Protein AF-A0A091KS12-F1 (afdb_monomer)

Mean predicted aligned error: 21.68 Å

Foldseek 3Di:
DVVVLVVVVVVLVVVLVVLVVVLVVVVVVLVVDPDVVVNVVSVVVSVVSVVVSVVSVVVNVVVVVVVVVVVVVVVVVVVVVVVVVVVVVVVVVVVVVVVVVVVVVVVVVVVVVVVVVVVVVVVVVVVVVVVVVVVVVVVVVVVVVVVVVVVVVVVVVVVVVVVVVVVVVVVVVVVVVVVVVVVVVVVVVVVVVVVVVVVVVVVVVVVVVVVVVVVVVVVVVVVVVVVVVVVVVVVVVVVVVVVVVVVVVVVVVVVVVVVVVVVVVVVVVVVVVVVVVVVVVVVVLVVLQVVLVVVLVVVVVVQVVVCCCQVPPVVHDDDDDDDPSSPDDDDDDDDDDADWDLVVLLVLLPPPDDDDDDDDDPPPPPPPLQPPDDSVLLNVLLLCCLVVVCVLDDPVVVVVLVVDDPSVSSSVSVVSVCVSVVRIHSVSSNVSSVVVVVVVVVVVVVPD

Solvent-accessible surface area (backbone atoms only — not comparable to full-atom values): 25138 Å² total; per-residue (Å²): 115,69,68,66,52,51,56,52,53,52,52,50,50,55,53,48,51,53,52,49,49,57,54,55,59,51,54,61,60,53,73,73,54,87,50,68,69,62,40,52,51,51,51,52,52,49,52,51,53,53,48,54,52,49,51,53,53,51,50,52,51,51,53,53,51,49,53,48,49,58,45,52,52,51,50,52,53,50,52,50,52,52,50,53,53,50,50,53,51,49,52,53,51,50,51,51,51,52,50,50,53,52,51,51,54,52,50,50,55,50,52,52,52,48,53,54,48,55,50,48,54,51,51,54,49,55,48,48,56,50,53,50,51,50,51,54,49,52,50,51,52,51,49,53,49,52,54,50,52,51,52,51,55,50,49,53,50,50,52,51,52,49,52,51,49,53,50,50,52,49,50,51,51,50,52,51,53,53,51,50,50,54,50,50,52,51,50,52,51,52,53,51,52,53,50,51,54,51,50,52,52,50,52,50,52,48,52,53,49,51,52,50,48,53,52,49,51,53,48,50,53,51,50,52,52,51,50,52,52,51,51,51,50,50,52,51,50,51,50,51,50,53,50,48,54,48,49,52,51,52,50,52,52,50,52,50,53,50,51,52,51,51,52,52,54,49,52,52,50,53,54,50,51,54,51,49,55,54,51,50,58,47,52,52,52,52,53,51,52,52,53,52,51,50,54,51,53,50,52,52,52,52,52,52,51,52,45,49,47,31,49,74,75,65,75,40,91,70,81,86,81,90,65,79,73,82,81,64,90,77,87,83,84,81,85,80,93,84,72,52,26,68,64,55,56,54,56,65,71,58,82,82,80,71,94,72,95,77,77,98,74,92,77,82,89,83,65,81,91,48,84,93,58,59,69,69,57,55,43,51,50,56,51,48,50,41,65,73,51,50,86,63,46,60,76,80,56,56,68,66,46,68,79,46,58,73,70,62,34,42,52,56,44,41,50,43,41,26,62,73,70,68,44,54,36,56,66,49,52,46,52,55,57,51,50,57,52,52,52,55,57,50,57,64,68,72,70,118

Secondary structure (DSSP, 8-state):
-HHHHHHHHHHHHHHHHHHHHHHHHHHHHHTT---HHHHHHHHHHHHHHHHHHHHHHHHHHHHHHHHHHHHHHHHHHHHHHHHHHHHHHHHHHHHHHHHHHHHHHHHHHHHHHHHHHHHHHHHHHHHHHHHHHHHHHHHHHHHHHHHHHHHHHHHHHHHHHHHHHHHHHHHHHHHHHHHHHHHHHHHHHHHHHHHHHHHHHHHHHHHHHHHHHHHHHHHHHHHHHHHHHHHHHHHHHHHHHHHHHHHHHHHHHHHHHHHHHHHHHHHHHHHHHHHHHHHHHHHHHHHHHHHHHHHHHHHHHHHHHHHHIIIIIS-PPP-PPP-GGGS---PPP---PPPBHHHHHHHHTTSSS------SSSSSSS--SSTT--HHHHHHHHHHHHHHTGGGS-HHHHHHHTTS-HHHHHHHHHHHHHHHTT--BHHHHHHHHHHHHHHHHHHHHS--

InterPro domains:
  IPR039505 Dynein regulatory complex protein 1/2, N-terminal [PF14772] (4-86)
  IPR039750 Dynein regulatory complex protein [PTHR21625] (4-440)

Radius of gyration: 129.31 Å; Cα contacts (8 Å, |Δi|>4): 82; chains: 1; bounding box: 233×81×340 Å

Structure (mmCIF, N/CA/C/O backbone):
data_AF-A0A091KS12-F1
#
_entry.id   AF-A0A091KS12-F1
#
loop_
_atom_site.group_PDB
_atom_site.id
_atom_site.type_symbol
_atom_site.label_atom_id
_atom_site.label_alt_id
_atom_site.label_comp_id
_atom_site.label_asym_id
_atom_site.label_entity_id
_atom_site.label_seq_id
_atom_site.pdbx_PDB_ins_code
_atom_site.Cartn_x
_atom_site.Cartn_y
_atom_site.Cartn_z
_atom_site.occupancy
_atom_site.B_iso_or_equiv
_atom_site.auth_seq_id
_atom_site.auth_comp_id
_atom_site.auth_asym_id
_atom_site.auth_atom_id
_atom_site.pdbx_PDB_model_num
ATOM 1 N N . LEU A 1 1 ? -65.016 -6.971 131.989 1.00 56.69 1 LEU A N 1
ATOM 2 C CA . LEU A 1 1 ? -66.298 -7.626 131.621 1.00 56.69 1 LEU A CA 1
ATOM 3 C C . LEU A 1 1 ? -66.476 -9.013 132.259 1.00 56.69 1 LEU A C 1
ATOM 5 O O . LEU A 1 1 ? -67.501 -9.169 132.908 1.00 56.69 1 LEU A O 1
ATOM 9 N N . PRO A 1 2 ? -65.529 -9.974 132.190 1.00 64.19 2 PRO A N 1
ATOM 10 C CA . PRO A 1 2 ? -65.738 -11.304 132.788 1.00 64.19 2 PRO A CA 1
ATOM 11 C C . PRO A 1 2 ? -65.820 -11.290 134.327 1.00 64.19 2 PRO A C 1
ATOM 13 O O . PRO A 1 2 ? -66.688 -11.946 134.889 1.00 64.19 2 PRO A O 1
ATOM 16 N N . ALA A 1 3 ? -65.018 -10.462 135.009 1.00 68.44 3 ALA A N 1
ATOM 17 C CA . ALA A 1 3 ? -65.008 -10.382 136.477 1.00 68.44 3 ALA A CA 1
ATOM 18 C C . ALA A 1 3 ? -66.359 -9.955 137.095 1.00 68.44 3 ALA A C 1
ATOM 20 O O . ALA A 1 3 ? -66.817 -10.560 138.055 1.00 68.44 3 ALA A O 1
ATOM 21 N N . ARG A 1 4 ? -67.050 -8.967 136.501 1.00 71.88 4 ARG A N 1
ATOM 22 C CA . ARG A 1 4 ? -68.379 -8.519 136.971 1.00 71.88 4 ARG A CA 1
ATOM 23 C C . ARG A 1 4 ? -69.484 -9.552 136.714 1.00 71.88 4 ARG A C 1
ATOM 25 O O . ARG A 1 4 ? -70.455 -9.590 137.460 1.00 71.88 4 ARG A O 1
ATOM 32 N N . ARG A 1 5 ? -69.355 -10.366 135.659 1.00 75.06 5 ARG A N 1
ATOM 33 C CA . ARG A 1 5 ? -70.285 -11.468 135.358 1.00 75.06 5 ARG A CA 1
ATOM 34 C C . ARG A 1 5 ? -70.119 -12.600 136.368 1.00 75.06 5 ARG A C 1
ATOM 36 O O . ARG A 1 5 ? -71.114 -13.067 136.906 1.00 75.06 5 ARG A O 1
ATOM 43 N N . LEU A 1 6 ? -68.877 -12.977 136.669 1.00 80.75 6 LEU A N 1
ATOM 44 C CA . LEU A 1 6 ? -68.556 -13.982 137.687 1.00 80.75 6 LEU A CA 1
ATOM 45 C C . LEU A 1 6 ? -69.078 -13.571 139.070 1.00 80.75 6 LEU A C 1
ATOM 47 O O . LEU A 1 6 ? -69.767 -14.350 139.714 1.00 80.75 6 LEU A O 1
ATOM 51 N N . GLU A 1 7 ? -68.871 -12.317 139.472 1.00 81.81 7 GLU A N 1
ATOM 52 C CA . GLU A 1 7 ? -69.344 -11.813 140.767 1.00 81.81 7 GLU A CA 1
ATOM 53 C C . GLU A 1 7 ? -70.884 -11.825 140.895 1.00 81.81 7 GLU A C 1
ATOM 55 O O . GLU A 1 7 ? -71.423 -12.136 141.958 1.00 81.81 7 GLU A O 1
ATOM 60 N N . LYS A 1 8 ? -71.616 -11.518 139.812 1.00 80.56 8 LYS A N 1
ATOM 61 C CA . LYS A 1 8 ? -73.087 -11.622 139.775 1.00 80.56 8 LYS A CA 1
ATOM 62 C C . LYS A 1 8 ? -73.562 -13.074 139.876 1.00 80.56 8 LYS A C 1
ATOM 64 O O . LYS A 1 8 ? -74.497 -13.340 140.626 1.00 80.56 8 LYS A O 1
ATOM 69 N N . LEU A 1 9 ? -72.906 -13.992 139.162 1.00 82.88 9 LEU A N 1
ATOM 70 C CA . LEU A 1 9 ? -73.209 -15.426 139.204 1.00 82.88 9 LEU A CA 1
ATOM 71 C C . LEU A 1 9 ? -72.931 -16.027 140.586 1.00 82.88 9 LEU A C 1
ATOM 73 O O . LEU A 1 9 ? -73.732 -16.806 141.083 1.00 82.88 9 LEU A O 1
ATOM 77 N N . GLU A 1 10 ? -71.845 -15.627 141.246 1.00 84.62 10 GLU A N 1
ATOM 78 C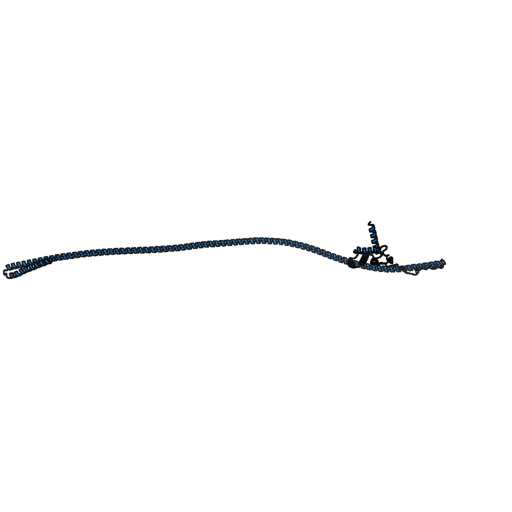 CA . GLU A 1 10 ? -71.520 -16.089 142.600 1.00 84.62 10 GLU A CA 1
ATOM 79 C C . GLU A 1 10 ? -72.507 -15.577 143.656 1.00 84.62 10 GLU A C 1
ATOM 81 O O . GLU A 1 10 ? -72.886 -16.325 144.558 1.00 84.62 10 GLU A O 1
ATOM 86 N N . LYS A 1 11 ? -72.932 -14.310 143.563 1.00 83.19 11 LYS A N 1
ATOM 87 C CA . LYS A 1 11 ? -73.935 -13.731 144.475 1.00 83.19 11 LYS A CA 1
ATOM 88 C C . LYS A 1 11 ? -75.300 -14.395 144.302 1.00 83.19 11 LYS A C 1
ATOM 90 O O . LYS A 1 11 ? -75.952 -14.709 145.296 1.00 83.19 11 LYS A O 1
ATOM 95 N N . GLU A 1 12 ? -75.707 -14.643 143.062 1.00 82.94 12 GLU A N 1
ATOM 96 C CA . GLU A 1 12 ? -76.948 -15.347 142.737 1.00 82.94 12 GLU A CA 1
ATOM 97 C C . GLU A 1 12 ? -76.890 -16.821 143.164 1.00 82.94 12 GLU A C 1
ATOM 99 O O . GLU A 1 12 ? -77.827 -17.302 143.797 1.00 82.94 12 GLU A O 1
ATOM 104 N N . ALA A 1 13 ? -75.761 -17.509 142.961 1.00 84.75 13 ALA A N 1
ATOM 105 C CA . ALA A 1 13 ? -75.553 -18.873 143.438 1.00 84.75 13 ALA A CA 1
ATOM 106 C C . ALA A 1 13 ? -75.673 -18.956 144.968 1.00 84.75 13 ALA A C 1
ATOM 108 O O . ALA A 1 13 ? -76.483 -19.739 145.465 1.00 84.75 13 ALA A O 1
ATOM 109 N N . LYS A 1 14 ? -74.955 -18.097 145.708 1.00 85.81 14 LYS A N 1
ATOM 110 C CA . LYS A 1 14 ? -75.014 -18.020 147.180 1.00 85.81 14 LYS A CA 1
ATOM 111 C C . LYS A 1 14 ? -76.423 -17.703 147.687 1.00 85.81 14 LYS A C 1
ATOM 113 O O . LYS A 1 14 ? -76.904 -18.368 148.600 1.00 85.81 14 LYS A O 1
ATOM 118 N N . SER A 1 15 ? -77.106 -16.731 147.075 1.00 83.19 15 SER A N 1
ATOM 119 C CA . SER A 1 15 ? -78.487 -16.399 147.440 1.00 83.19 15 SER A CA 1
ATOM 120 C C . SER A 1 15 ? -79.462 -17.531 147.108 1.00 83.19 15 SER A C 1
ATOM 122 O O . SER A 1 15 ? -80.382 -17.767 147.886 1.00 83.19 15 SER A O 1
ATOM 124 N N . SER A 1 16 ? -79.264 -18.240 145.992 1.00 83.00 16 SER A N 1
ATOM 125 C CA . SER A 1 16 ? -80.118 -19.362 145.598 1.00 83.00 16 SER A CA 1
ATOM 126 C C . SER A 1 16 ? -79.972 -20.546 146.550 1.00 83.00 16 SER A C 1
ATOM 128 O O . SER A 1 16 ? -80.984 -21.110 146.949 1.00 83.00 16 SER A O 1
ATOM 130 N N . VAL A 1 17 ? -78.743 -20.865 146.978 1.00 85.38 17 VAL A N 1
ATOM 131 C CA . VAL A 1 17 ? -78.457 -21.932 147.950 1.00 85.38 17 VAL A CA 1
ATOM 132 C C . VAL A 1 17 ? -79.120 -21.624 149.289 1.00 85.38 17 VAL A C 1
ATOM 134 O O . VAL A 1 17 ? -79.874 -22.454 149.785 1.00 85.38 17 VAL A O 1
ATOM 137 N N . ALA A 1 18 ? -78.955 -20.404 149.811 1.00 83.50 18 ALA A N 1
ATOM 138 C CA . ALA A 1 18 ? -79.593 -19.996 151.064 1.00 83.50 18 ALA A CA 1
ATOM 139 C C . ALA A 1 18 ? -81.132 -20.101 151.002 1.00 83.50 18 ALA A C 1
ATOM 141 O O . ALA A 1 18 ? -81.765 -20.648 151.904 1.00 83.50 18 ALA A O 1
ATOM 142 N N . ARG A 1 19 ? -81.755 -19.648 149.903 1.00 82.00 19 ARG A N 1
ATOM 143 C CA . ARG A 1 19 ? -83.212 -19.765 149.705 1.00 82.00 19 ARG A CA 1
ATOM 144 C C . ARG A 1 19 ? -83.669 -21.217 149.531 1.00 82.00 19 ARG A C 1
ATOM 146 O O . ARG A 1 19 ? -84.738 -21.572 150.023 1.00 82.00 19 ARG A O 1
ATOM 153 N N . PHE A 1 20 ? -82.877 -22.061 148.865 1.00 83.06 20 PHE A N 1
ATOM 154 C CA . PHE A 1 20 ? -83.133 -23.502 148.757 1.00 83.06 20 PHE A CA 1
ATOM 155 C C . PHE A 1 20 ? -83.074 -24.191 150.125 1.00 83.06 20 PHE A C 1
ATOM 157 O O . PHE A 1 20 ? -83.952 -24.995 150.435 1.00 83.06 20 PHE A O 1
ATOM 164 N N . GLU A 1 21 ? -82.090 -23.872 150.963 1.00 84.62 21 GLU A N 1
ATOM 165 C CA . GLU A 1 21 ? -81.959 -24.410 152.324 1.00 84.62 21 GLU A CA 1
ATOM 166 C C . GLU A 1 21 ? -83.131 -23.974 153.223 1.00 84.62 21 GLU A C 1
ATOM 168 O O . GLU A 1 21 ? -83.712 -24.792 153.943 1.00 84.62 21 GLU A O 1
ATOM 173 N N . GLU A 1 22 ? -83.565 -22.714 153.122 1.00 80.81 22 GLU A N 1
ATOM 174 C CA . GLU A 1 22 ? -84.767 -22.212 153.805 1.00 80.81 22 GLU A CA 1
ATOM 175 C C . GLU A 1 22 ? -86.059 -22.917 153.361 1.00 80.81 22 GLU A C 1
ATOM 177 O O . GLU A 1 22 ? -86.935 -23.192 154.183 1.00 80.81 22 GLU A O 1
ATOM 182 N N . ILE A 1 23 ? -86.208 -23.206 152.067 1.00 80.44 23 ILE A N 1
ATOM 183 C CA . ILE A 1 23 ? -87.320 -24.017 151.548 1.00 80.44 23 ILE A CA 1
ATOM 184 C C . ILE A 1 23 ? -87.230 -25.433 152.132 1.00 80.44 23 ILE A C 1
ATOM 186 O O . ILE A 1 23 ? -88.209 -25.939 152.677 1.00 80.44 23 ILE A O 1
ATOM 190 N N . THR A 1 24 ? -86.039 -26.039 152.089 1.00 80.19 24 THR A N 1
ATOM 191 C CA . THR A 1 24 ? -85.759 -27.417 152.530 1.00 80.19 24 THR A CA 1
ATOM 192 C C . THR A 1 24 ? -86.068 -27.629 154.014 1.00 80.19 24 THR A C 1
ATOM 194 O O . THR A 1 24 ? -86.767 -28.573 154.376 1.00 80.19 24 THR A O 1
ATOM 197 N N . SER A 1 25 ? -85.613 -26.724 154.880 1.00 81.00 25 SER A N 1
ATOM 198 C CA . SER A 1 25 ? -85.841 -26.790 156.333 1.00 81.00 25 SER A CA 1
ATOM 199 C C . SER A 1 25 ? -87.323 -26.734 156.719 1.00 81.00 25 SER A C 1
ATOM 201 O O . SER A 1 25 ? -87.759 -27.443 157.624 1.00 81.00 25 SER A O 1
ATOM 203 N N . LYS A 1 26 ? -88.141 -25.964 155.996 1.00 77.94 26 LYS A N 1
ATOM 204 C CA . LYS A 1 26 ? -89.586 -25.852 156.254 1.00 77.94 26 LYS A CA 1
ATOM 205 C C . LYS A 1 26 ? -90.403 -27.064 155.793 1.00 77.94 26 LYS A C 1
ATOM 207 O O . LYS A 1 26 ? -91.555 -27.205 156.193 1.00 77.94 26 LYS A O 1
ATOM 212 N N . TRP A 1 27 ? -89.825 -27.970 155.004 1.00 76.56 27 TRP A N 1
ATOM 213 C CA . TRP A 1 27 ? -90.437 -29.280 154.755 1.00 76.56 27 TRP A CA 1
ATOM 214 C C . TRP A 1 27 ? -90.388 -30.188 155.987 1.00 76.56 27 TRP A C 1
ATOM 216 O O . TRP A 1 27 ? -91.238 -31.068 156.121 1.00 76.56 27 TRP A O 1
ATOM 226 N N . ALA A 1 28 ? -89.436 -29.974 156.904 1.00 75.25 28 ALA A N 1
ATOM 227 C CA . ALA A 1 28 ? -89.390 -30.705 158.168 1.00 75.25 28 ALA A CA 1
ATOM 228 C C . ALA A 1 28 ? -90.569 -30.317 159.073 1.00 75.25 28 ALA A C 1
ATOM 230 O O . ALA A 1 28 ? -91.253 -31.200 159.582 1.00 75.25 28 ALA A O 1
ATOM 231 N N . SER A 1 29 ? -90.884 -29.020 159.177 1.00 70.25 29 SER A N 1
ATOM 232 C CA . SER A 1 29 ? -92.037 -28.541 159.953 1.00 70.25 29 SER A CA 1
ATOM 233 C C . SER A 1 29 ? -93.386 -28.889 159.312 1.00 70.25 29 SER A C 1
ATOM 235 O O . SER A 1 29 ? -94.365 -29.102 160.021 1.00 70.25 29 SER A O 1
ATOM 237 N N . ALA A 1 30 ? -93.449 -29.037 157.984 1.00 63.72 30 ALA A N 1
ATOM 238 C CA . ALA A 1 30 ? -94.651 -29.507 157.293 1.00 63.72 30 ALA A CA 1
ATOM 239 C C . ALA A 1 30 ? -95.088 -30.920 157.733 1.00 63.72 30 ALA A C 1
ATOM 241 O O . ALA A 1 30 ? -96.279 -31.216 157.741 1.00 63.72 30 ALA A O 1
ATOM 242 N N . LYS A 1 31 ? -94.142 -31.792 158.117 1.00 66.44 31 LYS A N 1
ATOM 243 C CA . LYS A 1 31 ? -94.439 -33.172 158.547 1.00 66.44 31 LYS A CA 1
ATOM 244 C C . LYS A 1 31 ? -95.117 -33.258 159.917 1.00 66.44 31 LYS A C 1
ATOM 246 O O . LYS A 1 31 ? -95.726 -34.281 160.218 1.00 66.44 31 LYS A O 1
ATOM 251 N N . GLU A 1 32 ? -95.006 -32.222 160.743 1.00 66.00 32 GLU A N 1
ATOM 252 C CA . GLU A 1 32 ? -95.505 -32.224 162.124 1.00 66.00 32 GLU A CA 1
ATOM 253 C C . GLU A 1 32 ? -96.925 -31.645 162.255 1.00 66.00 32 GLU A C 1
ATOM 255 O O . GLU A 1 32 ? -97.603 -31.869 163.260 1.00 66.00 32 GLU A O 1
ATOM 260 N N . LEU A 1 33 ? -97.416 -30.948 161.226 1.00 66.69 33 LEU A N 1
ATOM 261 C CA . LEU A 1 33 ? -98.729 -30.305 161.227 1.00 66.69 33 LEU A CA 1
ATOM 262 C C . LEU A 1 33 ? -99.837 -31.318 160.911 1.00 66.69 33 LEU A C 1
ATOM 264 O O . LEU A 1 33 ? -99.915 -31.868 159.815 1.00 66.69 33 LEU A O 1
ATOM 268 N N . ARG A 1 34 ? -100.730 -31.548 161.881 1.00 57.53 34 ARG A N 1
ATOM 269 C CA . ARG A 1 34 ? -101.879 -32.467 161.751 1.00 57.53 34 ARG A CA 1
ATOM 270 C C . ARG A 1 34 ? -103.175 -31.782 161.298 1.00 57.53 34 ARG A C 1
ATOM 272 O O . ARG A 1 34 ? -104.165 -32.474 161.078 1.00 57.53 34 ARG A O 1
ATOM 279 N N . ILE A 1 35 ? -103.176 -30.453 161.145 1.00 64.56 35 ILE A N 1
ATOM 280 C CA . ILE A 1 35 ? -104.333 -29.667 160.684 1.00 64.56 35 ILE A CA 1
ATOM 281 C C . ILE A 1 35 ? -104.229 -29.452 159.161 1.00 64.56 35 ILE A C 1
ATOM 283 O O . ILE A 1 35 ? -103.313 -28.762 158.704 1.00 64.56 35 ILE A O 1
ATOM 287 N N . PRO A 1 36 ? -105.155 -30.003 158.348 1.00 70.06 36 PRO A N 1
ATOM 288 C CA . PRO A 1 36 ? -105.056 -29.950 156.887 1.00 70.06 36 PRO A CA 1
ATOM 289 C C . PRO A 1 36 ? -105.050 -28.534 156.291 1.00 70.06 36 PRO A C 1
ATOM 291 O O . PRO A 1 36 ? -104.355 -28.306 155.301 1.00 70.06 36 PRO A O 1
ATOM 294 N N . GLN A 1 37 ? -105.772 -27.567 156.880 1.00 73.50 37 GLN A N 1
ATOM 295 C CA . GLN A 1 37 ? -105.768 -26.184 156.377 1.00 73.50 37 GLN A CA 1
ATOM 296 C C . GLN A 1 37 ? -104.409 -25.493 156.574 1.00 73.50 37 GLN A C 1
ATOM 298 O O . GLN A 1 37 ? -103.945 -24.781 155.683 1.00 73.50 37 GLN A O 1
ATOM 303 N N . GLU A 1 38 ? -103.748 -25.731 157.710 1.00 73.44 38 GLU A N 1
ATOM 304 C CA . GLU A 1 38 ? -102.421 -25.177 158.012 1.00 73.44 38 GLU A CA 1
ATOM 305 C C . GLU A 1 38 ? -101.344 -25.800 157.114 1.00 73.44 38 GLU A C 1
ATOM 307 O O . GLU A 1 38 ? -100.480 -25.095 156.589 1.00 73.44 38 GLU A O 1
ATOM 312 N N . LEU A 1 39 ? -101.450 -27.107 156.844 1.00 76.00 39 LEU A N 1
ATOM 313 C CA . LEU A 1 39 ? -100.589 -27.805 155.888 1.00 76.00 39 LEU A CA 1
ATOM 314 C C . LEU A 1 39 ? -100.746 -27.239 154.468 1.00 76.00 39 LEU A C 1
ATOM 316 O O . LEU A 1 39 ? -99.751 -26.982 153.791 1.00 76.00 39 LEU A O 1
ATOM 320 N N . GLN A 1 40 ? -101.982 -27.007 154.013 1.00 77.12 40 GLN A N 1
ATOM 321 C CA . GLN A 1 40 ? -102.248 -26.459 152.681 1.00 77.12 40 GLN A CA 1
ATOM 322 C C . GLN A 1 40 ? -101.707 -25.031 152.527 1.00 77.12 40 GLN A C 1
ATOM 324 O O . GLN A 1 40 ? -101.119 -24.704 151.493 1.00 77.12 40 GLN A O 1
ATOM 329 N N . GLN A 1 41 ? -101.839 -24.191 153.558 1.00 80.81 41 GLN A N 1
ATOM 330 C CA . GLN A 1 41 ? -101.238 -22.856 153.566 1.00 80.81 41 GLN A CA 1
ATOM 331 C C . GLN A 1 41 ? -99.710 -22.931 153.480 1.00 80.81 41 GLN A C 1
ATOM 333 O O . GLN A 1 41 ? -99.114 -22.241 152.650 1.00 80.81 41 GLN A O 1
ATOM 338 N N . LEU A 1 42 ? -99.071 -23.805 154.261 1.00 80.50 42 LEU A N 1
ATOM 339 C CA . LEU A 1 42 ? -97.616 -23.957 154.244 1.00 80.50 42 LEU A CA 1
ATOM 340 C C . LEU A 1 42 ? -97.111 -24.493 152.892 1.00 80.50 42 LEU A C 1
ATOM 342 O O . LEU A 1 42 ? -96.147 -23.954 152.350 1.00 80.50 42 LEU A O 1
ATOM 346 N N . LEU A 1 43 ? -97.800 -25.470 152.292 1.00 78.81 43 LEU A N 1
ATOM 347 C CA . LEU A 1 43 ? -97.505 -25.971 150.942 1.00 78.81 43 LEU A CA 1
ATOM 348 C C . LEU A 1 43 ? -97.644 -24.877 149.875 1.00 78.81 43 LEU A C 1
ATOM 350 O O . LEU A 1 43 ? -96.765 -24.746 149.025 1.00 78.81 43 LEU A O 1
ATOM 354 N N . SER A 1 44 ? -98.695 -24.054 149.943 1.00 82.50 44 SER A N 1
ATOM 355 C CA . SER A 1 44 ? -98.884 -22.938 149.007 1.00 82.50 44 SER A CA 1
ATOM 356 C C . SER A 1 44 ? -97.760 -21.898 149.112 1.00 82.50 44 SER A C 1
ATOM 358 O O . SER A 1 44 ? -97.239 -21.440 148.095 1.00 82.50 44 SER A O 1
ATOM 360 N N . GLN A 1 45 ? -97.300 -21.596 150.332 1.00 83.25 45 GLN A N 1
ATOM 361 C CA . GLN A 1 45 ? -96.168 -20.698 150.564 1.00 83.25 45 GLN A CA 1
ATOM 362 C C . GLN A 1 45 ? -94.845 -21.306 150.078 1.00 83.25 45 GLN A C 1
ATOM 364 O O . GLN A 1 45 ? -94.005 -20.587 149.538 1.00 83.25 45 GLN A O 1
ATOM 369 N N . GLN A 1 46 ? -94.642 -22.620 150.236 1.00 82.50 46 GLN A N 1
ATOM 370 C CA . GLN A 1 46 ? -93.465 -23.306 149.689 1.00 82.50 46 GLN A CA 1
ATOM 371 C C . GLN A 1 46 ? -93.465 -23.317 148.164 1.00 82.50 46 GLN A C 1
ATOM 373 O O . GLN A 1 46 ? -92.439 -23.031 147.551 1.00 82.50 46 GLN A O 1
ATOM 378 N N . GLN A 1 47 ? -94.617 -23.561 147.539 1.00 84.56 47 GLN A N 1
ATOM 379 C CA . GLN A 1 47 ? -94.758 -23.493 146.089 1.00 84.56 47 GLN A CA 1
ATOM 380 C C . GLN A 1 47 ? -94.453 -22.085 145.561 1.00 84.56 47 GLN A C 1
ATOM 382 O O . GLN A 1 47 ? -93.723 -21.952 144.581 1.00 84.56 47 GLN A O 1
ATOM 387 N N . GLN A 1 48 ? -94.930 -21.036 146.242 1.00 86.19 48 GLN A N 1
ATOM 388 C CA . GLN A 1 48 ? -94.598 -19.646 145.911 1.00 86.19 48 GLN A CA 1
ATOM 389 C C . GLN A 1 48 ? -93.096 -19.361 146.050 1.00 86.19 48 GLN A C 1
ATOM 391 O O . GLN A 1 48 ? -92.508 -18.738 145.172 1.00 86.19 48 GLN A O 1
ATOM 396 N N . ARG A 1 49 ? -92.441 -19.852 147.110 1.00 83.44 49 ARG A N 1
ATOM 397 C CA . ARG A 1 49 ? -90.987 -19.689 147.301 1.00 83.44 49 ARG A CA 1
ATOM 398 C C . ARG A 1 49 ? -90.171 -20.399 146.218 1.00 83.44 49 ARG A C 1
ATOM 400 O O . ARG A 1 49 ? -89.225 -19.811 145.698 1.00 83.44 49 ARG A O 1
ATOM 407 N N . CYS A 1 50 ? -90.554 -21.621 145.845 1.00 84.75 50 CYS A N 1
ATOM 408 C CA . CYS A 1 50 ? -89.946 -22.344 144.725 1.00 84.75 50 CYS A CA 1
ATOM 409 C C . CYS A 1 50 ? -90.158 -21.609 143.394 1.00 84.75 50 CYS A C 1
ATOM 411 O O . CYS A 1 50 ? -89.221 -21.503 142.606 1.00 84.75 50 CYS A O 1
ATOM 413 N N . ALA A 1 51 ? -91.357 -21.069 143.155 1.00 87.44 51 ALA A N 1
ATOM 414 C CA . ALA A 1 51 ? -91.656 -20.293 141.954 1.00 87.44 51 ALA A CA 1
ATOM 415 C C . ALA A 1 51 ? -90.786 -19.030 141.865 1.00 87.44 51 ALA A C 1
ATOM 417 O O . ALA A 1 51 ? -90.150 -18.812 140.840 1.00 87.44 51 ALA A O 1
ATOM 418 N N . LEU A 1 52 ? -90.659 -18.267 142.956 1.00 87.00 52 LEU A N 1
ATOM 419 C CA . LEU A 1 52 ? -89.808 -17.070 143.009 1.00 87.00 52 LEU A CA 1
ATOM 420 C C . LEU A 1 52 ? -88.330 -17.383 142.727 1.00 87.00 52 LEU A C 1
ATOM 422 O O . LEU A 1 52 ? -87.647 -16.628 142.038 1.00 87.00 52 LEU A O 1
ATOM 426 N N . LEU A 1 53 ? -87.827 -18.507 143.238 1.00 87.31 53 LEU A N 1
ATOM 427 C CA . LEU A 1 53 ? -86.451 -18.944 143.006 1.00 87.31 53 LEU A CA 1
ATOM 428 C C . LEU A 1 53 ? -86.213 -19.380 141.553 1.00 87.31 53 LEU A C 1
ATOM 430 O O . LEU A 1 53 ? -85.191 -19.036 140.957 1.00 87.31 53 LEU A O 1
ATOM 434 N N . LEU A 1 54 ? -87.172 -20.104 140.967 1.00 87.38 54 LEU A N 1
ATOM 435 C CA . LEU A 1 54 ? -87.150 -20.457 139.547 1.00 87.38 54 LEU A CA 1
ATOM 436 C C . LEU A 1 54 ? -87.244 -19.212 138.659 1.00 87.38 54 LEU A C 1
ATOM 438 O O . LEU A 1 54 ? -86.543 -19.134 137.656 1.00 87.38 54 LEU A O 1
ATOM 442 N N . GLU A 1 55 ? -88.049 -18.217 139.029 1.00 88.94 55 GLU A N 1
ATOM 443 C CA . GLU A 1 55 ? -88.140 -16.942 138.313 1.00 88.94 55 GLU A CA 1
ATOM 444 C C . GLU A 1 55 ? -86.810 -16.182 138.307 1.00 88.94 55 GLU A C 1
ATOM 446 O O . GLU A 1 55 ? -86.423 -15.647 137.270 1.00 88.94 55 GLU A O 1
ATOM 451 N N . GLU A 1 56 ? -86.077 -16.147 139.422 1.00 86.75 56 GLU A N 1
ATOM 452 C CA . GLU A 1 56 ? -84.748 -15.524 139.475 1.00 86.75 56 GLU A CA 1
ATOM 453 C C . GLU A 1 56 ? -83.718 -16.264 138.611 1.00 86.75 56 GLU A C 1
ATOM 455 O O . GLU A 1 56 ? -82.993 -15.621 137.848 1.00 86.75 56 GLU A O 1
ATOM 460 N N . LYS A 1 57 ? -83.705 -17.605 138.647 1.00 87.94 57 LYS A N 1
ATOM 461 C CA . LYS A 1 57 ? -82.860 -18.428 137.762 1.00 87.94 57 LYS A CA 1
ATOM 462 C C . LYS A 1 57 ? -83.214 -18.207 136.292 1.00 87.94 57 LYS A C 1
ATOM 464 O O . LYS A 1 57 ? -82.321 -18.039 135.466 1.00 87.94 57 LYS A O 1
ATOM 469 N N . ASN A 1 58 ? -84.504 -18.146 135.965 1.00 90.94 58 ASN A N 1
ATOM 470 C CA . ASN A 1 58 ? -84.984 -17.877 134.610 1.00 90.94 58 ASN A CA 1
ATOM 471 C C . ASN A 1 58 ? -84.589 -16.471 134.130 1.00 90.94 58 ASN A C 1
ATOM 473 O O . ASN A 1 58 ? -84.181 -16.324 132.979 1.00 90.94 58 ASN A O 1
ATOM 477 N N . LYS A 1 59 ? -84.634 -15.452 135.002 1.00 90.06 59 LYS A N 1
ATOM 478 C CA . LYS A 1 59 ? -84.132 -14.098 134.694 1.00 90.06 59 LYS A CA 1
ATOM 479 C C . LYS A 1 59 ? -82.634 -14.110 134.404 1.00 90.06 59 LYS A C 1
ATOM 481 O O . LYS A 1 59 ? -82.209 -13.556 133.396 1.00 90.06 59 LYS A O 1
ATOM 486 N N . LEU A 1 60 ? -81.841 -14.795 135.230 1.00 89.69 60 LEU A N 1
ATOM 487 C CA . LEU A 1 60 ? -80.404 -14.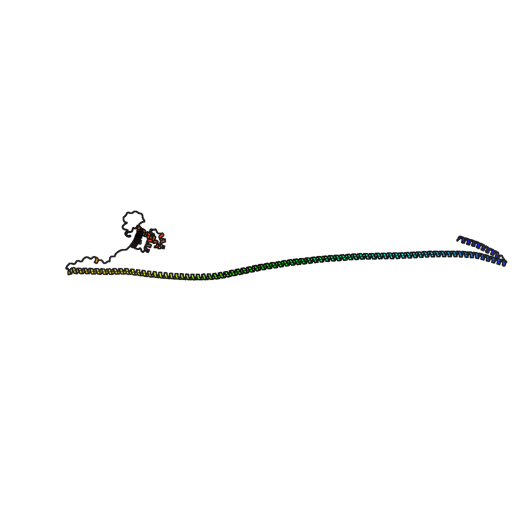921 134.997 1.00 89.69 60 LEU A CA 1
ATOM 488 C C . LEU A 1 60 ? -80.098 -15.660 133.684 1.00 89.69 60 LEU A C 1
ATOM 490 O O . LEU A 1 60 ? -79.222 -15.239 132.932 1.00 89.69 60 LEU A O 1
ATOM 494 N N . ILE A 1 61 ? -80.822 -16.743 133.383 1.00 89.69 61 ILE A N 1
ATOM 495 C CA . ILE A 1 61 ? -80.699 -17.460 132.107 1.00 89.69 61 ILE A CA 1
ATOM 496 C C . ILE A 1 61 ? -81.002 -16.515 130.939 1.00 89.69 61 ILE A C 1
ATOM 498 O O . ILE A 1 61 ? -80.234 -16.490 129.979 1.00 89.69 61 ILE A O 1
ATOM 502 N N . ALA A 1 62 ? -82.062 -15.706 131.029 1.00 92.38 62 ALA A N 1
ATOM 503 C CA . ALA A 1 62 ? -82.413 -14.732 129.998 1.00 92.38 62 ALA A CA 1
ATOM 504 C C . ALA A 1 62 ? -81.316 -13.668 129.802 1.00 92.38 62 ALA A C 1
ATOM 506 O O . ALA A 1 62 ? -80.939 -13.387 128.664 1.00 92.38 62 ALA A O 1
ATOM 507 N N . ASP A 1 63 ? -80.738 -13.141 130.886 1.00 89.56 63 ASP A N 1
ATOM 508 C CA . ASP A 1 63 ? -79.627 -12.183 130.827 1.00 89.56 63 ASP A CA 1
ATOM 509 C C . ASP A 1 63 ? -78.387 -12.794 130.155 1.00 89.56 63 ASP A C 1
ATOM 511 O O . ASP A 1 63 ? -77.779 -12.181 129.276 1.00 89.56 63 ASP A O 1
ATOM 515 N N . LEU A 1 64 ? -78.021 -14.028 130.523 1.00 89.44 64 LEU A N 1
ATOM 516 C CA . LEU A 1 64 ? -76.888 -14.738 129.922 1.00 89.44 64 LEU A CA 1
ATOM 517 C C . LEU A 1 64 ? -77.130 -15.061 128.445 1.00 89.44 64 LEU A C 1
ATOM 519 O O . LEU A 1 64 ? -76.205 -14.947 127.639 1.00 89.44 64 LEU A O 1
ATOM 523 N N . GLN A 1 65 ? -78.357 -15.440 128.085 1.00 92.94 65 GLN A N 1
ATOM 524 C CA . GLN A 1 65 ? -78.760 -15.648 126.696 1.00 92.94 65 GLN A CA 1
ATOM 525 C C . GLN A 1 65 ? -78.685 -14.343 125.900 1.00 92.94 65 GLN A C 1
ATOM 527 O O . GLN A 1 65 ? -78.210 -14.357 124.767 1.00 92.94 65 GLN A O 1
ATOM 532 N N . GLN A 1 66 ? -79.091 -13.211 126.477 1.00 92.44 66 GLN A N 1
ATOM 533 C CA . GLN A 1 66 ? -78.980 -11.912 125.817 1.00 92.44 66 GLN A CA 1
ATOM 534 C C . GLN A 1 66 ? -77.520 -11.469 125.672 1.00 92.44 66 GLN A C 1
ATOM 536 O O . GLN A 1 66 ? -77.132 -10.959 124.624 1.00 92.44 66 GLN A O 1
ATOM 541 N N . GLU A 1 67 ? -76.680 -11.684 126.686 1.00 90.31 67 GLU A N 1
ATOM 542 C CA . GLU A 1 67 ? -75.243 -11.424 126.580 1.00 90.31 67 GLU A CA 1
ATOM 543 C C . GLU A 1 67 ? -74.577 -12.284 125.500 1.00 90.31 67 GLU A C 1
ATOM 545 O O . GLU A 1 67 ? -73.707 -11.778 124.787 1.00 90.31 67 GLU A O 1
ATOM 550 N N . LEU A 1 68 ? -74.974 -13.557 125.380 1.00 92.12 68 LEU A N 1
ATOM 551 C CA . LEU A 1 68 ? -74.493 -14.461 124.336 1.00 92.12 68 LEU A CA 1
ATOM 552 C C . LEU A 1 68 ? -74.902 -13.943 122.953 1.00 92.12 68 LEU A C 1
ATOM 554 O O . LEU A 1 68 ? -74.024 -13.701 122.132 1.00 92.12 68 LEU A O 1
ATOM 558 N N . LYS A 1 69 ? -76.188 -13.625 122.750 1.00 94.94 69 LYS A N 1
ATOM 559 C CA . LYS A 1 69 ? -76.690 -13.013 121.505 1.00 94.94 69 LYS A CA 1
ATOM 560 C C . LYS A 1 69 ? -75.923 -11.743 121.139 1.00 94.94 69 LYS A C 1
ATOM 562 O O . LYS A 1 69 ? -75.424 -11.625 120.029 1.00 94.94 69 LYS A O 1
ATOM 567 N N . ASN A 1 70 ? -75.731 -10.831 122.094 1.00 94.06 70 ASN A N 1
ATOM 568 C CA . ASN A 1 70 ? -74.985 -9.591 121.868 1.00 94.06 70 ASN A CA 1
ATOM 569 C C . ASN A 1 70 ? -73.517 -9.848 121.479 1.00 94.06 70 ASN A C 1
ATOM 571 O O . ASN A 1 70 ? -72.896 -9.033 120.796 1.00 94.06 70 ASN A O 1
ATOM 575 N N . LYS A 1 71 ? -72.905 -10.929 121.978 1.00 92.06 71 LYS A N 1
ATOM 576 C CA . LYS A 1 71 ? -71.543 -11.325 121.603 1.00 92.06 71 LYS A CA 1
ATOM 577 C C . LYS A 1 71 ? -71.523 -11.950 120.218 1.00 92.06 71 LYS A C 1
ATOM 579 O O . LYS A 1 71 ? -70.679 -11.539 119.429 1.00 92.06 71 LYS A O 1
ATOM 584 N N . ASP A 1 72 ? -72.453 -12.848 119.920 1.00 95.06 72 ASP A N 1
ATOM 585 C CA . ASP A 1 72 ? -72.600 -13.478 118.608 1.00 95.06 72 ASP A CA 1
ATOM 586 C C . ASP A 1 72 ? -72.845 -12.428 117.519 1.00 95.06 72 ASP A C 1
ATOM 588 O O . ASP A 1 72 ? -72.178 -12.448 116.491 1.00 95.06 72 ASP A O 1
ATOM 592 N N . GLU A 1 73 ? -73.687 -11.427 117.784 1.00 95.50 73 GLU A N 1
ATOM 593 C CA . GLU A 1 73 ? -73.893 -10.275 116.898 1.00 95.50 73 GLU A CA 1
ATOM 594 C C . GLU A 1 73 ? -72.599 -9.487 116.666 1.00 95.50 73 GLU A C 1
ATOM 596 O O . GLU A 1 73 ? -72.280 -9.127 115.534 1.00 95.50 73 GLU A O 1
ATOM 601 N N . ARG A 1 74 ? -71.808 -9.236 117.718 1.00 94.88 74 ARG A N 1
ATOM 602 C CA . ARG A 1 74 ? -70.508 -8.553 117.582 1.00 94.88 74 ARG A CA 1
ATOM 603 C C . ARG A 1 74 ? -69.494 -9.392 116.812 1.00 94.88 74 ARG A C 1
ATOM 605 O O . ARG A 1 74 ? -68.724 -8.826 116.041 1.00 94.88 74 ARG A O 1
ATOM 612 N N . TYR A 1 75 ? -69.472 -10.707 117.020 1.00 95.69 75 TYR A N 1
ATOM 613 C CA . TYR A 1 75 ? -68.619 -11.617 116.260 1.00 95.69 75 TYR A CA 1
ATOM 614 C C . TYR A 1 75 ? -69.036 -11.644 114.789 1.00 95.69 75 TYR A C 1
ATOM 616 O O . TYR A 1 75 ? -68.177 -11.471 113.931 1.00 95.69 75 TYR A O 1
ATOM 624 N N . ALA A 1 76 ? -70.332 -11.745 114.493 1.00 96.88 76 ALA A N 1
ATOM 625 C CA . ALA A 1 76 ? -70.856 -11.675 113.132 1.00 96.88 76 ALA A CA 1
ATOM 626 C C . ALA A 1 76 ? -70.499 -10.342 112.457 1.00 96.88 76 ALA A C 1
ATOM 628 O O . ALA A 1 76 ? -70.018 -10.336 111.330 1.00 96.88 76 ALA A O 1
ATOM 629 N N . GLN A 1 77 ? -70.634 -9.216 113.166 1.00 96.31 77 GLN A N 1
ATOM 630 C CA . GLN A 1 77 ? -70.212 -7.905 112.663 1.00 96.31 77 GLN A CA 1
ATOM 631 C C . GLN A 1 77 ? -68.701 -7.827 112.407 1.00 96.31 77 GLN A C 1
ATOM 633 O O . GLN A 1 77 ? -68.283 -7.208 111.433 1.00 96.31 77 GLN A O 1
ATOM 638 N N . ALA A 1 78 ? -67.867 -8.417 113.267 1.00 96.31 78 ALA A N 1
ATOM 639 C CA . ALA A 1 78 ? -66.419 -8.440 113.068 1.00 96.31 78 ALA A CA 1
ATOM 640 C C . ALA A 1 78 ? -66.021 -9.312 111.868 1.00 96.31 78 ALA A C 1
ATOM 642 O O . ALA A 1 78 ? -65.186 -8.893 111.071 1.00 96.31 78 ALA A O 1
ATOM 643 N N . VAL A 1 79 ? -66.653 -10.480 111.711 1.00 96.12 79 VAL A N 1
ATOM 644 C CA . VAL A 1 79 ? -66.460 -11.366 110.553 1.00 96.12 79 VAL A CA 1
ATOM 645 C C . VAL A 1 79 ? -66.912 -10.675 109.271 1.00 96.12 79 VAL A C 1
ATOM 647 O O . VAL A 1 79 ? -66.189 -10.721 108.282 1.00 96.12 79 VAL A O 1
ATOM 650 N N . GLN A 1 80 ? -68.049 -9.975 109.299 1.00 96.62 80 GLN A N 1
ATOM 651 C CA . GLN A 1 80 ? -68.525 -9.204 108.154 1.00 96.62 80 GLN A CA 1
ATOM 652 C C . GLN A 1 80 ? -67.514 -8.125 107.757 1.00 96.62 80 GLN A C 1
ATOM 654 O O . GLN A 1 80 ? -67.096 -8.087 106.607 1.00 96.62 80 GLN A O 1
ATOM 659 N N . LYS A 1 81 ? -67.039 -7.318 108.716 1.00 96.81 81 LYS A N 1
ATOM 660 C CA . LYS A 1 81 ? -66.011 -6.295 108.456 1.00 96.81 81 LYS A CA 1
ATOM 661 C C . LYS A 1 81 ? -64.732 -6.895 107.879 1.00 96.81 81 LYS A C 1
ATOM 663 O O . LYS A 1 81 ? -64.192 -6.365 106.920 1.00 96.81 81 LYS A O 1
ATOM 668 N N . GLN A 1 82 ? -64.268 -8.013 108.434 1.00 96.69 82 GLN A N 1
ATOM 669 C CA . GLN A 1 82 ? -63.086 -8.698 107.918 1.00 96.69 82 GLN A CA 1
ATOM 670 C C . GLN A 1 82 ? -63.312 -9.225 106.493 1.00 96.69 82 GLN A C 1
ATOM 672 O O . GLN A 1 82 ? -62.402 -9.153 105.671 1.00 96.69 82 GLN A O 1
ATOM 677 N N . SER A 1 83 ? -64.507 -9.739 106.189 1.00 96.69 83 SER A N 1
ATOM 678 C CA . SER A 1 83 ? -64.881 -10.152 104.833 1.00 96.69 83 SER A CA 1
ATOM 679 C C . SER A 1 83 ? -64.838 -8.965 103.875 1.00 96.69 83 SER A C 1
ATOM 681 O O . SER A 1 83 ? -64.221 -9.064 102.817 1.00 96.69 83 SER A O 1
ATOM 683 N N . ASP A 1 84 ? -65.430 -7.834 104.263 1.00 96.94 84 ASP A N 1
ATOM 684 C CA . ASP A 1 84 ? -65.455 -6.606 103.466 1.00 96.94 84 ASP A CA 1
ATOM 685 C C . ASP A 1 84 ? -64.026 -6.077 103.208 1.00 96.94 84 ASP A C 1
ATOM 687 O O . ASP A 1 84 ? -63.685 -5.730 102.075 1.00 96.94 84 ASP A O 1
ATOM 691 N N . ASP A 1 85 ? -63.149 -6.103 104.220 1.00 96.88 85 ASP A N 1
ATOM 692 C CA . ASP A 1 85 ? -61.737 -5.715 104.092 1.00 96.88 85 ASP A CA 1
ATOM 693 C C . ASP A 1 85 ? -60.959 -6.644 103.138 1.00 96.88 85 ASP A C 1
ATOM 695 O O . ASP A 1 85 ? -60.148 -6.179 102.329 1.00 96.88 85 ASP A O 1
ATOM 699 N N . ILE A 1 86 ? -61.205 -7.961 103.200 1.00 96.94 86 ILE A N 1
ATOM 700 C CA . ILE A 1 86 ? -60.597 -8.942 102.285 1.00 96.94 86 ILE A CA 1
ATOM 701 C C . ILE A 1 86 ? -61.094 -8.719 100.853 1.00 96.94 86 ILE A C 1
ATOM 703 O O . ILE A 1 86 ? -60.284 -8.751 99.925 1.00 96.94 86 ILE A O 1
ATOM 707 N N . HIS A 1 87 ? -62.389 -8.459 100.657 1.00 97.31 87 HIS A N 1
ATOM 708 C CA . HIS A 1 87 ? -62.940 -8.142 99.339 1.00 97.31 87 HIS A CA 1
ATOM 709 C C . HIS A 1 87 ? -62.283 -6.895 98.745 1.00 97.31 87 HIS A C 1
ATOM 711 O O . HIS A 1 87 ? -61.815 -6.942 97.608 1.00 97.31 87 HIS A O 1
ATOM 717 N N . LEU A 1 88 ? -62.137 -5.825 99.532 1.00 97.75 88 LEU A N 1
ATOM 718 C CA . LEU A 1 88 ? -61.464 -4.606 99.086 1.00 97.75 88 LEU A CA 1
ATOM 719 C C . LEU A 1 88 ? -59.990 -4.850 98.717 1.00 97.75 88 LEU A C 1
ATOM 721 O O . LEU A 1 88 ? -59.475 -4.267 97.759 1.00 97.75 88 LEU A O 1
ATOM 725 N N . LEU A 1 89 ? -59.285 -5.704 99.465 1.00 97.50 89 LEU A N 1
ATOM 726 C CA . LEU A 1 89 ? -57.910 -6.077 99.131 1.00 97.50 89 LEU A CA 1
ATOM 727 C C . LEU A 1 89 ? -57.842 -6.853 97.809 1.00 97.50 89 LEU A C 1
ATOM 729 O O . LEU A 1 89 ? -56.975 -6.558 96.984 1.00 97.50 89 LEU A O 1
ATOM 733 N N . LEU A 1 90 ? -58.752 -7.808 97.593 1.00 96.88 90 LEU A N 1
ATOM 734 C CA . LEU A 1 90 ? -58.832 -8.574 96.348 1.00 96.88 90 LEU A CA 1
ATOM 735 C C . LEU A 1 90 ? -59.107 -7.662 95.150 1.00 96.88 90 LEU A C 1
ATOM 737 O O . LEU A 1 90 ? -58.392 -7.754 94.155 1.00 96.88 90 LEU A O 1
ATOM 741 N N . GLU A 1 91 ? -60.051 -6.726 95.267 1.00 97.44 91 GLU A N 1
ATOM 742 C CA . GLU A 1 91 ? -60.339 -5.740 94.218 1.00 97.44 91 GLU A CA 1
ATOM 743 C C . GLU A 1 91 ? -59.092 -4.923 93.855 1.00 97.44 91 GLU A C 1
ATOM 745 O O . GLU A 1 91 ? -58.725 -4.826 92.682 1.00 97.44 91 GLU A O 1
ATOM 750 N N . ARG A 1 92 ? -58.362 -4.415 94.856 1.00 97.69 92 ARG A N 1
ATOM 751 C CA . ARG A 1 92 ? -57.112 -3.667 94.630 1.00 97.69 92 ARG A CA 1
ATOM 752 C C . ARG A 1 92 ? -56.028 -4.522 93.974 1.00 97.69 92 ARG A C 1
ATOM 754 O O . ARG A 1 92 ? -55.322 -4.044 93.084 1.00 97.69 92 ARG A O 1
ATOM 761 N N . MET A 1 93 ? -55.879 -5.781 94.388 1.00 97.31 93 MET A N 1
ATOM 762 C CA . MET A 1 93 ? -54.915 -6.708 93.785 1.00 97.31 93 MET A CA 1
ATOM 763 C C . MET A 1 93 ? -55.280 -7.049 92.333 1.00 97.31 93 MET A C 1
ATOM 765 O O . MET A 1 93 ? -54.398 -7.110 91.469 1.00 97.31 93 MET A O 1
ATOM 769 N N . GLU A 1 94 ? -56.567 -7.227 92.032 1.00 97.12 94 GLU A N 1
ATOM 770 C CA . GLU A 1 94 ? -57.056 -7.426 90.668 1.00 97.12 94 GLU A CA 1
ATOM 771 C C . GLU A 1 94 ? -56.809 -6.193 89.797 1.00 97.12 94 GLU A C 1
ATOM 773 O O . GLU A 1 94 ? -56.329 -6.321 88.667 1.00 97.12 94 GLU A O 1
ATOM 778 N N . GLU A 1 95 ? -57.084 -4.995 90.311 1.00 97.38 95 GLU A N 1
ATOM 779 C CA . GLU A 1 95 ? -56.808 -3.733 89.624 1.00 97.38 95 GLU A CA 1
ATOM 780 C C . GLU A 1 95 ? -55.317 -3.556 89.335 1.00 97.38 95 GLU A C 1
ATOM 782 O O . GLU A 1 95 ? -54.946 -3.242 88.198 1.00 97.38 95 GLU A O 1
ATOM 787 N N . GLN A 1 96 ? -54.449 -3.833 90.313 1.00 97.56 96 GLN A N 1
ATOM 788 C CA . GLN A 1 96 ? -53.000 -3.797 90.130 1.00 97.56 96 GLN A CA 1
ATOM 789 C C . GLN A 1 96 ? -52.550 -4.799 89.059 1.00 97.56 96 GLN A C 1
ATOM 791 O O . GLN A 1 96 ? -51.768 -4.447 88.171 1.00 97.56 96 GLN A O 1
ATOM 796 N N . THR A 1 97 ? -53.080 -6.025 89.083 1.00 97.00 97 THR A N 1
ATOM 797 C CA . THR A 1 97 ? -52.766 -7.058 88.084 1.00 97.00 97 THR A CA 1
ATOM 798 C C . THR A 1 97 ? -53.233 -6.636 86.689 1.00 97.00 97 THR A C 1
ATOM 800 O O . THR A 1 97 ? -52.479 -6.735 85.717 1.00 97.00 97 THR A O 1
ATOM 803 N N . ARG A 1 98 ? -54.447 -6.081 86.571 1.00 97.88 98 ARG A N 1
ATOM 804 C CA . ARG A 1 98 ? -54.982 -5.542 85.310 1.00 97.88 98 ARG A CA 1
ATOM 805 C C . ARG A 1 98 ? -54.127 -4.389 84.786 1.00 97.88 98 ARG A C 1
ATOM 807 O O . ARG A 1 98 ? -53.847 -4.346 83.586 1.00 97.88 98 ARG A O 1
ATOM 814 N N . LEU A 1 99 ? -53.699 -3.467 85.649 1.00 97.81 99 LEU A N 1
ATOM 815 C CA . LEU A 1 99 ? -52.835 -2.347 85.269 1.00 97.81 99 LEU A CA 1
ATOM 816 C C . LEU A 1 99 ? -51.461 -2.840 84.797 1.00 97.81 99 LEU A C 1
ATOM 818 O O . LEU A 1 99 ? -50.967 -2.402 83.755 1.00 97.81 99 LEU A O 1
ATOM 822 N N . MET A 1 100 ? -50.869 -3.796 85.510 1.00 97.25 100 MET A N 1
ATOM 823 C CA . MET A 1 100 ? -49.590 -4.402 85.144 1.00 97.25 100 MET A CA 1
ATOM 824 C C . MET A 1 100 ? -49.674 -5.101 83.778 1.00 97.25 100 MET A C 1
ATOM 826 O O . MET A 1 100 ? -48.867 -4.830 82.892 1.00 97.25 100 MET A O 1
ATOM 830 N N . LEU A 1 101 ? -50.713 -5.906 83.537 1.00 97.50 101 LEU A N 1
ATOM 831 C CA . LEU A 1 101 ? -50.929 -6.551 82.237 1.00 97.50 101 LEU A CA 1
ATOM 832 C C . LEU A 1 101 ? -51.126 -5.533 81.104 1.00 97.50 101 LEU A C 1
ATOM 834 O O . LEU A 1 101 ? -50.577 -5.707 80.014 1.00 97.50 101 LEU A O 1
ATOM 838 N N . LYS A 1 102 ? -51.867 -4.442 81.348 1.00 98.06 102 LYS A N 1
ATOM 839 C CA . LYS A 1 102 ? -52.032 -3.354 80.369 1.00 98.06 102 LYS A CA 1
ATOM 840 C C . LYS A 1 102 ? -50.699 -2.678 80.038 1.00 98.06 102 LYS A C 1
ATOM 842 O O . LYS A 1 102 ? -50.432 -2.413 78.865 1.00 98.06 102 LYS A O 1
ATOM 847 N N . THR A 1 103 ? -49.853 -2.417 81.034 1.00 97.81 103 THR A N 1
ATOM 848 C CA . THR A 1 103 ? -48.543 -1.786 80.799 1.00 97.81 103 THR A CA 1
ATOM 849 C C . THR A 1 103 ? -47.582 -2.718 80.064 1.00 97.81 103 THR A C 1
ATOM 851 O O . THR A 1 103 ? -46.928 -2.263 79.126 1.00 97.81 103 THR A O 1
ATOM 854 N N . TYR A 1 104 ? -47.549 -4.015 80.385 1.00 97.31 104 TYR A N 1
ATOM 855 C CA . TYR A 1 104 ? -46.743 -4.989 79.642 1.00 97.31 104 TYR A CA 1
ATOM 856 C C . TYR A 1 104 ? -47.180 -5.135 78.187 1.00 97.31 104 TYR A C 1
ATOM 858 O O . TYR A 1 104 ? -46.331 -5.073 77.303 1.00 97.31 104 TYR A O 1
ATOM 866 N N . ARG A 1 105 ? -48.488 -5.223 77.909 1.00 97.88 105 ARG A N 1
ATOM 867 C CA . ARG A 1 105 ? -48.996 -5.242 76.525 1.00 97.88 105 ARG A CA 1
ATOM 868 C C . ARG A 1 105 ? -48.591 -3.991 75.748 1.00 97.88 105 ARG A C 1
ATOM 870 O O . ARG A 1 105 ? -48.164 -4.090 74.604 1.00 97.88 105 ARG A O 1
ATOM 877 N N . ARG A 1 106 ? -48.681 -2.811 76.373 1.00 97.88 106 ARG A N 1
ATOM 878 C CA . ARG A 1 106 ? -48.248 -1.556 75.743 1.00 97.88 106 ARG A CA 1
ATOM 879 C C . ARG A 1 106 ? -46.745 -1.546 75.460 1.00 97.88 106 ARG A C 1
ATOM 881 O O . ARG A 1 106 ? -46.352 -1.094 74.391 1.00 97.88 106 ARG A O 1
ATOM 888 N N . ARG A 1 107 ? -45.921 -2.025 76.398 1.00 97.44 107 ARG A N 1
ATOM 889 C CA . ARG A 1 107 ? -44.463 -2.110 76.216 1.00 97.44 107 ARG A CA 1
ATOM 890 C C . ARG A 1 107 ? -44.089 -3.087 75.104 1.00 97.44 107 ARG A C 1
ATOM 892 O O . ARG A 1 107 ? -43.274 -2.726 74.267 1.00 97.44 107 ARG A O 1
ATOM 899 N N . LEU A 1 108 ? -44.726 -4.257 75.048 1.00 97.75 108 LEU A N 1
ATOM 900 C CA . LEU A 1 108 ? -44.533 -5.224 73.962 1.00 97.75 108 LEU A CA 1
ATOM 901 C C . LEU A 1 108 ? -44.838 -4.594 72.601 1.00 97.75 108 LEU A C 1
ATOM 903 O O . LEU A 1 108 ? -43.987 -4.609 71.723 1.00 97.75 108 LEU A O 1
ATOM 907 N N . LEU A 1 109 ? -45.980 -3.916 72.475 1.00 98.12 109 LEU A N 1
ATOM 908 C CA . LEU A 1 109 ? -46.355 -3.239 71.233 1.00 98.12 109 LEU A CA 1
ATOM 909 C C . LEU A 1 109 ? -45.384 -2.108 70.848 1.00 98.12 109 LEU A C 1
ATOM 911 O O . LEU A 1 109 ? -45.195 -1.815 69.672 1.00 98.12 109 LEU A O 1
ATOM 915 N N . GLN A 1 110 ? -44.771 -1.435 71.826 1.00 97.88 110 GLN A N 1
ATOM 916 C CA . GLN A 1 110 ? -43.729 -0.438 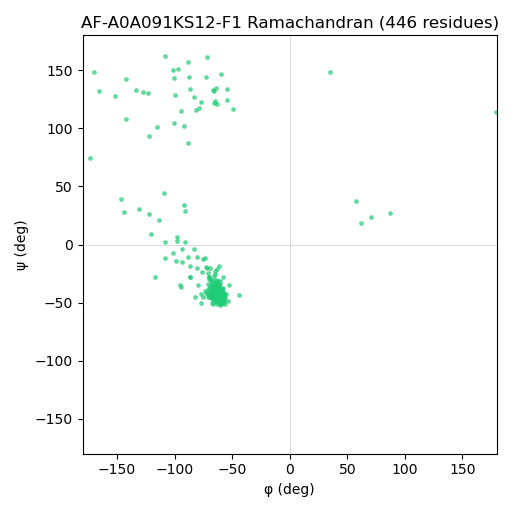71.561 1.00 97.88 110 GLN A CA 1
ATOM 917 C C . GLN A 1 110 ? -42.425 -1.085 71.084 1.00 97.88 110 GLN A C 1
ATOM 919 O O . GLN A 1 110 ? -41.814 -0.562 70.157 1.00 97.88 110 GLN A O 1
ATOM 924 N N . MET A 1 111 ? -42.025 -2.213 71.677 1.00 97.69 111 MET A N 1
ATOM 925 C CA . MET A 1 111 ? -40.850 -2.973 71.240 1.00 97.69 111 MET A CA 1
ATOM 926 C C . MET A 1 111 ? -41.046 -3.527 69.827 1.00 97.69 111 MET A C 1
ATOM 928 O O . MET A 1 111 ? -40.172 -3.357 68.988 1.00 97.69 111 MET A O 1
ATOM 932 N N . GLU A 1 112 ? -42.212 -4.105 69.528 1.00 97.88 112 GLU A N 1
ATOM 933 C CA . GLU A 1 112 ? -42.559 -4.584 68.183 1.00 97.88 112 GLU A CA 1
ATOM 934 C C . GLU A 1 112 ? -42.474 -3.458 67.147 1.00 97.88 112 GLU A C 1
ATOM 936 O O . GLU A 1 112 ? -41.829 -3.616 66.114 1.00 97.88 112 GLU A O 1
ATOM 941 N N . LYS A 1 113 ? -43.040 -2.283 67.450 1.00 98.12 113 LYS A N 1
ATOM 942 C CA . LYS A 1 113 ? -42.943 -1.108 66.569 1.00 98.12 113 LYS A CA 1
ATOM 943 C C . LYS A 1 113 ? -41.507 -0.633 66.356 1.00 98.12 113 LYS A C 1
ATOM 945 O O . LYS A 1 113 ? -41.183 -0.210 65.250 1.00 98.12 113 LYS A O 1
ATOM 950 N N . ALA A 1 114 ? -40.666 -0.680 67.390 1.00 98.25 114 ALA A N 1
ATOM 951 C CA . ALA A 1 114 ? -39.253 -0.329 67.269 1.00 98.25 114 ALA A CA 1
ATOM 952 C C . ALA A 1 114 ? -38.519 -1.318 66.349 1.00 98.25 114 ALA A C 1
ATOM 954 O O . ALA A 1 114 ? -37.872 -0.887 65.399 1.00 98.25 114 ALA A O 1
ATOM 955 N N . PHE A 1 115 ? -38.719 -2.627 66.537 1.00 97.88 115 PHE A N 1
ATOM 956 C CA . PHE A 1 115 ? -38.133 -3.652 65.665 1.00 97.88 115 PHE A CA 1
ATOM 957 C C . PHE A 1 115 ? -38.620 -3.555 64.215 1.00 97.88 115 PHE A C 1
ATOM 959 O O . PHE A 1 115 ? -37.846 -3.761 63.281 1.00 97.88 115 PHE A O 1
ATOM 966 N N . GLU A 1 116 ? -39.898 -3.238 63.995 1.00 98.12 116 GLU A N 1
ATOM 967 C CA . GLU A 1 116 ? -40.415 -3.003 62.646 1.00 98.12 116 GLU A CA 1
ATOM 968 C C . GLU A 1 116 ? -39.757 -1.796 61.977 1.00 98.12 116 GLU A C 1
ATOM 970 O O . GLU A 1 116 ? -39.479 -1.850 60.778 1.00 98.12 116 GLU A O 1
ATOM 975 N N . LEU A 1 117 ? -39.512 -0.720 62.729 1.00 98.12 117 LEU A N 1
ATOM 976 C CA . LEU A 1 117 ? -38.834 0.467 62.220 1.00 98.12 117 LEU A CA 1
ATOM 977 C C . LEU A 1 117 ? -37.376 0.155 61.869 1.00 98.12 117 LEU A C 1
ATOM 979 O O . LEU A 1 117 ? -36.976 0.389 60.733 1.00 98.12 117 LEU A O 1
ATOM 983 N N . GLU A 1 118 ? -36.629 -0.460 62.790 1.00 97.88 118 GLU A N 1
ATOM 984 C CA . GLU A 1 118 ? -35.237 -0.879 62.568 1.00 97.88 118 GLU A CA 1
ATOM 985 C C . GLU A 1 118 ? -35.116 -1.785 61.337 1.00 97.88 118 GLU A C 1
ATOM 987 O O . GLU A 1 118 ? -34.234 -1.609 60.496 1.00 97.88 118 GLU A O 1
ATOM 992 N N . ARG A 1 119 ? -36.052 -2.730 61.172 1.00 98.06 119 ARG A N 1
ATOM 993 C CA . ARG A 1 119 ? -36.088 -3.605 59.997 1.00 98.06 119 ARG A CA 1
ATOM 994 C C . ARG A 1 119 ? -36.334 -2.827 58.705 1.00 98.06 119 ARG A C 1
ATOM 996 O O . ARG A 1 119 ? -35.725 -3.159 57.691 1.00 98.06 119 ARG A O 1
ATOM 1003 N N . ARG A 1 120 ? -37.235 -1.840 58.708 1.00 98.12 120 ARG A N 1
ATOM 1004 C CA . ARG A 1 120 ? -37.502 -1.004 57.524 1.00 98.12 120 ARG A CA 1
ATOM 1005 C C . ARG A 1 120 ? -36.283 -0.167 57.162 1.00 98.12 120 ARG A C 1
ATOM 1007 O O . ARG A 1 120 ? -35.875 -0.196 56.010 1.00 98.12 120 ARG A O 1
ATOM 1014 N N . GLU A 1 121 ? -35.668 0.489 58.140 1.00 98.12 121 GLU A N 1
ATOM 1015 C CA . GLU A 1 121 ? -34.461 1.295 57.928 1.00 98.12 121 GLU A CA 1
ATOM 1016 C C . GLU A 1 121 ? -33.305 0.452 57.380 1.00 98.12 121 GLU A C 1
ATOM 1018 O O . GLU A 1 121 ? -32.637 0.861 56.433 1.00 98.12 121 GLU A O 1
ATOM 1023 N N . LEU A 1 122 ? -33.110 -0.762 57.905 1.00 98.19 122 LEU A N 1
ATOM 1024 C CA . LEU A 1 122 ? -32.090 -1.682 57.403 1.00 98.19 122 LEU A CA 1
ATOM 1025 C C . LEU A 1 122 ? -32.362 -2.118 55.956 1.00 98.19 122 LEU A C 1
ATOM 1027 O O . LEU A 1 122 ? -31.442 -2.153 55.141 1.00 98.19 122 LEU A O 1
ATOM 1031 N N . LEU A 1 123 ? -33.616 -2.427 55.613 1.00 98.06 123 LEU A N 1
ATOM 1032 C CA . LEU A 1 123 ? -33.988 -2.772 54.238 1.00 98.06 123 LEU A CA 1
ATOM 1033 C C . LEU A 1 123 ? -33.812 -1.587 53.281 1.00 98.06 123 LEU A C 1
ATOM 1035 O O . LEU A 1 123 ? -33.312 -1.780 52.173 1.00 98.06 123 LEU A O 1
ATOM 1039 N N . ASP A 1 124 ? -34.178 -0.379 53.707 1.00 98.31 124 ASP A N 1
ATOM 1040 C CA . ASP A 1 124 ? -34.015 0.835 52.910 1.00 98.31 124 ASP A CA 1
ATOM 1041 C C . ASP A 1 124 ? -32.535 1.174 52.697 1.00 98.31 124 ASP A C 1
ATOM 1043 O O . ASP A 1 124 ? -32.147 1.533 51.584 1.00 98.31 124 ASP A O 1
ATOM 1047 N N . ASN A 1 125 ? -31.692 1.011 53.719 1.00 98.31 125 ASN A N 1
ATOM 1048 C CA . ASN A 1 125 ? -30.247 1.211 53.602 1.00 98.31 125 ASN A CA 1
ATOM 1049 C C . ASN A 1 125 ? -29.616 0.180 52.659 1.00 98.31 125 ASN A C 1
ATOM 1051 O O . ASN A 1 125 ? -28.947 0.571 51.705 1.00 98.31 125 ASN A O 1
ATOM 1055 N N . ASN A 1 126 ? -29.916 -1.112 52.831 1.00 98.06 126 ASN A N 1
ATOM 1056 C CA . ASN A 1 126 ? -29.424 -2.162 51.932 1.00 98.06 126 ASN A CA 1
ATOM 1057 C C . ASN A 1 126 ? -29.870 -1.930 50.481 1.00 98.06 126 ASN A C 1
ATOM 1059 O O . ASN A 1 126 ? -29.119 -2.177 49.537 1.00 98.06 126 ASN A O 1
ATOM 1063 N N . ARG A 1 127 ? -31.105 -1.455 50.287 1.00 98.19 127 ARG A N 1
ATOM 1064 C CA . ARG A 1 127 ? -31.620 -1.121 48.960 1.00 98.19 127 ARG A CA 1
ATOM 1065 C C . ARG A 1 127 ? -30.859 0.050 48.344 1.00 98.19 127 ARG A C 1
ATOM 1067 O O . ARG A 1 127 ? -30.498 -0.041 47.175 1.00 98.19 127 ARG A O 1
ATOM 1074 N N . LYS A 1 128 ? -30.592 1.114 49.108 1.00 98.31 128 LYS A N 1
ATOM 1075 C CA . LYS A 1 128 ? -29.792 2.259 48.641 1.00 98.31 128 LYS A CA 1
ATOM 1076 C C . LYS A 1 128 ? -28.375 1.840 48.269 1.00 98.31 128 LYS A C 1
ATOM 1078 O O . LYS A 1 128 ? -27.943 2.148 47.166 1.00 98.31 128 LYS A O 1
ATOM 1083 N N . GLU A 1 129 ? -27.698 1.076 49.124 1.00 98.31 129 GLU A N 1
ATOM 1084 C CA . GLU A 1 129 ? -26.351 0.561 48.841 1.00 98.31 129 GLU A CA 1
ATOM 1085 C C . GLU A 1 129 ? -26.325 -0.271 47.550 1.00 98.31 129 GLU A C 1
ATOM 1087 O O . GLU A 1 129 ? -25.431 -0.119 46.715 1.00 98.31 129 GLU A O 1
ATOM 1092 N N . TRP A 1 130 ? -27.337 -1.120 47.341 1.00 98.12 130 TRP A N 1
ATOM 1093 C CA . TRP A 1 130 ? -27.467 -1.896 46.110 1.00 98.12 130 TRP A CA 1
ATOM 1094 C C . TRP A 1 130 ? -27.714 -1.011 44.881 1.00 98.12 130 TRP A C 1
ATOM 1096 O O . TRP A 1 130 ? -27.087 -1.211 43.838 1.00 98.12 130 TRP A O 1
ATOM 1106 N N . GLU A 1 131 ? -28.608 -0.026 44.987 1.00 98.25 131 GLU A N 1
ATOM 1107 C CA . GLU A 1 131 ? -28.904 0.914 43.903 1.00 98.25 131 GLU A CA 1
ATOM 1108 C C . GLU A 1 131 ? -27.664 1.749 43.536 1.00 98.25 131 GLU A C 1
ATOM 1110 O O . GLU A 1 131 ? -27.355 1.882 42.350 1.00 98.25 131 GLU A O 1
ATOM 1115 N N . GLU A 1 132 ? -26.905 2.233 44.521 1.00 98.19 132 GLU A N 1
ATOM 1116 C CA . GLU A 1 132 ? -25.643 2.958 44.328 1.00 98.19 132 GLU A CA 1
ATOM 1117 C C . GLU A 1 132 ? -24.573 2.080 43.667 1.00 98.19 132 GLU A C 1
ATOM 1119 O O . GLU A 1 132 ? -23.958 2.488 42.677 1.00 98.19 132 GLU A O 1
ATOM 1124 N N . ALA A 1 133 ? -24.385 0.846 44.145 1.00 98.06 133 ALA A N 1
ATOM 1125 C CA . ALA A 1 133 ? -23.441 -0.099 43.554 1.00 98.06 133 ALA A CA 1
ATOM 1126 C C . ALA A 1 133 ? -23.798 -0.425 42.093 1.00 98.06 133 ALA A C 1
ATOM 1128 O O . ALA A 1 133 ? -22.920 -0.455 41.225 1.00 98.06 133 ALA A O 1
ATOM 1129 N N . MET A 1 134 ? -25.087 -0.611 41.792 1.00 97.44 134 MET A N 1
ATOM 1130 C CA . MET A 1 134 ? -25.564 -0.847 40.428 1.00 97.44 134 MET A CA 1
ATOM 1131 C C . MET A 1 134 ? -25.395 0.376 39.528 1.00 97.44 134 MET A C 1
ATOM 1133 O O . MET A 1 134 ? -25.027 0.230 38.360 1.00 97.44 134 MET A O 1
ATOM 1137 N N . GLN A 1 135 ? -25.634 1.585 40.038 1.00 97.94 135 GLN A N 1
ATOM 1138 C CA . GLN A 1 135 ? -25.377 2.815 39.289 1.00 97.94 135 GLN A CA 1
ATOM 1139 C C . GLN A 1 135 ? -23.884 2.985 38.992 1.00 97.94 135 GLN A C 1
ATOM 1141 O O . GLN A 1 135 ? -23.523 3.261 37.848 1.00 97.94 135 GLN A O 1
ATOM 1146 N N . ALA A 1 136 ? -23.015 2.745 39.976 1.00 98.12 136 ALA A N 1
ATOM 1147 C CA . ALA A 1 136 ? -21.568 2.785 39.794 1.00 98.12 136 ALA A CA 1
ATOM 1148 C C . ALA A 1 136 ? -21.090 1.746 38.767 1.00 98.12 136 ALA A C 1
ATOM 1150 O O . ALA A 1 136 ? -20.247 2.054 37.923 1.00 98.12 136 ALA A O 1
ATOM 1151 N N . HIS A 1 137 ? -21.656 0.534 38.788 1.00 97.44 137 HIS A N 1
ATOM 1152 C CA . HIS A 1 137 ? -21.372 -0.492 37.785 1.00 97.44 137 HIS A CA 1
ATOM 1153 C C . HIS A 1 137 ? -21.754 -0.027 36.376 1.00 97.44 137 HIS A C 1
ATOM 1155 O O . HIS A 1 137 ? -20.912 -0.028 35.480 1.00 97.44 137 HIS A O 1
ATOM 1161 N N . ARG A 1 138 ? -22.992 0.453 36.191 1.00 97.81 138 ARG A N 1
ATOM 1162 C CA . ARG A 1 138 ? -23.473 0.964 34.896 1.00 97.81 138 AR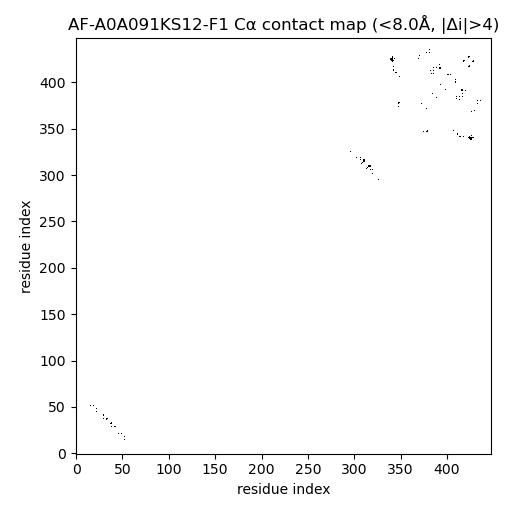G A CA 1
ATOM 1163 C C . ARG A 1 138 ? -22.634 2.141 34.396 1.00 97.81 138 ARG A C 1
ATOM 1165 O O . ARG A 1 138 ? -22.347 2.220 33.205 1.00 97.81 138 ARG A O 1
ATOM 1172 N N . ALA A 1 139 ? -22.217 3.043 35.284 1.00 98.12 139 ALA A N 1
ATOM 1173 C CA . ALA A 1 139 ? -21.352 4.164 34.926 1.00 98.12 139 ALA A CA 1
ATOM 1174 C C . ALA A 1 139 ? -19.997 3.679 34.386 1.00 98.12 139 ALA A C 1
ATOM 1176 O O . ALA A 1 139 ? -19.582 4.112 33.311 1.00 98.12 139 ALA A O 1
ATOM 1177 N N . ARG A 1 140 ? -19.360 2.714 35.066 1.00 97.81 140 ARG A N 1
ATOM 1178 C CA . ARG A 1 140 ? -18.107 2.095 34.602 1.00 97.81 140 ARG A CA 1
ATOM 1179 C C . ARG A 1 140 ? -18.281 1.377 33.266 1.00 97.81 140 ARG A C 1
ATOM 1181 O O . ARG A 1 140 ? -17.433 1.514 32.390 1.00 97.81 140 ARG A O 1
ATOM 1188 N N . GLU A 1 141 ? -19.375 0.642 33.071 1.00 96.31 141 GLU A N 1
ATOM 1189 C CA . GLU A 1 141 ? -19.673 -0.009 31.786 1.00 96.31 141 GLU A CA 1
ATOM 1190 C C . GLU A 1 141 ? -19.792 1.011 30.650 1.00 96.31 141 GLU A C 1
ATOM 1192 O O . GLU A 1 141 ? -19.187 0.839 29.590 1.00 96.31 141 GLU A O 1
ATOM 1197 N N . VAL A 1 142 ? -20.511 2.113 30.881 1.00 98.06 142 VAL A N 1
ATOM 1198 C CA . VAL A 1 142 ? -20.640 3.204 29.907 1.00 98.06 142 VAL A CA 1
ATOM 1199 C C . VAL A 1 142 ? -19.284 3.850 29.615 1.00 98.06 142 VAL A C 1
ATOM 1201 O O . VAL A 1 142 ? -18.982 4.129 28.456 1.00 98.06 142 VAL A O 1
ATOM 1204 N N . GLU A 1 143 ? -18.440 4.067 30.622 1.00 97.94 143 GLU A N 1
ATOM 1205 C CA . GLU A 1 143 ? -17.080 4.581 30.429 1.00 97.94 143 GLU A CA 1
ATOM 1206 C C . GLU A 1 143 ? -16.207 3.626 29.610 1.00 97.94 143 GLU A C 1
ATOM 1208 O O . GLU A 1 143 ? -15.541 4.062 28.668 1.00 97.94 143 GLU A O 1
ATOM 1213 N N . HIS A 1 144 ? -16.255 2.322 29.895 1.00 97.50 144 HIS A N 1
ATOM 1214 C CA . HIS A 1 144 ? -15.549 1.307 29.113 1.00 97.50 144 HIS A CA 1
ATOM 1215 C C . HIS A 1 144 ? -16.020 1.271 27.655 1.00 97.50 144 HIS A C 1
ATOM 1217 O O . HIS A 1 144 ? -15.189 1.188 26.745 1.00 97.50 144 HIS A O 1
ATOM 1223 N N . LEU A 1 145 ? -17.331 1.373 27.415 1.00 98.06 145 LEU A N 1
ATOM 1224 C CA . LEU A 1 145 ? -17.894 1.448 26.066 1.00 98.06 145 LEU A CA 1
ATOM 1225 C C . LEU A 1 145 ? -17.453 2.725 25.345 1.00 98.06 145 LEU A C 1
ATOM 1227 O O . LEU A 1 145 ? -16.983 2.645 24.212 1.00 98.06 145 LEU A O 1
ATOM 1231 N N . ARG A 1 146 ? -17.501 3.885 26.009 1.00 97.94 146 ARG A N 1
ATOM 1232 C CA . ARG A 1 146 ? -17.001 5.156 25.455 1.00 97.94 146 ARG A CA 1
ATOM 1233 C C . ARG A 1 146 ? -15.514 5.083 25.115 1.00 97.94 146 ARG A C 1
ATOM 1235 O O . ARG A 1 146 ? -15.109 5.557 24.059 1.00 97.94 146 ARG A O 1
ATOM 1242 N N . ALA A 1 147 ? -14.696 4.480 25.976 1.00 98.00 147 ALA A N 1
ATOM 1243 C CA . ALA A 1 147 ? -13.269 4.301 25.721 1.00 98.00 147 ALA A CA 1
ATOM 1244 C C . ALA A 1 147 ? -13.013 3.373 24.522 1.00 98.00 147 ALA A C 1
ATOM 1246 O O . ALA A 1 147 ? -12.133 3.652 23.710 1.00 98.00 147 ALA A O 1
ATOM 1247 N N . ARG A 1 148 ? -13.796 2.295 24.373 1.00 97.81 148 ARG A N 1
ATOM 1248 C CA . ARG A 1 148 ? -13.746 1.435 23.180 1.00 97.81 148 ARG A CA 1
ATOM 1249 C C . ARG A 1 148 ? -14.153 2.187 21.917 1.00 97.81 148 ARG A C 1
ATOM 1251 O O . ARG A 1 148 ? -13.435 2.088 20.930 1.00 97.81 148 ARG A O 1
ATOM 1258 N N . MET A 1 149 ? -15.242 2.955 21.954 1.00 97.25 149 MET A N 1
ATOM 1259 C CA . MET A 1 149 ? -15.684 3.761 20.811 1.00 97.25 149 MET A CA 1
ATOM 1260 C C . MET A 1 149 ? -14.613 4.761 20.374 1.00 97.25 149 MET A C 1
ATOM 1262 O O . MET A 1 149 ? -14.275 4.793 19.199 1.00 97.25 149 MET A O 1
ATOM 1266 N N . LYS A 1 150 ? -13.994 5.491 21.312 1.00 98.00 150 LYS A N 1
ATOM 1267 C CA . LYS A 1 150 ? -12.887 6.412 21.000 1.00 98.00 150 LYS A CA 1
ATOM 1268 C C . LYS A 1 150 ? -11.720 5.715 20.301 1.00 98.00 150 LYS A C 1
ATOM 1270 O O . LYS A 1 150 ? -11.220 6.227 19.310 1.00 98.00 150 LYS A O 1
ATOM 1275 N N . LYS A 1 151 ? -11.324 4.527 20.771 1.00 97.75 151 LYS A N 1
ATOM 1276 C CA . LYS A 1 151 ? -10.270 3.736 20.112 1.00 97.75 151 LYS A CA 1
ATOM 1277 C C . LYS A 1 151 ? -10.661 3.329 18.693 1.00 97.75 151 LYS A C 1
ATOM 1279 O O . LYS A 1 151 ? -9.827 3.375 17.800 1.00 97.75 151 LYS A O 1
ATOM 1284 N N . VAL A 1 152 ? -11.918 2.941 18.475 1.00 98.19 152 VAL A N 1
ATOM 1285 C CA . VAL A 1 152 ? -12.422 2.626 17.130 1.00 98.19 152 VAL A CA 1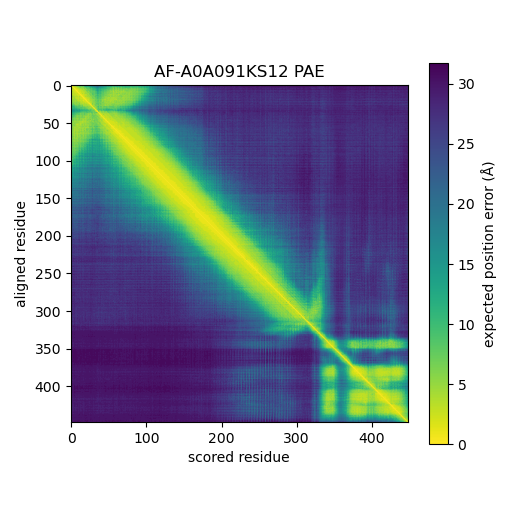
ATOM 1286 C C . VAL A 1 152 ? -12.379 3.866 16.237 1.00 98.19 152 VAL A C 1
ATOM 1288 O O . VAL A 1 152 ? -11.848 3.786 15.137 1.00 98.19 152 VAL A O 1
ATOM 1291 N N . GLU A 1 153 ? -12.832 5.024 16.720 1.00 97.88 153 GLU A N 1
ATOM 1292 C CA . GLU A 1 153 ? -12.751 6.292 15.980 1.00 97.88 153 GLU A CA 1
ATOM 1293 C C . GLU A 1 153 ? -11.300 6.692 15.657 1.00 97.88 153 GLU A C 1
ATOM 1295 O O . GLU A 1 153 ? -11.021 7.213 14.577 1.00 97.88 153 GLU A O 1
ATOM 1300 N N . GLU A 1 154 ? -10.362 6.460 16.578 1.00 98.12 154 GLU A N 1
ATOM 1301 C CA . GLU A 1 154 ? -8.926 6.666 16.360 1.00 98.12 154 GLU A CA 1
ATOM 1302 C C . GLU A 1 154 ? -8.388 5.735 15.266 1.00 98.12 154 GLU A C 1
ATOM 1304 O O . GLU A 1 154 ? -7.725 6.210 14.343 1.00 98.12 154 GLU A O 1
ATOM 1309 N N . PHE A 1 155 ? -8.723 4.441 15.306 1.00 97.38 155 PHE A N 1
ATOM 1310 C CA . PHE A 1 155 ? -8.333 3.488 14.264 1.00 97.38 155 PHE A CA 1
ATOM 1311 C C . PHE A 1 155 ? -8.964 3.815 12.908 1.00 97.38 155 PHE A C 1
ATOM 1313 O O . PHE A 1 155 ? -8.289 3.734 11.887 1.00 97.38 155 PHE A O 1
ATOM 1320 N N . GLU A 1 156 ? -10.223 4.249 12.867 1.00 97.00 156 GLU A N 1
ATOM 1321 C CA . GLU A 1 156 ? -10.860 4.707 11.631 1.00 97.00 156 GLU A CA 1
ATOM 1322 C C . GLU A 1 156 ? -10.178 5.947 11.049 1.00 97.00 156 GLU A C 1
ATOM 1324 O O . GLU A 1 156 ? -10.079 6.079 9.828 1.00 97.00 156 GLU A O 1
ATOM 1329 N N . LYS A 1 157 ? -9.725 6.879 11.897 1.00 97.75 157 LYS A N 1
ATOM 1330 C CA . LYS A 1 157 ? -8.946 8.043 11.451 1.00 97.75 157 LYS A CA 1
ATOM 1331 C C . LYS A 1 157 ? -7.594 7.613 10.891 1.00 97.75 157 LYS A C 1
ATOM 1333 O O . LYS A 1 157 ? -7.211 8.111 9.839 1.00 97.75 157 LYS A O 1
ATOM 1338 N N . GLN A 1 158 ? -6.907 6.683 11.553 1.00 97.81 158 GLN A N 1
ATOM 1339 C CA . GLN A 1 158 ? -5.631 6.139 11.080 1.00 97.81 158 GLN A CA 1
ATOM 1340 C C . GLN A 1 158 ? -5.788 5.395 9.750 1.00 97.81 158 GLN A C 1
ATOM 1342 O O . GLN A 1 158 ? -5.012 5.633 8.834 1.00 97.81 158 GLN A O 1
ATOM 1347 N N . LEU A 1 159 ? -6.826 4.565 9.602 1.00 97.56 159 LEU A N 1
ATOM 1348 C CA . LEU A 1 159 ? -7.137 3.879 8.343 1.00 97.56 159 LEU A CA 1
ATOM 1349 C C . LEU A 1 159 ? -7.440 4.866 7.215 1.00 97.56 159 LEU A C 1
ATOM 1351 O O . LEU A 1 159 ? -6.965 4.684 6.099 1.00 97.56 159 LEU A O 1
ATOM 1355 N N . ARG A 1 160 ? -8.196 5.933 7.502 1.00 96.81 160 ARG A N 1
ATOM 1356 C CA . ARG A 1 160 ? -8.447 7.005 6.529 1.00 96.81 160 ARG A CA 1
ATOM 1357 C C . ARG A 1 160 ? -7.160 7.720 6.127 1.00 96.81 160 ARG A C 1
ATOM 1359 O O . ARG A 1 160 ? -6.963 7.958 4.945 1.00 96.81 160 ARG A O 1
ATOM 1366 N N . GLN A 1 161 ? -6.291 8.049 7.082 1.00 97.44 161 GLN A N 1
ATOM 1367 C CA . GLN A 1 161 ? -4.998 8.679 6.796 1.00 97.44 161 GLN A CA 1
ATOM 1368 C C . GLN A 1 161 ? -4.102 7.779 5.947 1.00 97.44 161 GLN A C 1
ATOM 1370 O O . GLN A 1 161 ? -3.541 8.259 4.970 1.00 97.44 161 GLN A O 1
ATOM 1375 N N . LEU A 1 162 ? -4.021 6.490 6.282 1.00 97.50 162 LEU A N 1
ATOM 1376 C CA . LEU A 1 162 ? -3.263 5.514 5.506 1.00 97.50 162 LEU A CA 1
ATOM 1377 C C . LEU A 1 162 ? -3.814 5.399 4.080 1.00 97.50 162 LEU A C 1
ATOM 1379 O O . LEU A 1 162 ? -3.051 5.490 3.134 1.00 97.50 162 LEU A O 1
ATOM 1383 N N . GLY A 1 163 ? -5.139 5.315 3.915 1.00 97.69 163 GLY A N 1
ATOM 1384 C CA . GLY A 1 163 ? -5.758 5.277 2.588 1.00 97.69 163 GLY A CA 1
ATOM 1385 C C . GLY A 1 163 ? -5.450 6.515 1.737 1.00 97.69 163 GLY A C 1
ATOM 1386 O O . GLY A 1 163 ? -5.186 6.380 0.548 1.00 97.69 163 GLY A O 1
ATOM 1387 N N . MET A 1 164 ? -5.427 7.710 2.342 1.00 97.25 164 MET A N 1
ATOM 1388 C CA . MET A 1 164 ? -5.020 8.937 1.643 1.00 97.25 164 MET A CA 1
ATOM 1389 C C . MET A 1 164 ? -3.536 8.905 1.253 1.00 97.25 164 MET A C 1
ATOM 1391 O O . MET A 1 164 ? -3.199 9.295 0.141 1.00 97.25 164 MET A O 1
ATOM 1395 N N . GLN A 1 165 ? -2.659 8.423 2.140 1.00 97.31 165 GLN A N 1
ATOM 1396 C CA . GLN A 1 165 ? -1.227 8.275 1.855 1.00 97.31 165 GLN A CA 1
ATOM 1397 C C . GLN A 1 165 ? -0.983 7.278 0.721 1.00 97.31 165 GLN A C 1
ATOM 1399 O O . GLN A 1 165 ? -0.267 7.601 -0.221 1.00 97.31 165 GLN A O 1
ATOM 1404 N N . ASP A 1 166 ? -1.633 6.116 0.763 1.00 97.44 166 ASP A N 1
ATOM 1405 C CA . ASP A 1 166 ? -1.537 5.096 -0.281 1.00 97.44 166 ASP A CA 1
ATOM 1406 C C . ASP A 1 166 ? -2.019 5.644 -1.639 1.00 97.44 166 ASP A C 1
ATOM 1408 O O . ASP A 1 166 ? -1.402 5.392 -2.677 1.00 97.44 166 ASP A O 1
ATOM 1412 N N . GLU A 1 167 ? -3.104 6.429 -1.655 1.00 97.38 167 GLU A N 1
ATOM 1413 C CA . GLU A 1 167 ? -3.617 7.070 -2.871 1.00 97.38 167 GLU A CA 1
ATOM 1414 C C . GLU A 1 167 ? -2.668 8.161 -3.400 1.00 97.38 167 GLU A C 1
ATOM 1416 O O . GLU A 1 167 ? -2.444 8.258 -4.609 1.00 97.38 167 GLU A O 1
ATOM 1421 N N . GLU A 1 168 ? -2.061 8.956 -2.517 1.00 96.94 168 GLU A N 1
ATOM 1422 C CA . GLU A 1 168 ? -1.025 9.931 -2.873 1.00 96.94 168 GLU A CA 1
ATOM 1423 C C . GLU A 1 168 ? 0.226 9.248 -3.442 1.00 96.94 168 GLU A C 1
ATOM 1425 O O . GLU A 1 168 ? 0.721 9.655 -4.496 1.00 96.94 168 GLU A O 1
ATOM 1430 N N . GLU A 1 169 ? 0.723 8.189 -2.800 1.00 97.62 169 GLU A N 1
ATOM 1431 C CA . GLU A 1 169 ? 1.857 7.389 -3.276 1.00 97.62 169 GLU A CA 1
ATOM 1432 C C . GLU A 1 169 ? 1.569 6.768 -4.644 1.00 97.62 169 GLU A C 1
ATOM 1434 O O . GLU A 1 169 ? 2.395 6.863 -5.560 1.00 97.62 169 GLU A O 1
ATOM 1439 N N . TYR A 1 170 ? 0.373 6.202 -4.819 1.00 97.94 170 TYR A N 1
ATOM 1440 C CA . TYR A 1 170 ? -0.077 5.673 -6.100 1.00 97.94 170 TYR A CA 1
ATOM 1441 C C . TYR A 1 170 ? -0.117 6.758 -7.182 1.00 97.94 170 TYR A C 1
ATOM 1443 O O . TYR A 1 170 ? 0.418 6.560 -8.274 1.00 97.94 170 TYR A O 1
ATOM 1451 N N . ASN A 1 171 ? -0.704 7.922 -6.892 1.00 98.00 171 ASN A N 1
ATOM 1452 C CA . ASN A 1 171 ? -0.781 9.036 -7.837 1.00 98.00 171 ASN A CA 1
ATOM 1453 C C . ASN A 1 171 ? 0.606 9.590 -8.191 1.00 98.00 171 ASN A C 1
ATOM 1455 O O . ASN A 1 171 ? 0.865 9.902 -9.358 1.00 98.00 171 ASN A O 1
ATOM 1459 N N . ASN A 1 172 ? 1.516 9.663 -7.220 1.00 98.19 172 ASN A N 1
ATOM 1460 C CA . ASN A 1 172 ? 2.903 10.067 -7.434 1.00 98.19 172 ASN A CA 1
ATOM 1461 C C . ASN A 1 172 ? 3.629 9.082 -8.358 1.00 98.19 172 ASN A C 1
ATOM 1463 O O . ASN A 1 172 ? 4.224 9.501 -9.351 1.00 98.19 172 ASN A O 1
ATOM 1467 N N . MET A 1 173 ? 3.530 7.779 -8.081 1.00 97.56 173 MET A N 1
ATOM 1468 C CA . MET A 1 173 ? 4.119 6.726 -8.914 1.00 97.56 173 MET A CA 1
ATOM 1469 C C . MET A 1 173 ? 3.524 6.734 -10.326 1.00 97.56 173 MET A C 1
ATOM 1471 O O . MET A 1 173 ? 4.254 6.685 -11.314 1.00 97.56 173 MET A O 1
ATOM 1475 N N . LYS A 1 174 ? 2.199 6.861 -10.441 1.00 98.50 174 LYS A N 1
ATOM 1476 C CA . LYS A 1 174 ? 1.506 6.974 -11.727 1.00 98.50 174 LYS A CA 1
ATOM 1477 C C . LYS A 1 174 ? 2.021 8.169 -12.529 1.00 98.50 174 LYS A C 1
ATOM 1479 O O . LYS A 1 174 ? 2.373 8.005 -13.691 1.00 98.50 174 LYS A O 1
ATOM 1484 N N . THR A 1 175 ? 2.130 9.339 -11.902 1.00 98.38 175 THR A N 1
ATOM 1485 C CA . THR A 1 175 ? 2.643 10.558 -12.547 1.00 98.38 175 THR A CA 1
ATOM 1486 C C . THR A 1 175 ? 4.096 10.383 -13.000 1.00 98.38 175 THR A C 1
ATOM 1488 O O . THR A 1 175 ? 4.459 10.814 -14.093 1.00 98.38 175 THR A O 1
ATOM 1491 N N . GLN A 1 176 ? 4.941 9.731 -12.193 1.00 98.38 176 GLN A N 1
ATOM 1492 C CA . GLN A 1 176 ? 6.325 9.414 -12.568 1.00 98.38 176 GLN A CA 1
ATOM 1493 C C . GLN A 1 176 ? 6.378 8.506 -13.801 1.00 98.38 176 GLN A C 1
ATOM 1495 O O . GLN A 1 176 ? 7.062 8.834 -14.769 1.00 98.38 176 GLN A O 1
ATOM 1500 N N . LEU A 1 177 ? 5.601 7.421 -13.808 1.00 97.75 177 LEU A N 1
ATOM 1501 C CA . LEU A 1 177 ? 5.539 6.496 -14.940 1.00 97.75 177 LEU A CA 1
ATOM 1502 C C . LEU A 1 177 ? 4.992 7.168 -16.206 1.00 97.75 177 LEU A C 1
ATOM 1504 O O . LEU A 1 177 ? 5.528 6.959 -17.293 1.00 97.75 177 LEU A O 1
ATOM 1508 N N . GLU A 1 178 ? 3.963 8.007 -16.087 1.00 98.12 178 GLU A N 1
ATOM 1509 C CA . GLU A 1 178 ? 3.436 8.792 -17.209 1.00 98.12 178 GLU A CA 1
ATOM 1510 C C . GLU A 1 178 ? 4.493 9.755 -17.776 1.00 98.12 178 GLU A C 1
ATOM 1512 O O . GLU A 1 178 ? 4.636 9.864 -18.997 1.00 98.12 178 GLU A O 1
ATOM 1517 N N . ASN A 1 179 ? 5.286 10.405 -16.918 1.00 98.31 179 ASN A N 1
ATOM 1518 C CA . ASN A 1 179 ? 6.396 11.261 -17.343 1.00 98.31 179 ASN A CA 1
ATOM 1519 C C . ASN A 1 179 ? 7.501 10.469 -18.058 1.00 98.31 179 ASN A C 1
ATOM 1521 O O . ASN A 1 179 ? 8.024 10.929 -19.078 1.00 98.31 179 ASN A O 1
ATOM 1525 N N . ASP A 1 180 ? 7.848 9.282 -17.562 1.00 98.25 180 ASP A N 1
ATOM 1526 C CA . ASP A 1 180 ? 8.848 8.415 -18.187 1.00 98.25 180 ASP A CA 1
ATOM 1527 C C . ASP A 1 180 ? 8.391 7.936 -19.566 1.00 98.25 180 ASP A C 1
ATOM 1529 O O . ASP A 1 180 ? 9.162 8.005 -20.527 1.00 98.25 180 ASP A O 1
ATOM 1533 N N . VAL A 1 181 ? 7.119 7.545 -19.702 1.00 98.25 181 VAL A N 1
ATOM 1534 C CA . VAL A 1 181 ? 6.518 7.207 -21.000 1.00 98.25 181 VAL A CA 1
ATOM 1535 C C . VAL A 1 181 ? 6.618 8.392 -21.961 1.00 98.25 181 VAL A C 1
ATOM 1537 O O . VAL A 1 181 ? 7.132 8.228 -23.068 1.00 98.25 181 VAL A O 1
ATOM 1540 N N . GLN A 1 182 ? 6.233 9.601 -21.538 1.00 97.88 182 GLN A N 1
ATOM 1541 C CA . GLN A 1 182 ? 6.349 10.799 -22.379 1.00 97.88 182 GLN A CA 1
ATOM 1542 C C . GLN A 1 182 ? 7.800 11.092 -22.791 1.00 97.88 182 GLN A C 1
ATOM 1544 O O . GLN A 1 182 ? 8.064 11.495 -23.928 1.00 97.88 182 GLN A O 1
ATOM 1549 N N . ASN A 1 183 ? 8.765 10.901 -21.891 1.00 98.19 183 ASN A N 1
ATOM 1550 C CA . ASN A 1 183 ? 10.181 11.104 -22.191 1.00 98.19 183 ASN A CA 1
ATOM 1551 C C . ASN A 1 183 ? 10.696 10.083 -23.212 1.00 98.19 183 ASN A C 1
ATOM 1553 O O . ASN A 1 183 ? 11.377 10.466 -24.168 1.00 98.19 183 ASN A O 1
ATOM 1557 N N . LEU A 1 184 ? 10.338 8.808 -23.055 1.00 98.06 184 LEU A N 1
ATOM 1558 C CA . LEU A 1 184 ? 10.680 7.750 -24.006 1.00 98.06 184 LEU A CA 1
ATOM 1559 C C . LEU A 1 184 ? 10.042 8.001 -25.375 1.00 98.06 184 LEU A C 1
ATOM 1561 O O . LEU A 1 184 ? 10.712 7.877 -26.400 1.00 98.06 184 LEU A O 1
ATOM 1565 N N . GLU A 1 185 ? 8.782 8.433 -25.417 1.00 97.25 185 GLU A N 1
ATOM 1566 C CA . GLU A 1 185 ? 8.116 8.820 -26.662 1.00 97.25 185 GLU A CA 1
ATOM 1567 C C . GLU A 1 185 ? 8.848 9.968 -27.364 1.00 97.25 185 GLU A C 1
ATOM 1569 O O . GLU A 1 185 ? 9.110 9.886 -28.568 1.00 97.25 185 GLU A O 1
ATOM 1574 N N . ARG A 1 186 ? 9.255 11.012 -26.627 1.00 97.25 186 ARG A N 1
ATOM 1575 C CA . ARG A 1 186 ? 10.060 12.116 -27.180 1.00 97.25 186 ARG A CA 1
ATOM 1576 C C . ARG A 1 186 ? 11.393 11.621 -27.737 1.00 97.25 186 ARG A C 1
ATOM 1578 O O . ARG A 1 186 ? 11.760 12.016 -28.843 1.00 97.25 186 ARG A O 1
ATOM 1585 N N . GLN A 1 187 ? 12.099 10.745 -27.022 1.00 97.38 187 GLN A N 1
ATOM 1586 C CA . GLN A 1 187 ? 13.357 10.156 -27.498 1.00 97.38 187 GLN A CA 1
ATOM 1587 C C . GLN A 1 187 ? 13.149 9.345 -28.782 1.00 97.38 187 GLN A C 1
ATOM 1589 O O . GLN A 1 187 ? 13.902 9.504 -29.744 1.00 97.38 187 GLN A O 1
ATOM 1594 N N . ILE A 1 188 ? 12.090 8.533 -28.849 1.00 97.56 188 ILE A N 1
ATOM 1595 C CA . ILE A 1 188 ? 11.736 7.779 -30.056 1.00 97.56 188 ILE A CA 1
ATOM 1596 C C . ILE A 1 188 ? 11.477 8.732 -31.227 1.00 97.56 188 ILE A C 1
ATOM 1598 O O . ILE A 1 188 ? 11.964 8.483 -32.330 1.00 97.56 188 ILE A O 1
ATOM 1602 N N . GLN A 1 189 ? 10.745 9.828 -31.014 1.00 96.75 189 GLN A N 1
ATOM 1603 C CA . GLN A 1 189 ? 10.497 10.817 -32.068 1.00 96.75 189 GLN A CA 1
ATOM 1604 C C . GLN A 1 189 ? 11.788 11.505 -32.535 1.00 96.75 189 GLN A C 1
ATOM 1606 O O . GLN A 1 189 ? 11.991 11.662 -33.739 1.00 96.75 189 GLN A O 1
ATOM 1611 N N . GLN A 1 190 ? 12.700 11.845 -31.619 1.00 96.81 190 GLN A N 1
ATOM 1612 C CA . GLN A 1 190 ? 14.012 12.407 -31.967 1.00 96.81 190 GLN A CA 1
ATOM 1613 C C . GLN A 1 190 ? 14.844 11.436 -32.817 1.00 96.81 190 GLN A C 1
ATOM 1615 O O . GLN A 1 190 ? 15.390 11.828 -33.851 1.00 96.81 190 GLN A O 1
ATOM 1620 N N . VAL A 1 191 ? 14.900 10.158 -32.430 1.00 97.31 191 VAL A N 1
ATOM 1621 C CA . VAL A 1 191 ? 15.617 9.123 -33.190 1.00 97.31 191 VAL A CA 1
ATOM 1622 C C . VAL A 1 191 ? 14.977 8.908 -34.561 1.00 97.31 191 VAL A C 1
ATOM 1624 O O . VAL A 1 191 ? 15.693 8.828 -35.559 1.00 97.31 191 VAL A O 1
ATOM 1627 N N . LYS A 1 192 ? 13.640 8.876 -34.645 1.00 97.62 192 LYS A N 1
ATOM 1628 C CA . LYS A 1 192 ? 12.916 8.793 -35.924 1.00 97.62 192 LYS A CA 1
ATOM 1629 C C . LYS A 1 192 ? 13.271 9.962 -36.842 1.00 97.62 192 LYS A C 1
ATOM 1631 O O . LYS A 1 192 ? 13.602 9.730 -38.002 1.00 97.62 192 LYS A O 1
ATOM 1636 N N . ALA A 1 193 ? 13.263 11.194 -36.336 1.00 97.31 193 ALA A N 1
ATOM 1637 C CA . ALA A 1 193 ? 13.633 12.376 -37.115 1.00 97.31 193 ALA A CA 1
ATOM 1638 C C . ALA A 1 193 ? 15.087 12.307 -37.618 1.00 97.31 193 ALA A C 1
ATOM 1640 O O . ALA A 1 193 ? 15.349 12.544 -38.799 1.00 97.31 193 ALA A O 1
ATOM 1641 N N . ALA A 1 194 ? 16.030 11.907 -36.757 1.00 96.81 194 ALA A N 1
ATOM 1642 C CA . ALA A 1 194 ? 17.429 11.722 -37.142 1.00 96.81 194 ALA A CA 1
ATOM 1643 C C . ALA A 1 194 ? 17.603 10.623 -38.206 1.00 96.81 194 ALA A C 1
ATOM 1645 O O . ALA A 1 194 ? 18.369 10.790 -39.157 1.00 96.81 194 ALA A O 1
ATOM 1646 N N . TYR A 1 195 ? 16.867 9.515 -38.079 1.00 97.19 195 TYR A N 1
ATOM 1647 C CA . TYR A 1 195 ? 16.851 8.446 -39.074 1.00 97.19 195 TYR A CA 1
ATOM 1648 C C . TYR A 1 195 ? 16.310 8.931 -40.423 1.00 97.19 195 TYR A C 1
ATOM 1650 O O . TYR A 1 195 ? 16.941 8.673 -41.447 1.00 97.19 195 TYR A O 1
ATOM 1658 N N . HIS A 1 196 ? 15.193 9.666 -40.436 1.00 97.12 196 HIS A N 1
ATOM 1659 C CA . HIS A 1 196 ? 14.639 10.250 -41.661 1.00 97.12 196 HIS A CA 1
ATOM 1660 C C . HIS A 1 196 ? 15.646 11.172 -42.356 1.00 97.12 196 HIS A C 1
ATOM 1662 O O . HIS A 1 196 ? 15.908 10.996 -43.544 1.00 97.12 196 HIS A O 1
ATOM 1668 N N . LEU A 1 197 ? 16.299 12.063 -41.608 1.00 97.31 197 LEU A N 1
ATOM 1669 C CA . LEU A 1 197 ? 17.337 12.939 -42.152 1.00 97.31 197 LEU A CA 1
ATOM 1670 C C . LEU A 1 197 ? 18.520 12.148 -42.734 1.00 97.31 197 LEU A C 1
ATOM 1672 O O . LEU A 1 197 ? 19.035 12.473 -43.804 1.00 97.31 197 LEU A O 1
ATOM 1676 N N . ASN A 1 198 ? 18.973 11.099 -42.046 1.00 96.81 198 ASN A N 1
ATOM 1677 C CA . ASN A 1 198 ? 20.062 10.258 -42.544 1.00 96.81 198 ASN A CA 1
ATOM 1678 C C . ASN A 1 198 ? 19.656 9.462 -43.788 1.00 96.81 198 ASN A C 1
ATOM 1680 O O . ASN A 1 198 ? 20.465 9.317 -44.704 1.00 96.81 198 ASN A O 1
ATOM 1684 N N . ARG A 1 199 ? 18.408 8.990 -43.851 1.00 96.56 199 ARG A N 1
ATOM 1685 C CA . ARG A 1 199 ? 17.848 8.338 -45.037 1.00 96.56 199 ARG A CA 1
ATOM 1686 C C . ARG A 1 199 ? 17.869 9.282 -46.239 1.00 96.56 199 ARG A C 1
ATOM 1688 O O . ARG A 1 199 ? 18.365 8.883 -47.288 1.00 96.56 199 ARG A O 1
ATOM 1695 N N . GLU A 1 200 ? 17.421 10.526 -46.078 1.00 96.50 200 GLU A N 1
ATOM 1696 C CA . GLU A 1 200 ? 17.461 11.537 -47.146 1.00 96.50 200 GLU A CA 1
ATOM 1697 C C . GLU A 1 200 ? 18.897 11.859 -47.587 1.00 96.50 200 GLU A C 1
ATOM 1699 O O . GLU A 1 200 ? 19.178 11.925 -48.783 1.00 96.50 200 GLU A O 1
ATOM 1704 N N . LYS A 1 201 ? 19.843 11.981 -46.644 1.00 96.94 201 LYS A N 1
ATOM 1705 C CA . LYS A 1 201 ? 21.271 12.176 -46.965 1.00 96.94 201 LYS A CA 1
ATOM 1706 C C . LYS A 1 201 ? 21.854 11.014 -47.769 1.00 96.94 201 LYS A C 1
ATOM 1708 O O . LYS A 1 201 ? 22.606 11.239 -48.716 1.00 96.94 201 LYS A O 1
ATOM 1713 N N . LEU A 1 202 ? 21.535 9.774 -47.396 1.00 95.94 202 LEU A N 1
ATOM 1714 C CA . LEU A 1 202 ? 21.976 8.587 -48.131 1.00 95.94 202 LEU A CA 1
ATOM 1715 C C . LEU A 1 202 ? 21.362 8.537 -49.529 1.00 95.94 202 LEU A C 1
ATOM 1717 O O . LEU A 1 202 ? 22.057 8.208 -50.488 1.00 95.94 202 LEU A O 1
ATOM 1721 N N . GLU A 1 203 ? 20.088 8.897 -49.656 1.00 96.69 203 GLU A N 1
ATOM 1722 C CA . GLU A 1 203 ? 19.400 8.952 -50.941 1.00 96.69 203 GLU A CA 1
ATOM 1723 C C . GLU A 1 203 ? 19.992 10.026 -51.861 1.00 96.69 203 GLU A C 1
ATOM 1725 O O . GLU A 1 203 ? 20.262 9.748 -53.029 1.00 96.69 203 GLU A O 1
ATOM 1730 N N . TYR A 1 204 ? 20.312 11.204 -51.322 1.00 97.19 204 TYR A N 1
ATOM 1731 C CA . TYR A 1 204 ? 21.052 12.237 -52.043 1.00 97.19 204 TYR A CA 1
ATOM 1732 C C . TYR A 1 204 ? 22.437 11.746 -52.491 1.00 97.19 204 TYR A C 1
ATOM 1734 O O . TYR A 1 204 ? 22.788 11.863 -53.665 1.00 97.19 204 TYR A O 1
ATOM 1742 N N . ASN A 1 205 ? 23.216 11.136 -51.589 1.00 96.75 205 ASN A N 1
ATOM 1743 C CA . ASN A 1 205 ? 24.533 10.588 -51.926 1.00 96.75 205 ASN A CA 1
ATOM 1744 C C . ASN A 1 205 ? 24.443 9.529 -53.032 1.00 96.75 205 ASN A C 1
ATOM 1746 O O . ASN A 1 205 ? 25.268 9.534 -53.946 1.00 96.75 205 ASN A O 1
ATOM 1750 N N . ARG A 1 206 ? 23.429 8.656 -52.983 1.00 96.25 206 ARG A N 1
ATOM 1751 C CA . ARG A 1 206 ? 23.157 7.673 -54.038 1.00 96.25 206 ARG A CA 1
ATOM 1752 C C . ARG A 1 206 ? 22.922 8.364 -55.379 1.00 96.25 206 ARG A C 1
ATOM 1754 O O . ARG A 1 206 ? 23.587 8.013 -56.344 1.00 96.25 206 ARG A O 1
ATOM 1761 N N . GLN A 1 207 ? 22.054 9.374 -55.430 1.00 96.56 207 GLN A N 1
ATOM 1762 C CA . GLN A 1 207 ? 21.773 10.113 -56.667 1.00 96.56 207 GLN A CA 1
ATOM 1763 C C . GLN A 1 207 ? 23.024 10.797 -57.240 1.00 96.56 207 GLN A C 1
ATOM 1765 O O . GLN A 1 207 ? 23.231 10.802 -58.452 1.00 96.56 207 GLN A O 1
ATOM 1770 N N . VAL A 1 208 ? 23.877 11.374 -56.388 1.00 96.94 208 VAL A N 1
ATOM 1771 C CA . VAL A 1 208 ? 25.140 11.993 -56.827 1.00 96.94 208 VAL A CA 1
ATOM 1772 C C . VAL A 1 208 ? 26.096 10.949 -57.408 1.00 96.94 208 VAL A C 1
ATOM 1774 O O . VAL A 1 208 ? 26.712 11.194 -58.447 1.00 96.94 208 VAL A O 1
ATOM 1777 N N . LEU A 1 209 ? 26.220 9.786 -56.763 1.00 95.19 209 LEU A N 1
ATOM 1778 C CA . LEU A 1 209 ? 27.052 8.689 -57.261 1.00 95.19 209 LEU A CA 1
ATOM 1779 C C . LEU A 1 209 ? 26.520 8.127 -58.581 1.00 95.19 209 LEU A C 1
ATOM 1781 O O . LEU A 1 209 ? 27.308 7.943 -59.502 1.00 95.19 209 LEU A O 1
ATOM 1785 N N . GLU A 1 210 ? 25.205 7.939 -58.704 1.00 96.38 210 GLU A N 1
ATOM 1786 C CA . GLU A 1 210 ? 24.558 7.499 -59.946 1.00 96.38 210 GLU A CA 1
ATOM 1787 C C . GLU A 1 210 ? 24.863 8.460 -61.098 1.00 96.38 210 GLU A C 1
ATOM 1789 O O . GLU A 1 210 ? 25.365 8.028 -62.134 1.00 96.38 210 GLU A O 1
ATOM 1794 N N . LYS A 1 211 ? 24.695 9.775 -60.892 1.00 95.38 211 LYS A N 1
ATOM 1795 C CA . LYS A 1 211 ? 25.069 10.788 -61.895 1.00 95.38 211 LYS A CA 1
ATOM 1796 C C . LYS A 1 211 ? 26.551 10.722 -62.263 1.00 95.38 211 LYS A C 1
ATOM 1798 O O . LYS A 1 211 ? 26.905 10.789 -63.437 1.00 95.38 211 LYS A O 1
ATOM 1803 N N . ARG A 1 212 ? 27.436 10.559 -61.275 1.00 95.06 212 ARG A N 1
ATOM 1804 C CA . ARG A 1 212 ? 28.879 10.425 -61.521 1.00 95.06 212 ARG A CA 1
ATOM 1805 C C . ARG A 1 212 ? 29.202 9.162 -62.320 1.00 95.06 212 ARG A C 1
ATOM 1807 O O . ARG A 1 212 ? 30.099 9.187 -63.162 1.00 95.06 212 ARG A O 1
ATOM 1814 N N . ASP A 1 213 ? 28.504 8.061 -62.074 1.00 94.06 213 ASP A N 1
ATOM 1815 C CA . ASP A 1 213 ? 28.679 6.818 -62.822 1.00 94.06 213 ASP A CA 1
ATOM 1816 C C . ASP A 1 213 ? 28.132 6.930 -64.250 1.00 94.06 213 ASP A C 1
ATOM 1818 O O . ASP A 1 213 ? 28.787 6.474 -65.191 1.00 94.06 213 ASP A O 1
ATOM 1822 N N . GLU A 1 214 ? 27.014 7.619 -64.464 1.00 95.25 214 GLU A N 1
ATOM 1823 C CA . GLU A 1 214 ? 26.518 7.987 -65.798 1.00 95.25 214 GLU A CA 1
ATOM 1824 C C . GLU A 1 214 ? 27.535 8.863 -66.564 1.00 95.25 214 GLU A C 1
ATOM 1826 O O . GLU A 1 214 ? 27.893 8.589 -67.716 1.00 95.25 214 GLU A O 1
ATOM 1831 N N . GLU A 1 215 ? 28.106 9.881 -65.920 1.00 93.75 215 GLU A N 1
ATOM 1832 C CA . GLU A 1 215 ? 29.170 10.711 -66.502 1.00 93.75 215 GLU A CA 1
ATOM 1833 C C . GLU A 1 215 ? 30.442 9.898 -66.798 1.00 93.75 215 GLU A C 1
ATOM 1835 O O . GLU A 1 215 ? 31.030 9.989 -67.879 1.00 93.75 215 GLU A O 1
ATOM 1840 N N . ASN A 1 216 ? 30.861 9.033 -65.874 1.00 94.19 216 ASN A N 1
ATOM 1841 C CA . ASN A 1 216 ? 32.022 8.169 -66.063 1.00 94.19 216 ASN A CA 1
ATOM 1842 C C . ASN A 1 216 ? 31.804 7.156 -67.188 1.00 94.19 216 ASN A C 1
ATOM 1844 O O . ASN A 1 216 ? 32.721 6.898 -67.971 1.00 94.19 216 ASN A O 1
ATOM 1848 N N . THR A 1 217 ? 30.618 6.557 -67.291 1.00 94.75 217 THR A N 1
ATOM 1849 C CA . THR A 1 217 ? 30.289 5.585 -68.343 1.00 94.75 217 THR A CA 1
ATOM 1850 C C . THR A 1 217 ? 30.258 6.261 -69.711 1.00 94.75 217 THR A C 1
ATOM 1852 O O . THR A 1 217 ? 30.883 5.759 -70.655 1.00 94.75 217 THR A O 1
ATOM 1855 N N . THR A 1 218 ? 29.648 7.445 -69.824 1.00 94.88 218 THR A N 1
ATOM 1856 C CA . THR A 1 218 ? 29.678 8.243 -71.059 1.00 94.88 218 THR A CA 1
ATOM 1857 C C . THR A 1 218 ? 31.105 8.670 -71.423 1.00 94.88 218 THR A C 1
ATOM 1859 O O . THR A 1 218 ? 31.516 8.473 -72.575 1.00 94.88 218 THR A O 1
ATOM 1862 N N . PHE A 1 219 ? 31.914 9.139 -70.466 1.00 93.56 219 PHE A N 1
ATOM 1863 C CA . PHE A 1 219 ? 33.323 9.491 -70.679 1.00 93.56 219 PHE A CA 1
ATOM 1864 C C . PHE A 1 219 ? 34.167 8.285 -71.107 1.00 93.56 219 PHE A C 1
ATOM 1866 O O . PHE A 1 219 ? 34.892 8.363 -72.104 1.00 93.56 219 PHE A O 1
ATOM 1873 N N . ARG A 1 220 ? 34.030 7.139 -70.427 1.00 92.81 220 ARG A N 1
ATOM 1874 C CA . ARG A 1 220 ? 34.676 5.870 -70.807 1.00 92.81 220 ARG A CA 1
ATOM 1875 C C . ARG A 1 220 ? 34.282 5.462 -72.222 1.00 92.81 220 ARG A C 1
ATOM 1877 O O . ARG A 1 220 ? 35.155 5.101 -73.009 1.00 92.81 220 ARG A O 1
ATOM 1884 N N . SER A 1 221 ? 33.004 5.584 -72.592 1.00 94.12 221 SER A N 1
ATOM 1885 C CA . SER A 1 221 ? 32.544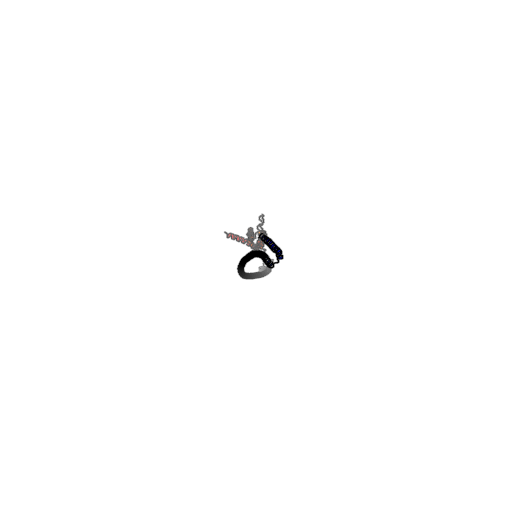 5.303 -73.958 1.00 94.12 221 SER A CA 1
ATOM 1886 C C . SER A 1 221 ? 33.205 6.231 -74.991 1.00 94.12 221 SER A C 1
ATOM 1888 O O . SER A 1 221 ? 33.567 5.789 -76.085 1.00 94.12 221 SER A O 1
ATOM 1890 N N . ARG A 1 222 ? 33.396 7.517 -74.659 1.00 92.94 222 ARG A N 1
ATOM 1891 C CA . ARG A 1 222 ? 34.040 8.515 -75.527 1.00 92.94 222 ARG A CA 1
ATOM 1892 C C . ARG A 1 222 ? 35.532 8.230 -75.681 1.00 92.94 222 ARG A C 1
ATOM 1894 O O . ARG A 1 222 ? 36.031 8.237 -76.806 1.00 92.94 222 ARG A O 1
ATOM 1901 N N . GLN A 1 223 ? 36.225 7.927 -74.584 1.00 93.06 223 GLN A N 1
ATOM 1902 C CA . GLN A 1 223 ? 37.638 7.545 -74.605 1.00 93.06 223 GLN A CA 1
ATOM 1903 C C . GLN A 1 223 ? 37.851 6.235 -75.364 1.00 93.06 223 GLN A C 1
ATOM 1905 O O . GLN A 1 223 ? 38.711 6.185 -76.237 1.00 93.06 223 GLN A O 1
ATOM 1910 N N . LYS A 1 224 ? 37.016 5.211 -75.143 1.00 95.00 224 LYS A N 1
ATOM 1911 C CA . LYS A 1 224 ? 37.070 3.945 -75.894 1.00 95.00 224 LYS A CA 1
ATOM 1912 C C . LYS A 1 224 ? 36.891 4.174 -77.397 1.00 95.00 224 LYS A C 1
ATOM 1914 O O . LYS A 1 224 ? 37.667 3.656 -78.194 1.00 95.00 224 LYS A O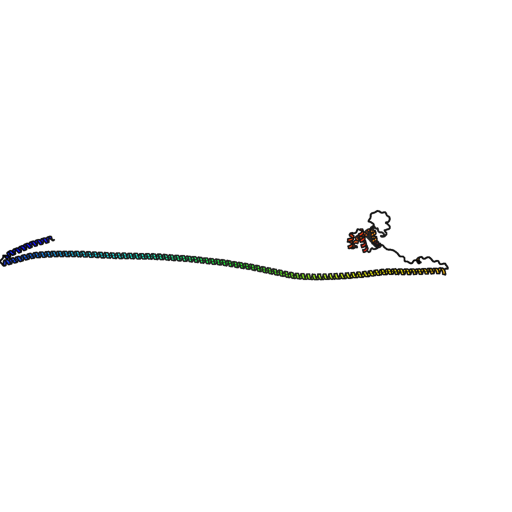 1
ATOM 1919 N N . ARG A 1 225 ? 35.936 5.025 -77.797 1.00 94.25 225 ARG A N 1
ATOM 1920 C CA . ARG A 1 225 ? 35.773 5.444 -79.202 1.00 94.25 225 ARG A CA 1
ATOM 1921 C C . ARG A 1 225 ? 37.022 6.150 -79.745 1.00 94.25 225 ARG A C 1
ATOM 1923 O O . ARG A 1 225 ? 37.434 5.857 -80.865 1.00 94.25 225 ARG A O 1
ATOM 1930 N N . LYS A 1 226 ? 37.642 7.052 -78.974 1.00 94.44 226 LYS A N 1
ATOM 1931 C CA . LYS A 1 226 ? 38.889 7.741 -79.361 1.00 94.44 226 LYS A CA 1
ATOM 1932 C C . LYS A 1 226 ? 40.055 6.761 -79.520 1.00 94.44 226 LYS A C 1
ATOM 1934 O O . LYS A 1 226 ? 40.745 6.825 -80.532 1.00 94.44 226 LYS A O 1
ATOM 1939 N N . ILE A 1 227 ? 40.231 5.841 -78.572 1.00 92.50 227 ILE A N 1
ATOM 1940 C CA . ILE A 1 227 ? 41.248 4.783 -78.621 1.00 92.50 227 ILE A CA 1
ATOM 1941 C C . ILE A 1 227 ? 41.064 3.939 -79.881 1.00 92.50 227 ILE A C 1
ATOM 1943 O O . ILE A 1 227 ? 42.013 3.803 -80.642 1.00 92.50 227 ILE A O 1
ATOM 1947 N N . ASN A 1 228 ? 39.849 3.467 -80.168 1.00 94.12 228 ASN A N 1
ATOM 1948 C CA . ASN A 1 228 ? 39.586 2.658 -81.361 1.00 94.12 228 ASN A CA 1
ATOM 1949 C C . ASN A 1 228 ? 39.906 3.416 -82.664 1.00 94.12 228 ASN A C 1
ATOM 1951 O O . ASN A 1 228 ? 40.474 2.837 -83.587 1.00 94.12 228 ASN A O 1
ATOM 1955 N N . ARG A 1 229 ? 39.596 4.722 -82.744 1.00 93.81 229 ARG A N 1
ATOM 1956 C CA . ARG A 1 229 ? 39.969 5.562 -83.900 1.00 93.81 229 ARG A CA 1
ATOM 1957 C C . ARG A 1 229 ? 41.484 5.679 -84.054 1.00 93.81 229 ARG A C 1
ATOM 1959 O O . ARG A 1 229 ? 41.992 5.516 -85.159 1.00 93.81 229 ARG A O 1
ATOM 1966 N N . LEU A 1 230 ? 42.197 5.950 -82.959 1.00 91.44 230 LEU A N 1
ATOM 1967 C CA . LEU A 1 230 ? 43.657 6.064 -82.966 1.00 91.44 230 LEU A CA 1
ATOM 1968 C C . LEU A 1 230 ? 44.327 4.728 -83.293 1.00 91.44 230 LEU A C 1
ATOM 1970 O O . LEU A 1 230 ? 45.267 4.709 -84.075 1.00 91.44 230 LEU A O 1
ATOM 1974 N N . GLN A 1 231 ? 43.818 3.615 -82.765 1.00 93.12 231 GLN A N 1
ATOM 1975 C CA . GLN A 1 231 ? 44.273 2.270 -83.116 1.00 93.12 231 GLN A CA 1
ATOM 1976 C C . GLN A 1 231 ? 44.040 1.973 -84.601 1.00 93.12 231 GLN A C 1
ATOM 1978 O O . GLN A 1 231 ? 44.938 1.457 -85.261 1.00 93.12 231 GLN A O 1
ATOM 1983 N N . GLY A 1 232 ? 42.882 2.350 -85.154 1.00 92.56 232 GLY A N 1
ATOM 1984 C CA . GLY A 1 232 ? 42.607 2.249 -86.589 1.00 92.56 232 GLY A CA 1
ATOM 1985 C C . GLY A 1 232 ? 43.588 3.067 -87.436 1.00 92.56 232 GLY A C 1
ATOM 1986 O O . GLY A 1 232 ? 44.165 2.541 -88.385 1.00 92.56 232 GLY A O 1
ATOM 1987 N N . LEU A 1 233 ? 43.841 4.327 -87.063 1.00 92.50 233 LEU A N 1
ATOM 1988 C CA . LEU A 1 233 ? 44.817 5.191 -87.736 1.00 92.50 233 LEU A CA 1
ATOM 1989 C C . LEU A 1 233 ? 46.237 4.615 -87.652 1.00 92.50 233 LEU A C 1
ATOM 1991 O O . LEU A 1 233 ? 46.933 4.548 -88.659 1.00 92.50 233 LEU A O 1
ATOM 1995 N N . LEU A 1 234 ? 46.647 4.162 -86.468 1.00 91.19 234 LEU A N 1
ATOM 1996 C CA . LEU A 1 234 ? 47.953 3.561 -86.225 1.00 91.19 234 LEU A CA 1
ATOM 1997 C C . LEU A 1 234 ? 48.131 2.286 -87.054 1.00 91.19 234 LEU A C 1
ATOM 1999 O O . LEU A 1 234 ? 49.167 2.119 -87.689 1.00 91.19 234 LEU A O 1
ATOM 2003 N N . ASN A 1 235 ? 47.119 1.421 -87.117 1.00 93.06 235 ASN A N 1
ATOM 2004 C CA . ASN A 1 235 ? 47.152 0.223 -87.954 1.00 93.06 235 ASN A CA 1
ATOM 2005 C C . ASN A 1 235 ? 47.221 0.570 -89.447 1.00 93.06 235 ASN A C 1
ATOM 2007 O O . ASN A 1 235 ? 47.968 -0.071 -90.181 1.00 93.06 235 ASN A O 1
ATOM 2011 N N . ASN A 1 236 ? 46.504 1.603 -89.897 1.00 94.00 236 ASN A N 1
ATOM 2012 C CA . ASN A 1 236 ? 46.593 2.082 -91.277 1.00 94.00 236 ASN A CA 1
ATOM 2013 C C . ASN A 1 236 ? 47.980 2.654 -91.599 1.00 94.00 236 ASN A C 1
ATOM 2015 O O . ASN A 1 236 ? 48.518 2.373 -92.665 1.00 94.00 236 ASN A O 1
ATOM 2019 N N . LEU A 1 237 ? 48.578 3.429 -90.690 1.00 89.56 237 LEU A N 1
ATOM 2020 C CA . LEU A 1 237 ? 49.940 3.945 -90.847 1.00 89.56 237 LEU A CA 1
ATOM 2021 C C . LEU A 1 237 ? 50.973 2.817 -90.848 1.00 89.56 237 LEU A C 1
ATOM 2023 O O . LEU A 1 237 ? 51.865 2.828 -91.687 1.00 89.56 237 LEU A O 1
ATOM 2027 N N . ARG A 1 238 ? 50.820 1.814 -89.973 1.00 92.19 238 ARG A N 1
ATOM 2028 C CA . ARG A 1 238 ? 51.653 0.605 -89.989 1.00 92.19 238 ARG A CA 1
ATOM 2029 C C . ARG A 1 238 ? 51.560 -0.120 -91.328 1.00 92.19 238 ARG A C 1
ATOM 2031 O O . ARG A 1 238 ? 52.599 -0.453 -91.874 1.00 92.19 238 ARG A O 1
ATOM 2038 N N . LYS A 1 239 ? 50.351 -0.301 -91.877 1.00 93.12 239 LYS A N 1
ATOM 2039 C CA . LYS A 1 239 ? 50.159 -0.895 -93.212 1.00 93.12 239 LYS A CA 1
ATOM 2040 C C . LYS A 1 239 ? 50.854 -0.083 -94.308 1.00 93.12 239 LYS A C 1
ATOM 2042 O O . LYS A 1 239 ? 51.621 -0.642 -95.078 1.00 93.12 239 LYS A O 1
ATOM 2047 N N . LYS A 1 240 ? 50.666 1.242 -94.329 1.00 92.44 240 LYS A N 1
ATOM 2048 C CA . LYS A 1 240 ? 51.355 2.121 -95.290 1.00 92.44 240 LYS A CA 1
ATOM 2049 C C . LYS A 1 240 ? 52.876 2.013 -95.184 1.00 92.44 240 LYS A C 1
ATOM 2051 O O . LYS A 1 240 ? 53.540 1.952 -96.209 1.00 92.44 240 LYS A O 1
ATOM 2056 N N . LEU A 1 241 ? 53.414 1.970 -93.964 1.00 90.44 241 LEU A N 1
ATOM 2057 C CA . LEU A 1 241 ? 54.846 1.797 -93.733 1.00 90.44 241 LEU A CA 1
ATOM 2058 C C . LEU A 1 241 ? 55.329 0.441 -94.261 1.00 90.44 241 LEU A C 1
ATOM 2060 O O . LEU A 1 241 ? 56.323 0.397 -94.973 1.00 90.44 241 LEU A O 1
ATOM 2064 N N . THR A 1 242 ? 54.614 -0.653 -93.974 1.00 92.56 242 THR A N 1
ATOM 2065 C CA . THR A 1 242 ? 54.983 -1.983 -94.485 1.00 92.56 242 THR A CA 1
ATOM 2066 C C . THR A 1 242 ? 54.897 -2.069 -96.007 1.00 92.56 242 THR A C 1
ATOM 2068 O O . THR A 1 242 ? 55.746 -2.707 -96.624 1.00 92.56 242 THR A O 1
ATOM 2071 N N . ASP A 1 243 ? 53.910 -1.409 -96.618 1.00 92.19 243 ASP A N 1
ATOM 2072 C CA . ASP A 1 243 ? 53.763 -1.354 -98.074 1.00 92.19 243 ASP A CA 1
ATOM 2073 C C . ASP A 1 243 ? 54.905 -0.545 -98.708 1.00 92.19 243 ASP A C 1
ATOM 2075 O O . ASP A 1 243 ? 55.504 -0.999 -99.679 1.00 92.19 243 ASP A O 1
ATOM 2079 N N . GLN A 1 244 ? 55.273 0.602 -98.123 1.00 91.44 244 GLN A N 1
ATOM 2080 C CA . GLN A 1 244 ? 56.428 1.400 -98.556 1.00 91.44 244 GLN A CA 1
ATOM 2081 C C . GLN A 1 244 ? 57.749 0.646 -98.385 1.00 91.44 244 GLN A C 1
ATOM 2083 O O . GLN A 1 244 ? 58.574 0.641 -99.292 1.00 91.44 244 GLN A O 1
ATOM 2088 N N . GLU A 1 245 ? 57.958 -0.030 -97.253 1.00 88.56 245 GLU A N 1
ATOM 2089 C CA . GLU A 1 245 ? 59.135 -0.880 -97.052 1.00 88.56 245 GLU A CA 1
ATOM 2090 C C . GLU A 1 245 ? 59.219 -1.978 -98.114 1.00 88.56 245 GLU A C 1
ATOM 2092 O O . GLU A 1 245 ? 60.307 -2.275 -98.607 1.00 88.56 245 GLU A O 1
ATOM 2097 N N . LYS A 1 246 ? 58.083 -2.585 -98.474 1.00 92.31 246 LYS A N 1
ATOM 2098 C CA . LYS A 1 246 ? 58.022 -3.594 -99.531 1.00 92.31 246 LYS A CA 1
ATOM 2099 C C . LYS A 1 246 ? 58.359 -2.991 -100.897 1.00 92.31 246 LYS A C 1
ATOM 2101 O O . LYS A 1 246 ? 59.219 -3.545 -101.575 1.00 92.31 246 LYS A O 1
ATOM 2106 N N . GLN A 1 247 ? 57.767 -1.848 -101.251 1.00 92.12 247 GLN A N 1
ATOM 2107 C CA . GLN A 1 247 ? 58.073 -1.118 -102.488 1.00 92.12 247 GLN A CA 1
ATOM 2108 C C . GLN A 1 247 ? 59.564 -0.780 -102.584 1.00 92.12 247 GLN A C 1
ATOM 2110 O O . GLN A 1 247 ? 60.208 -1.152 -103.558 1.00 92.12 247 GLN A O 1
ATOM 2115 N N . PHE A 1 248 ? 60.154 -0.179 -101.546 1.00 86.44 248 PHE A N 1
ATOM 2116 C CA . PHE A 1 248 ? 61.583 0.145 -101.545 1.00 86.44 248 PHE A CA 1
ATOM 2117 C C . PHE A 1 248 ? 62.474 -1.098 -101.635 1.00 86.44 248 PHE A C 1
ATOM 2119 O O . PHE A 1 248 ? 63.519 -1.056 -102.287 1.00 86.44 248 PHE A O 1
ATOM 2126 N N . ARG A 1 249 ? 62.091 -2.218 -101.005 1.00 90.69 249 ARG A N 1
ATOM 2127 C CA . ARG A 1 249 ? 62.821 -3.489 -101.154 1.00 90.69 249 ARG A CA 1
ATOM 2128 C C . ARG A 1 249 ? 62.766 -3.996 -102.595 1.00 90.69 249 ARG A C 1
ATOM 2130 O O . ARG A 1 249 ? 63.810 -4.374 -103.122 1.00 90.69 249 ARG A O 1
ATOM 2137 N N . GLU A 1 250 ? 61.595 -3.980 -103.227 1.00 91.44 250 GLU A N 1
ATOM 2138 C CA . GLU A 1 250 ? 61.408 -4.397 -104.624 1.00 91.44 250 GLU A CA 1
ATOM 2139 C C . GL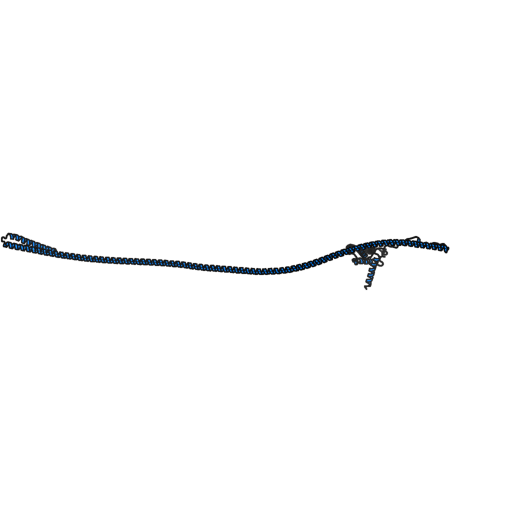U A 1 250 ? 62.178 -3.486 -105.595 1.00 91.44 250 GLU A C 1
ATOM 2141 O O . GLU A 1 250 ? 62.921 -3.978 -106.444 1.00 91.44 250 GLU A O 1
ATOM 2146 N N . GLU A 1 251 ? 62.099 -2.164 -105.417 1.00 90.56 251 GLU A N 1
ATOM 2147 C CA . GLU A 1 251 ? 62.865 -1.181 -106.192 1.00 90.56 251 GLU A CA 1
ATOM 2148 C C . GLU A 1 251 ? 64.372 -1.412 -106.052 1.00 90.56 251 GLU A C 1
ATOM 2150 O O . GLU A 1 251 ? 65.080 -1.512 -107.054 1.00 90.56 251 GLU A O 1
ATOM 2155 N N . THR A 1 252 ? 64.870 -1.584 -104.824 1.00 86.69 252 THR A N 1
ATOM 2156 C CA . THR A 1 252 ? 66.295 -1.847 -104.566 1.00 86.69 252 THR A CA 1
ATOM 2157 C C . THR A 1 252 ? 66.760 -3.136 -105.247 1.00 86.69 252 THR A C 1
ATOM 2159 O O . THR A 1 252 ? 67.843 -3.163 -105.832 1.00 86.69 252 THR A O 1
ATOM 2162 N N . GLN A 1 253 ? 65.945 -4.195 -105.207 1.00 90.50 253 GLN A N 1
ATOM 2163 C CA . GLN A 1 253 ? 66.238 -5.460 -105.887 1.00 90.50 253 GLN A CA 1
ATOM 2164 C C . GLN A 1 253 ? 66.249 -5.299 -107.412 1.00 90.50 253 GLN A C 1
ATOM 2166 O O . GLN A 1 253 ? 67.170 -5.790 -108.064 1.00 90.50 253 GLN A O 1
ATOM 2171 N N . SER A 1 254 ? 65.281 -4.576 -107.983 1.00 90.25 254 SER A N 1
ATOM 2172 C CA . SER A 1 254 ? 65.224 -4.317 -109.428 1.00 90.25 254 SER A CA 1
ATOM 2173 C C . SER A 1 254 ? 66.424 -3.498 -109.918 1.00 90.25 254 SER A C 1
ATOM 2175 O O . SER A 1 254 ? 67.085 -3.883 -110.881 1.00 90.25 254 SER A O 1
ATOM 2177 N N . LEU A 1 255 ? 66.793 -2.436 -109.191 1.00 88.44 255 LEU A N 1
ATOM 2178 C CA . LEU A 1 255 ? 67.950 -1.598 -109.501 1.00 88.44 255 LEU A CA 1
ATOM 2179 C C . LEU A 1 255 ? 69.265 -2.366 -109.347 1.00 88.44 255 LEU A C 1
ATOM 2181 O O . LEU A 1 255 ? 70.196 -2.149 -110.123 1.00 88.44 255 LEU A O 1
ATOM 2185 N N . ALA A 1 256 ? 69.365 -3.266 -108.366 1.00 88.25 256 ALA A N 1
ATOM 2186 C CA . ALA A 1 256 ? 70.519 -4.147 -108.224 1.00 88.25 256 ALA A CA 1
ATOM 2187 C C . ALA A 1 256 ? 70.646 -5.101 -109.424 1.00 88.25 256 ALA A C 1
ATOM 2189 O O . ALA A 1 256 ? 71.737 -5.231 -109.980 1.00 88.25 256 ALA A O 1
ATOM 2190 N N . ALA A 1 257 ? 69.536 -5.695 -109.874 1.00 90.12 257 ALA A N 1
ATOM 2191 C CA . ALA A 1 257 ? 69.511 -6.554 -111.057 1.00 90.12 257 ALA A CA 1
ATOM 2192 C C . ALA A 1 257 ? 69.865 -5.785 -112.346 1.00 90.12 257 ALA A C 1
ATOM 2194 O O . ALA A 1 257 ? 70.638 -6.278 -113.169 1.00 90.12 257 ALA A O 1
ATOM 2195 N N . ASP A 1 258 ? 69.364 -4.556 -112.510 1.00 88.06 258 ASP A N 1
ATOM 2196 C CA . ASP A 1 258 ? 69.712 -3.686 -113.638 1.00 88.06 258 ASP A CA 1
ATOM 2197 C C . ASP A 1 258 ? 71.193 -3.293 -113.628 1.00 88.06 258 ASP A C 1
ATOM 2199 O O . ASP A 1 258 ? 71.852 -3.354 -114.669 1.00 88.06 258 ASP A O 1
ATOM 2203 N N . ARG A 1 259 ? 71.745 -2.942 -112.457 1.00 84.75 259 ARG A N 1
ATOM 2204 C CA . ARG A 1 259 ? 73.183 -2.671 -112.293 1.00 84.75 259 ARG A CA 1
ATOM 2205 C C . ARG A 1 259 ? 74.023 -3.873 -112.702 1.00 84.75 259 ARG A C 1
ATOM 2207 O O . ARG A 1 259 ? 74.993 -3.707 -113.439 1.00 84.75 259 ARG A O 1
ATOM 2214 N N . GLU A 1 260 ? 73.643 -5.073 -112.273 1.00 89.56 260 GLU A N 1
ATOM 2215 C CA . GLU A 1 260 ? 74.348 -6.300 -112.639 1.00 89.56 260 GLU A CA 1
ATOM 2216 C C . GLU A 1 260 ? 74.246 -6.584 -114.147 1.00 89.56 260 GLU A C 1
ATOM 2218 O O . GLU A 1 260 ? 75.246 -6.919 -114.786 1.00 89.56 260 GLU A O 1
ATOM 2223 N N . ARG A 1 261 ? 73.071 -6.374 -114.756 1.00 90.12 261 ARG A N 1
ATOM 2224 C CA . ARG A 1 261 ? 72.885 -6.508 -116.210 1.00 90.12 261 ARG A CA 1
ATOM 2225 C C . ARG A 1 261 ? 73.779 -5.542 -116.988 1.00 90.12 261 ARG A C 1
ATOM 2227 O O . ARG A 1 261 ? 74.445 -5.968 -117.930 1.00 90.12 261 ARG A O 1
ATOM 2234 N N . ILE A 1 262 ? 73.805 -4.265 -116.606 1.00 85.75 262 ILE A N 1
ATOM 2235 C CA . ILE A 1 262 ? 74.627 -3.238 -117.265 1.00 85.75 262 ILE A CA 1
ATOM 2236 C C . ILE A 1 262 ? 76.116 -3.555 -117.092 1.00 85.75 262 ILE A C 1
ATOM 2238 O O . ILE A 1 262 ? 76.872 -3.445 -118.055 1.00 85.75 262 ILE A O 1
ATOM 2242 N N . ALA A 1 263 ? 76.538 -4.010 -115.909 1.00 85.88 263 ALA A N 1
ATOM 2243 C CA . ALA A 1 263 ? 77.917 -4.430 -115.675 1.00 85.88 263 ALA A CA 1
ATOM 2244 C C . ALA A 1 263 ? 78.328 -5.579 -116.613 1.00 85.88 263 ALA A C 1
ATOM 2246 O O . ALA A 1 263 ? 79.368 -5.491 -117.265 1.00 85.88 263 ALA A O 1
ATOM 2247 N N . ARG A 1 264 ? 77.479 -6.606 -116.775 1.00 87.38 264 ARG A N 1
ATOM 2248 C CA . ARG A 1 264 ? 77.721 -7.703 -117.730 1.00 87.38 264 ARG A CA 1
ATOM 2249 C C . ARG A 1 264 ? 77.799 -7.206 -119.178 1.00 87.38 264 ARG A C 1
ATOM 2251 O O . ARG A 1 264 ? 78.720 -7.577 -119.902 1.00 87.38 264 ARG A O 1
ATOM 2258 N N . GLN A 1 265 ? 76.884 -6.326 -119.596 1.00 86.00 265 GLN A N 1
ATOM 2259 C CA . GLN A 1 265 ? 76.916 -5.720 -120.936 1.00 86.00 265 GLN A CA 1
ATOM 2260 C C . GLN A 1 265 ? 78.195 -4.902 -121.171 1.00 86.00 265 GLN A C 1
ATOM 2262 O O . GLN A 1 265 ? 78.773 -4.949 -122.258 1.00 86.00 265 GLN A O 1
ATOM 2267 N N . TYR A 1 266 ? 78.665 -4.182 -120.153 1.00 82.88 266 TYR A N 1
ATOM 2268 C CA . TYR A 1 266 ? 79.907 -3.421 -120.216 1.00 82.88 266 TYR A CA 1
ATOM 2269 C C . TYR A 1 266 ? 81.138 -4.332 -120.332 1.00 82.88 266 TYR A C 1
ATOM 2271 O O . TYR A 1 266 ? 82.019 -4.073 -121.155 1.00 82.88 266 TYR A O 1
ATOM 2279 N N . GLU A 1 267 ? 81.186 -5.437 -119.581 1.00 87.75 267 GLU A N 1
ATOM 2280 C CA . GLU A 1 267 ? 82.250 -6.440 -119.712 1.00 87.75 267 GLU A CA 1
ATOM 2281 C C . GLU A 1 267 ? 82.284 -7.074 -121.109 1.00 87.75 267 GLU A C 1
ATOM 2283 O O . GLU A 1 267 ? 83.358 -7.229 -121.699 1.00 87.75 267 GLU A O 1
ATOM 2288 N N . GLU A 1 268 ? 81.124 -7.412 -121.677 1.00 85.62 268 GLU A N 1
ATOM 2289 C CA . GLU A 1 268 ? 81.032 -7.926 -123.046 1.00 85.62 268 GLU A CA 1
ATOM 2290 C C . GLU A 1 268 ? 81.509 -6.901 -124.077 1.00 85.62 268 GLU A C 1
ATOM 2292 O O . GLU A 1 268 ? 82.256 -7.253 -124.995 1.00 85.62 268 GLU A O 1
ATOM 2297 N N . LEU A 1 269 ? 81.131 -5.630 -123.919 1.00 86.62 269 LEU A N 1
ATOM 2298 C CA . LEU A 1 269 ? 81.588 -4.554 -124.794 1.00 86.62 269 LEU A CA 1
ATOM 2299 C C . LEU A 1 269 ? 83.109 -4.391 -124.719 1.00 86.62 269 LEU A C 1
ATOM 2301 O O . LEU A 1 269 ? 83.765 -4.332 -125.758 1.00 86.62 269 LEU A O 1
ATOM 2305 N N . GLN A 1 270 ? 83.691 -4.407 -123.516 1.00 84.50 270 GLN A N 1
ATOM 2306 C CA . GLN A 1 270 ? 85.145 -4.380 -123.353 1.00 84.50 270 GLN A CA 1
ATOM 2307 C C . GLN A 1 270 ? 85.825 -5.579 -124.027 1.00 84.50 270 GLN A C 1
ATOM 2309 O O . GLN A 1 270 ? 86.855 -5.406 -124.687 1.00 84.50 270 GLN A O 1
ATOM 2314 N N . ARG A 1 271 ? 85.261 -6.791 -123.911 1.00 85.38 271 ARG A N 1
ATOM 2315 C CA . ARG A 1 271 ? 85.778 -7.980 -124.614 1.00 85.38 271 ARG A CA 1
ATOM 2316 C C . ARG A 1 271 ? 85.725 -7.800 -126.133 1.00 85.38 271 ARG A C 1
ATOM 2318 O O . ARG A 1 271 ? 86.714 -8.097 -126.803 1.00 85.38 271 ARG A O 1
ATOM 2325 N N . ARG A 1 272 ? 84.625 -7.259 -126.674 1.00 84.50 272 ARG A N 1
ATOM 2326 C CA . ARG A 1 272 ? 84.489 -6.949 -128.110 1.00 84.50 272 ARG A CA 1
ATOM 2327 C C . ARG A 1 272 ? 85.502 -5.898 -128.561 1.00 84.50 272 ARG A C 1
ATOM 2329 O O . ARG A 1 272 ? 86.183 -6.127 -129.553 1.00 84.50 272 ARG A O 1
ATOM 2336 N N . MET A 1 273 ? 85.668 -4.800 -127.819 1.00 79.44 273 MET A N 1
ATOM 2337 C CA . MET A 1 273 ? 86.655 -3.756 -128.133 1.00 79.44 273 MET A CA 1
ATOM 2338 C C . MET A 1 273 ? 88.083 -4.309 -128.184 1.00 79.44 273 MET A C 1
ATOM 2340 O O . MET A 1 273 ? 88.825 -3.999 -129.113 1.00 79.44 273 MET A O 1
ATOM 2344 N N . ARG A 1 274 ? 88.465 -5.173 -127.230 1.00 82.00 274 ARG A N 1
ATOM 2345 C CA . ARG A 1 274 ? 89.778 -5.844 -127.249 1.00 82.00 274 ARG A CA 1
ATOM 2346 C C . ARG A 1 274 ? 89.941 -6.734 -128.483 1.00 82.00 274 ARG A C 1
ATOM 2348 O O . ARG A 1 274 ? 90.989 -6.694 -129.121 1.00 82.00 274 ARG A O 1
ATOM 2355 N N . HIS A 1 275 ? 88.909 -7.496 -128.845 1.00 82.44 275 HIS A N 1
ATOM 2356 C CA . HIS A 1 275 ? 88.920 -8.313 -130.060 1.00 82.44 275 HIS A CA 1
ATOM 2357 C C . HIS A 1 275 ? 89.063 -7.473 -131.338 1.00 82.44 275 HIS A C 1
ATOM 2359 O O . HIS A 1 275 ? 89.878 -7.823 -132.193 1.00 82.44 275 HIS A O 1
ATOM 2365 N N . PHE A 1 276 ? 88.329 -6.359 -131.452 1.00 80.88 276 PHE A N 1
ATOM 2366 C CA . PHE A 1 276 ? 88.436 -5.442 -132.591 1.00 80.88 276 PHE A CA 1
ATOM 2367 C C . PHE A 1 276 ? 89.828 -4.819 -132.689 1.00 80.88 276 PHE A C 1
ATOM 2369 O O . PHE A 1 276 ? 90.440 -4.907 -133.745 1.00 80.88 276 PHE A O 1
ATOM 2376 N N . ALA A 1 277 ? 90.393 -4.317 -131.586 1.00 81.69 277 ALA A N 1
ATOM 2377 C CA . ALA A 1 277 ? 91.739 -3.742 -131.587 1.00 81.69 277 ALA A CA 1
ATOM 2378 C C . ALA A 1 277 ? 92.812 -4.740 -132.070 1.00 81.69 277 ALA A C 1
ATOM 2380 O O . ALA A 1 277 ? 93.702 -4.379 -132.842 1.00 81.69 277 ALA A O 1
ATOM 2381 N N . ILE A 1 278 ? 92.717 -6.011 -131.656 1.00 81.12 278 ILE A N 1
ATOM 2382 C CA . ILE A 1 278 ? 93.633 -7.070 -132.110 1.00 81.12 278 ILE A CA 1
ATOM 2383 C C . ILE A 1 278 ? 93.427 -7.369 -133.603 1.00 81.12 278 ILE A C 1
ATOM 2385 O O . ILE A 1 278 ? 94.404 -7.498 -134.344 1.00 81.12 278 ILE A O 1
ATOM 2389 N N . SER A 1 279 ? 92.172 -7.472 -134.048 1.00 81.56 279 SER A N 1
ATOM 2390 C CA . SER A 1 279 ? 91.825 -7.722 -135.451 1.00 81.56 279 SER A CA 1
ATOM 2391 C C . SER A 1 279 ? 92.293 -6.586 -136.367 1.00 81.56 279 SER A C 1
ATOM 2393 O O . SER A 1 279 ? 92.907 -6.844 -137.402 1.00 81.56 279 SER A O 1
ATOM 2395 N N . ASP A 1 280 ? 92.065 -5.335 -135.976 1.00 79.38 280 ASP A N 1
ATOM 2396 C CA . ASP A 1 280 ? 92.439 -4.152 -136.751 1.00 79.38 280 ASP A CA 1
ATOM 2397 C C . ASP A 1 280 ? 93.960 -4.002 -136.833 1.00 79.38 280 ASP A C 1
ATOM 2399 O O . ASP A 1 280 ? 94.501 -3.776 -137.913 1.00 79.38 280 ASP A O 1
ATOM 2403 N N . ALA A 1 281 ? 94.685 -4.252 -135.737 1.00 80.06 281 ALA A N 1
ATOM 2404 C CA . ALA A 1 281 ? 96.149 -4.270 -135.747 1.00 80.06 281 ALA A CA 1
ATOM 2405 C C . ALA A 1 281 ? 96.739 -5.403 -136.611 1.00 80.06 281 ALA A C 1
ATOM 2407 O O . ALA A 1 281 ? 97.886 -5.309 -137.066 1.00 80.06 281 ALA A O 1
ATOM 2408 N N . LYS A 1 282 ? 95.998 -6.501 -136.811 1.00 79.50 282 LYS A N 1
ATOM 2409 C CA . LYS A 1 282 ? 96.390 -7.586 -137.720 1.00 79.50 282 LYS A CA 1
ATOM 2410 C C . LYS A 1 282 ? 96.142 -7.187 -139.177 1.00 79.50 282 LYS A C 1
ATOM 2412 O O . LYS A 1 282 ? 97.084 -7.227 -139.963 1.00 79.50 282 LYS A O 1
ATOM 2417 N N . LYS A 1 283 ? 94.938 -6.694 -139.496 1.00 78.44 283 LYS A N 1
ATOM 2418 C CA . LYS A 1 283 ? 94.591 -6.179 -140.833 1.00 78.44 283 LYS A CA 1
ATOM 2419 C C . LYS A 1 283 ? 95.530 -5.062 -141.283 1.00 78.44 283 LYS A C 1
ATOM 2421 O O . LYS A 1 283 ? 96.025 -5.103 -142.402 1.00 78.44 283 LYS A O 1
ATOM 2426 N N . PHE A 1 284 ? 95.834 -4.103 -140.407 1.00 76.06 284 PHE A N 1
ATOM 2427 C CA . PHE A 1 284 ? 96.757 -3.008 -140.718 1.00 76.06 284 PHE A CA 1
ATOM 2428 C C . PHE A 1 284 ? 98.149 -3.524 -141.104 1.00 76.06 284 PHE A C 1
ATOM 2430 O O . PHE A 1 284 ? 98.738 -3.062 -142.077 1.00 76.06 284 PHE A O 1
ATOM 2437 N N . ARG A 1 285 ? 98.665 -4.528 -140.379 1.00 75.62 285 ARG A N 1
ATOM 2438 C CA . ARG A 1 285 ? 99.958 -5.153 -140.697 1.00 75.62 285 ARG A CA 1
ATOM 2439 C C . ARG A 1 285 ? 99.945 -5.908 -142.023 1.00 75.62 285 ARG A C 1
ATOM 2441 O O . ARG A 1 285 ? 100.946 -5.876 -142.728 1.00 75.62 285 ARG A O 1
ATOM 2448 N N . GLU A 1 286 ? 98.852 -6.590 -142.344 1.00 76.94 286 GLU A N 1
ATOM 2449 C CA . GLU A 1 286 ? 98.702 -7.320 -143.608 1.00 76.94 286 GLU A CA 1
ATOM 2450 C C . GLU A 1 286 ? 98.636 -6.357 -144.804 1.00 76.94 286 GLU A C 1
ATOM 2452 O O . GLU A 1 286 ? 99.394 -6.525 -145.756 1.00 76.94 286 GLU A O 1
ATOM 2457 N N . VAL A 1 287 ? 97.829 -5.292 -144.713 1.00 79.69 287 VAL A N 1
ATOM 2458 C CA . VAL A 1 287 ? 97.729 -4.251 -145.756 1.00 79.69 287 VAL A CA 1
ATOM 2459 C C . VAL A 1 287 ? 99.055 -3.513 -145.944 1.00 79.69 287 VAL A C 1
ATOM 2461 O O . VAL A 1 287 ? 99.457 -3.254 -147.075 1.00 79.69 287 VAL A O 1
ATOM 2464 N N . TRP A 1 288 ? 99.769 -3.207 -144.856 1.00 75.06 288 TRP A N 1
ATOM 2465 C CA . TRP A 1 288 ? 101.078 -2.560 -144.951 1.00 75.06 288 TRP A CA 1
ATOM 2466 C C . TRP A 1 288 ? 102.077 -3.412 -145.738 1.00 75.06 288 TRP A C 1
ATOM 2468 O O . TRP A 1 288 ? 102.750 -2.900 -146.629 1.00 75.06 288 TRP A O 1
ATOM 2478 N N . LYS A 1 289 ? 102.157 -4.717 -145.438 1.00 75.31 289 LYS A N 1
ATOM 2479 C CA . LYS A 1 289 ? 103.048 -5.638 -146.158 1.00 75.31 289 LYS A CA 1
ATOM 2480 C C . LYS A 1 289 ? 102.707 -5.708 -147.645 1.00 75.31 289 LYS A C 1
ATOM 2482 O O . LYS A 1 289 ? 103.610 -5.585 -148.462 1.00 75.31 289 LYS A O 1
ATOM 2487 N N . MET A 1 290 ? 101.421 -5.832 -147.976 1.00 78.69 290 MET A N 1
ATOM 2488 C CA . MET A 1 290 ? 100.952 -5.878 -149.364 1.00 78.69 290 MET A CA 1
ATOM 2489 C C . MET A 1 290 ? 101.338 -4.609 -150.140 1.00 78.69 290 MET A C 1
ATOM 2491 O O . MET A 1 290 ? 101.949 -4.697 -151.202 1.00 78.69 290 MET A O 1
ATOM 2495 N N . ASN A 1 291 ? 101.058 -3.424 -149.589 1.00 80.50 291 ASN A N 1
ATOM 2496 C CA . ASN A 1 291 ? 101.369 -2.155 -150.256 1.00 80.50 291 ASN A CA 1
ATOM 2497 C C . ASN A 1 291 ? 102.882 -1.925 -150.402 1.00 80.50 291 ASN A C 1
ATOM 2499 O O . ASN A 1 291 ? 103.334 -1.355 -151.395 1.00 80.50 291 ASN A O 1
ATOM 2503 N N . GLU A 1 292 ? 103.680 -2.353 -149.421 1.00 75.19 292 GLU A N 1
ATOM 2504 C CA . GLU A 1 292 ? 105.138 -2.238 -149.490 1.00 75.19 292 GLU A CA 1
ATOM 2505 C C . GLU A 1 292 ? 105.735 -3.179 -150.553 1.00 75.19 292 GLU A C 1
ATOM 2507 O O . GLU A 1 292 ? 106.680 -2.803 -151.250 1.00 75.19 292 GLU A O 1
ATOM 2512 N N . GLU A 1 293 ? 105.156 -4.370 -150.734 1.00 73.12 293 GLU A N 1
ATOM 2513 C CA . GLU A 1 293 ? 105.502 -5.294 -151.821 1.00 73.12 293 GLU A CA 1
ATOM 2514 C C . GLU A 1 293 ? 105.131 -4.725 -153.201 1.00 73.12 293 GLU A C 1
ATOM 2516 O O . GLU A 1 293 ? 105.966 -4.742 -154.110 1.00 73.12 293 GLU A O 1
ATOM 2521 N N . GLU A 1 294 ? 103.932 -4.150 -153.359 1.00 78.56 294 GLU A N 1
ATOM 2522 C CA . GLU A 1 294 ? 103.501 -3.507 -154.610 1.00 78.56 294 GLU A CA 1
ATOM 2523 C C . GLU A 1 294 ? 104.385 -2.311 -154.990 1.00 78.56 294 GLU A C 1
ATOM 2525 O O . GLU A 1 294 ? 104.847 -2.213 -156.132 1.00 78.56 294 GLU A O 1
ATOM 2530 N N . ALA A 1 295 ? 104.685 -1.427 -154.033 1.00 74.81 295 ALA A N 1
ATOM 2531 C CA . ALA A 1 295 ? 105.548 -0.268 -154.256 1.00 74.81 295 ALA A CA 1
ATOM 2532 C C . ALA A 1 295 ? 106.968 -0.681 -154.683 1.00 74.81 295 ALA A C 1
ATOM 2534 O O . ALA A 1 295 ? 107.539 -0.093 -155.605 1.00 74.81 295 ALA A O 1
ATOM 2535 N N . LYS A 1 296 ? 107.528 -1.738 -154.075 1.00 70.88 296 LYS A N 1
ATOM 2536 C CA . LYS A 1 296 ? 108.827 -2.306 -154.480 1.00 70.88 296 LYS A CA 1
ATOM 2537 C C . LYS A 1 296 ? 108.763 -2.963 -155.860 1.00 70.88 296 LYS A C 1
ATOM 2539 O O . LYS A 1 296 ? 109.715 -2.846 -156.631 1.00 70.88 296 LYS A O 1
ATOM 2544 N N . GLY A 1 297 ? 107.648 -3.609 -156.201 1.00 75.75 297 GLY A N 1
ATOM 2545 C CA . GLY A 1 297 ? 107.407 -4.156 -157.538 1.00 75.75 297 GLY A CA 1
ATOM 2546 C C . GLY A 1 297 ? 107.394 -3.077 -158.626 1.00 75.75 297 GLY A C 1
ATOM 2547 O O . GLY A 1 297 ? 108.006 -3.256 -159.679 1.00 75.75 297 GLY A O 1
ATOM 2548 N N . LEU A 1 298 ? 106.756 -1.933 -158.362 1.00 79.88 298 LEU A N 1
ATOM 2549 C CA . LEU A 1 298 ? 106.762 -0.779 -159.268 1.00 79.88 298 LEU A CA 1
ATOM 2550 C C . LEU A 1 298 ? 108.148 -0.138 -159.388 1.00 79.88 298 LEU A C 1
ATOM 2552 O O . LEU A 1 298 ? 108.566 0.179 -160.500 1.00 79.88 298 LEU A O 1
ATOM 2556 N N . ALA A 1 299 ? 108.887 -0.008 -158.282 1.00 74.31 299 ALA A N 1
ATOM 2557 C CA . ALA A 1 299 ? 110.251 0.519 -158.302 1.00 74.31 299 ALA A CA 1
ATOM 2558 C C . ALA A 1 299 ? 111.179 -0.321 -159.199 1.00 74.31 299 ALA A C 1
ATOM 2560 O O . ALA A 1 299 ? 111.918 0.236 -160.004 1.00 74.31 299 ALA A O 1
ATOM 2561 N N . ARG A 1 300 ? 111.078 -1.658 -159.142 1.00 75.19 300 ARG A N 1
ATOM 2562 C CA . ARG A 1 300 ? 111.840 -2.555 -160.032 1.00 75.19 300 ARG A CA 1
ATOM 2563 C C . ARG A 1 300 ? 111.466 -2.382 -161.506 1.00 75.19 300 ARG A C 1
ATOM 2565 O O . ARG A 1 300 ? 112.352 -2.323 -162.345 1.00 75.19 300 ARG A O 1
ATOM 2572 N N . LYS A 1 301 ? 110.175 -2.229 -161.823 1.00 78.38 301 LYS A N 1
ATOM 2573 C CA . LYS A 1 301 ? 109.722 -1.969 -163.205 1.00 78.38 301 LYS A CA 1
ATOM 2574 C C . LYS A 1 301 ? 110.222 -0.630 -163.747 1.00 78.38 301 LYS A C 1
ATOM 2576 O O . LYS A 1 301 ? 110.529 -0.536 -164.930 1.00 78.38 301 LYS A O 1
ATOM 2581 N N . ALA A 1 302 ? 110.290 0.398 -162.902 1.00 77.81 302 ALA A N 1
ATOM 2582 C CA . ALA A 1 302 ? 110.848 1.692 -163.281 1.00 77.81 302 ALA A CA 1
ATOM 2583 C C . ALA A 1 302 ? 112.357 1.595 -163.568 1.00 77.81 302 ALA A C 1
ATOM 2585 O O . ALA A 1 302 ? 112.815 2.165 -164.553 1.00 77.81 302 ALA A O 1
ATOM 2586 N N . LEU A 1 303 ? 113.101 0.820 -162.768 1.00 75.31 303 LEU A N 1
ATOM 2587 C CA . LEU A 1 303 ? 114.524 0.541 -163.004 1.00 75.31 303 LEU A CA 1
ATOM 2588 C C . LEU A 1 303 ? 114.745 -0.265 -164.295 1.00 75.31 303 LEU A C 1
ATOM 2590 O O . LEU A 1 303 ? 115.629 0.065 -165.081 1.00 75.31 303 LEU A O 1
ATOM 2594 N N . ASP A 1 304 ? 113.894 -1.256 -164.576 1.00 73.50 304 ASP A N 1
ATOM 2595 C CA . ASP A 1 304 ? 113.932 -1.999 -165.843 1.00 73.50 304 ASP A CA 1
ATOM 2596 C C . ASP A 1 304 ? 113.623 -1.102 -167.055 1.00 73.50 304 ASP A C 1
ATOM 2598 O O . ASP A 1 304 ? 114.276 -1.214 -168.094 1.00 73.50 304 ASP A O 1
ATOM 2602 N N . ALA A 1 305 ? 112.651 -0.192 -166.943 1.00 76.88 305 ALA A N 1
ATOM 2603 C CA . ALA A 1 305 ? 112.356 0.779 -167.996 1.00 7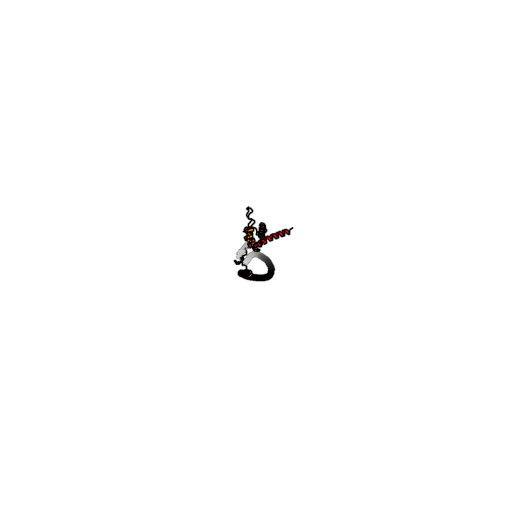6.88 305 ALA A CA 1
ATOM 2604 C C . ALA A 1 305 ? 113.536 1.736 -168.239 1.00 76.88 305 ALA A C 1
ATOM 2606 O O . ALA A 1 305 ? 113.887 1.990 -169.392 1.00 76.88 305 ALA A O 1
ATOM 2607 N N . ASP A 1 306 ? 114.181 2.214 -167.174 1.00 74.00 306 ASP A N 1
ATOM 2608 C CA . ASP A 1 306 ? 115.361 3.077 -167.261 1.00 74.00 306 ASP A CA 1
ATOM 2609 C C . ASP A 1 306 ? 116.546 2.369 -167.943 1.00 74.00 306 ASP A C 1
ATOM 2611 O O . ASP A 1 306 ? 117.190 2.931 -168.834 1.00 74.00 306 ASP A O 1
ATOM 2615 N N . ARG A 1 307 ? 116.746 1.082 -167.633 1.00 70.44 307 ARG A N 1
ATOM 2616 C CA . ARG A 1 307 ? 117.721 0.211 -168.302 1.00 70.44 307 ARG A CA 1
ATOM 2617 C C . ARG A 1 307 ? 117.454 0.064 -169.800 1.00 70.44 307 ARG A C 1
ATOM 2619 O O . ARG A 1 307 ? 118.394 0.093 -170.602 1.00 70.44 307 ARG A O 1
ATOM 2626 N N . ILE A 1 308 ? 116.194 -0.119 -170.201 1.00 72.06 308 ILE A N 1
ATOM 2627 C CA . ILE A 1 308 ? 115.808 -0.247 -171.618 1.00 72.06 308 ILE A CA 1
ATOM 2628 C C . ILE A 1 308 ? 116.060 1.070 -172.360 1.00 72.06 308 ILE A C 1
ATOM 2630 O O . ILE A 1 308 ? 116.647 1.049 -173.441 1.00 72.06 308 ILE A O 1
ATOM 2634 N N . ILE A 1 309 ? 115.671 2.211 -171.781 1.00 72.94 309 ILE A N 1
ATOM 2635 C CA . ILE A 1 309 ? 115.873 3.534 -172.392 1.00 72.94 309 ILE A CA 1
ATOM 2636 C C . ILE A 1 309 ? 117.366 3.811 -172.599 1.00 72.94 309 ILE A C 1
ATOM 2638 O O . ILE A 1 309 ? 117.780 4.161 -173.709 1.00 72.94 309 ILE A O 1
ATOM 2642 N N . HIS A 1 310 ? 118.184 3.591 -171.568 1.00 72.38 310 HIS A N 1
ATOM 2643 C CA . HIS A 1 310 ? 119.623 3.820 -171.656 1.00 72.38 310 HIS A CA 1
ATOM 2644 C C . HIS A 1 310 ? 120.310 2.903 -172.677 1.00 72.38 310 HIS A C 1
ATOM 2646 O O . HIS A 1 310 ? 121.112 3.380 -173.481 1.00 72.38 310 HIS A O 1
ATOM 2652 N N . SER A 1 311 ? 119.957 1.612 -172.704 1.00 65.56 311 SER A N 1
ATOM 2653 C CA . SER A 1 311 ? 120.607 0.637 -173.592 1.00 65.56 311 SER A CA 1
ATOM 2654 C C . SER A 1 311 ? 120.148 0.706 -175.053 1.00 65.56 311 SER A C 1
ATOM 2656 O O . SER A 1 311 ? 120.986 0.609 -175.947 1.00 65.56 311 SER A O 1
ATOM 2658 N N . GLN A 1 312 ? 118.846 0.859 -175.324 1.00 64.25 312 GLN A N 1
ATOM 2659 C CA . GLN A 1 312 ? 118.301 0.740 -176.685 1.00 64.25 312 GLN A CA 1
ATOM 2660 C C . GLN A 1 312 ? 118.171 2.075 -177.422 1.00 64.25 312 GLN A C 1
ATOM 2662 O O . GLN A 1 312 ? 118.382 2.106 -178.632 1.00 64.25 312 GLN A O 1
ATOM 2667 N N . GLN A 1 313 ? 117.809 3.167 -176.735 1.00 63.91 313 GLN A N 1
ATOM 2668 C CA . GLN A 1 313 ? 117.577 4.459 -177.399 1.00 63.91 313 GLN A CA 1
ATOM 2669 C C . GLN A 1 313 ? 118.798 5.377 -177.382 1.00 63.91 313 GLN A C 1
ATOM 2671 O O . GLN A 1 313 ? 119.011 6.118 -178.339 1.00 63.91 313 GLN A O 1
ATOM 2676 N N . LEU A 1 314 ? 119.593 5.341 -176.311 1.00 68.62 314 LEU A N 1
ATOM 2677 C CA . LEU A 1 314 ? 120.691 6.290 -176.107 1.00 68.62 314 LEU A CA 1
ATOM 2678 C C . LEU A 1 314 ? 122.066 5.733 -176.502 1.00 68.62 314 LEU A C 1
ATOM 2680 O O . LEU A 1 314 ? 123.008 6.508 -176.644 1.00 68.62 314 LEU A O 1
ATOM 2684 N N . GLY A 1 315 ? 122.198 4.414 -176.696 1.00 58.69 315 GLY A N 1
ATOM 2685 C CA . GLY A 1 315 ? 123.478 3.772 -177.023 1.00 58.69 315 GLY A CA 1
ATOM 2686 C C . GLY A 1 315 ? 124.549 3.948 -175.938 1.00 58.69 315 GLY A C 1
ATOM 2687 O O . GLY A 1 315 ? 125.737 3.790 -176.220 1.00 58.69 315 GLY A O 1
ATOM 2688 N N . LEU A 1 316 ? 124.137 4.293 -174.712 1.00 68.31 316 LEU A N 1
ATOM 2689 C CA . LEU A 1 316 ? 125.008 4.516 -173.563 1.00 68.31 316 LEU A CA 1
ATOM 2690 C C . LEU A 1 316 ? 125.002 3.278 -172.650 1.00 68.31 316 LEU A C 1
ATOM 2692 O O . LEU A 1 316 ? 123.957 2.644 -172.478 1.00 68.31 316 LEU A O 1
ATOM 2696 N N . PRO A 1 317 ? 126.139 2.919 -172.029 1.00 61.22 317 PRO A N 1
ATOM 2697 C CA . PRO A 1 317 ? 126.150 1.904 -170.983 1.00 61.22 317 PRO A CA 1
ATOM 2698 C C . PRO A 1 317 ? 125.343 2.401 -169.772 1.00 61.22 317 PRO A C 1
ATOM 2700 O O . PRO A 1 317 ? 125.608 3.478 -169.243 1.00 61.22 317 PRO A O 1
ATOM 2703 N N . TRP A 1 318 ? 124.337 1.627 -169.360 1.00 70.44 318 TRP A N 1
ATOM 2704 C CA . TRP A 1 318 ? 123.510 1.912 -168.183 1.00 70.44 318 TRP A CA 1
ATOM 2705 C C . TRP A 1 318 ? 124.151 1.356 -166.908 1.00 70.44 318 TRP A C 1
ATOM 2707 O O . TRP A 1 318 ? 124.531 0.183 -166.885 1.00 70.44 318 TRP A O 1
ATOM 2717 N N . GLU A 1 319 ? 124.199 2.164 -165.846 1.00 64.50 319 GLU A N 1
ATOM 2718 C CA . GLU A 1 319 ? 124.623 1.760 -164.499 1.00 64.50 319 GLU A CA 1
ATOM 2719 C C . GLU A 1 319 ? 123.517 2.053 -163.471 1.00 64.50 319 GLU A C 1
ATOM 2721 O O . GLU A 1 319 ? 122.976 3.157 -163.419 1.00 64.50 319 GLU A O 1
ATOM 2726 N N . GLU A 1 320 ? 123.183 1.056 -162.646 1.00 66.69 320 GLU A N 1
ATOM 2727 C CA . GLU A 1 320 ? 122.083 1.120 -161.676 1.00 66.69 320 GLU A CA 1
ATOM 2728 C C . GLU A 1 320 ? 122.501 1.819 -160.357 1.00 66.69 320 GLU A C 1
ATOM 2730 O O . GLU A 1 320 ? 123.473 1.391 -159.724 1.00 66.69 320 GLU A O 1
ATOM 2735 N N . PRO A 1 321 ? 121.774 2.855 -159.877 1.00 67.94 321 PRO A N 1
ATOM 2736 C CA . PRO A 1 321 ? 122.055 3.502 -158.589 1.00 67.94 321 PRO A CA 1
ATOM 2737 C C . PRO A 1 321 ? 121.669 2.633 -157.369 1.00 67.94 321 PRO A C 1
ATOM 2739 O O . PRO A 1 321 ? 120.630 1.971 -157.384 1.00 67.94 321 PRO A O 1
ATOM 2742 N N . PRO A 1 322 ? 122.419 2.665 -156.247 1.00 60.31 322 PRO A N 1
ATOM 2743 C CA . PRO A 1 322 ? 122.107 1.853 -155.067 1.00 60.31 322 PRO A CA 1
ATOM 2744 C C . PRO A 1 322 ? 120.943 2.421 -154.222 1.00 60.31 322 PRO A C 1
ATOM 2746 O O . PRO A 1 322 ? 121.037 3.522 -153.678 1.00 60.31 322 PRO A O 1
ATOM 2749 N N . TYR A 1 323 ? 119.877 1.628 -154.016 1.00 68.50 323 TYR A N 1
ATOM 2750 C CA . TYR A 1 323 ? 118.698 1.976 -153.196 1.00 68.50 323 TYR A CA 1
ATOM 2751 C C . TYR A 1 323 ? 118.528 1.070 -151.946 1.00 68.50 323 TYR A C 1
ATOM 2753 O O . TYR A 1 323 ? 117.985 -0.034 -152.045 1.00 68.50 323 TYR A O 1
ATOM 2761 N N . PRO A 1 324 ? 118.907 1.526 -150.730 1.00 61.19 324 PRO A N 1
ATOM 2762 C CA . PRO A 1 324 ? 118.885 0.713 -149.499 1.00 61.19 324 PRO A CA 1
ATOM 2763 C C . PRO A 1 324 ? 117.494 0.256 -149.021 1.00 61.19 324 PRO A C 1
ATOM 2765 O O . PRO A 1 324 ? 117.382 -0.736 -148.300 1.00 61.19 324 PRO A O 1
ATOM 2768 N N . PHE A 1 325 ? 116.422 0.950 -149.414 1.00 64.50 325 PHE A N 1
ATOM 2769 C CA . PHE A 1 325 ? 115.047 0.651 -148.984 1.00 64.50 325 PHE A CA 1
ATOM 2770 C C . PHE A 1 325 ? 114.452 -0.610 -149.638 1.00 64.50 325 PHE A C 1
ATOM 2772 O O . PHE A 1 325 ? 113.407 -1.102 -149.208 1.00 64.50 325 PHE A O 1
ATOM 2779 N N . LEU A 1 326 ? 115.102 -1.162 -150.666 1.00 61.88 326 LEU A N 1
ATOM 2780 C CA . LEU A 1 326 ? 114.649 -2.387 -151.328 1.00 61.88 326 LEU A CA 1
ATOM 2781 C C . LEU A 1 326 ? 114.882 -3.648 -150.473 1.00 61.88 326 LEU A C 1
ATOM 2783 O O . LEU A 1 326 ? 114.191 -4.645 -150.682 1.00 61.88 326 LEU A O 1
ATOM 2787 N N . ASN A 1 327 ? 115.774 -3.591 -149.474 1.00 57.44 327 ASN A N 1
ATOM 2788 C CA . ASN A 1 327 ? 116.264 -4.771 -148.746 1.00 57.44 327 ASN A CA 1
ATOM 2789 C C . ASN A 1 327 ? 115.758 -4.927 -147.300 1.00 57.44 327 ASN A C 1
ATOM 2791 O O . ASN A 1 327 ? 116.126 -5.893 -146.635 1.00 57.44 327 ASN A O 1
ATOM 2795 N N . SER A 1 328 ? 114.891 -4.047 -146.794 1.00 56.16 328 SER A N 1
ATOM 2796 C CA . SER A 1 328 ? 114.263 -4.229 -145.477 1.00 56.16 328 SER A CA 1
ATOM 2797 C C . SER A 1 328 ? 112.759 -3.972 -145.536 1.00 56.16 328 SER A C 1
ATOM 2799 O O . SER A 1 328 ? 112.301 -3.018 -146.159 1.00 56.16 328 SER A O 1
ATOM 2801 N N . VAL A 1 329 ? 111.980 -4.882 -144.940 1.00 51.88 329 VAL A N 1
ATOM 2802 C CA . VAL A 1 329 ? 110.515 -4.801 -144.825 1.00 51.88 329 VAL A CA 1
ATOM 2803 C C . VAL A 1 329 ? 110.175 -4.845 -143.338 1.00 51.88 329 VAL A C 1
ATOM 2805 O O . VAL A 1 329 ? 110.111 -5.928 -142.755 1.00 51.88 329 VAL A O 1
ATOM 2808 N N . SER A 1 330 ? 110.032 -3.693 -142.678 1.00 48.22 330 SER A N 1
ATOM 2809 C CA . SER A 1 330 ? 109.375 -3.617 -141.361 1.00 48.22 330 SER A CA 1
ATOM 2810 C C . SER A 1 330 ? 109.013 -2.178 -140.952 1.00 48.22 330 SER A C 1
ATOM 2812 O O . SER A 1 330 ? 109.884 -1.308 -140.975 1.00 48.22 330 SER A O 1
ATOM 2814 N N . PRO A 1 331 ? 107.767 -1.931 -140.493 1.00 51.19 331 PRO A N 1
ATOM 2815 C CA . PRO A 1 331 ? 107.334 -0.631 -139.978 1.00 51.19 331 PRO A CA 1
ATOM 2816 C C . PRO A 1 331 ? 108.030 -0.235 -138.663 1.00 51.19 331 PRO A C 1
ATOM 2818 O O . PRO A 1 331 ? 108.075 -1.006 -137.702 1.00 51.19 331 PRO A O 1
ATOM 2821 N N . LEU A 1 332 ? 108.516 1.007 -138.617 1.00 39.50 332 LEU A N 1
ATOM 2822 C CA . LEU A 1 332 ? 109.133 1.678 -137.470 1.00 39.50 332 LEU A CA 1
ATOM 2823 C C . LEU A 1 332 ? 108.138 1.834 -136.299 1.00 39.50 332 LEU A C 1
ATOM 2825 O O . LEU A 1 332 ? 107.102 2.482 -136.429 1.00 39.50 332 LEU A O 1
ATOM 2829 N N . GLN A 1 333 ? 108.467 1.268 -135.133 1.00 39.41 333 GLN A N 1
ATOM 2830 C CA . GLN A 1 333 ? 107.727 1.455 -133.879 1.00 39.41 333 GLN A CA 1
ATOM 2831 C C . GLN A 1 333 ? 108.083 2.803 -133.233 1.00 39.41 333 GLN A C 1
ATOM 2833 O O . GLN A 1 333 ? 109.220 3.009 -132.806 1.00 39.41 333 GLN A O 1
ATOM 2838 N N . LEU A 1 334 ? 107.106 3.704 -133.095 1.00 37.56 334 LEU A N 1
ATOM 2839 C CA . LEU A 1 334 ? 107.264 4.972 -132.380 1.00 37.56 334 LEU A CA 1
ATOM 2840 C C . LEU A 1 334 ? 106.661 4.875 -130.960 1.00 37.56 334 LEU A C 1
ATOM 2842 O O . LEU A 1 334 ? 105.447 4.852 -130.814 1.00 37.56 334 LEU A O 1
ATOM 2846 N N . ALA A 1 335 ? 107.553 4.762 -129.959 1.00 35.75 335 ALA A N 1
ATOM 2847 C CA . ALA A 1 335 ? 107.592 5.386 -128.612 1.00 35.75 335 ALA A CA 1
ATOM 2848 C C . ALA A 1 335 ? 106.283 5.648 -127.812 1.00 35.75 335 ALA A C 1
ATOM 2850 O O . ALA A 1 335 ? 105.284 6.076 -128.359 1.00 35.75 335 ALA A O 1
ATOM 2851 N N . LYS A 1 336 ? 106.194 5.624 -126.469 1.00 39.66 336 LYS A N 1
ATOM 2852 C CA . LYS A 1 336 ? 107.019 5.292 -125.281 1.00 39.66 336 LYS A CA 1
ATOM 2853 C C . LYS A 1 336 ? 106.036 5.300 -124.078 1.00 39.66 336 LYS A C 1
ATOM 2855 O O . LYS A 1 336 ? 105.092 6.085 -124.068 1.00 39.66 336 LYS A O 1
ATOM 2860 N N . ALA A 1 337 ? 106.268 4.478 -123.053 1.00 38.47 337 ALA A N 1
ATOM 2861 C CA . ALA A 1 337 ? 105.471 4.417 -121.817 1.00 38.47 337 ALA A CA 1
ATOM 2862 C C . ALA A 1 337 ? 105.572 5.707 -120.957 1.00 38.47 337 ALA A C 1
ATOM 2864 O O . ALA A 1 337 ? 106.680 6.176 -120.693 1.00 38.47 337 ALA A O 1
ATOM 2865 N N . ARG A 1 338 ? 104.436 6.265 -120.497 1.00 46.03 338 ARG A N 1
ATOM 2866 C CA . ARG A 1 338 ? 104.342 7.470 -119.629 1.00 46.03 338 ARG A CA 1
ATOM 2867 C C . ARG A 1 338 ? 104.188 7.112 -118.132 1.00 46.03 338 ARG A C 1
ATOM 2869 O O . ARG A 1 338 ? 103.659 6.053 -117.803 1.00 46.03 338 ARG A O 1
ATOM 2876 N N . ARG A 1 339 ? 104.678 7.982 -117.228 1.00 55.66 339 ARG A N 1
ATOM 2877 C CA . ARG A 1 339 ? 104.673 7.844 -115.745 1.00 55.66 339 ARG A CA 1
ATOM 2878 C C . ARG A 1 339 ? 103.382 8.418 -115.113 1.00 55.66 339 ARG A C 1
ATOM 2880 O O . ARG A 1 339 ? 102.734 9.256 -115.724 1.00 55.66 339 ARG A O 1
ATOM 2887 N N . GLY A 1 340 ? 103.010 7.965 -113.904 1.00 59.44 340 GLY A N 1
ATOM 2888 C CA . GLY A 1 340 ? 101.756 8.343 -113.212 1.00 59.44 340 GLY A CA 1
ATOM 2889 C C . GLY A 1 340 ? 101.903 9.402 -112.101 1.00 59.44 340 GLY A C 1
ATOM 2890 O O . GLY A 1 340 ? 102.932 9.451 -111.422 1.00 59.44 340 GLY A O 1
ATOM 2891 N N . ALA A 1 341 ? 100.850 10.202 -111.891 1.00 60.97 341 ALA A N 1
ATOM 2892 C CA . ALA A 1 341 ? 100.818 11.420 -111.062 1.00 60.97 341 ALA A CA 1
ATOM 2893 C C . ALA A 1 341 ? 101.167 11.235 -109.568 1.00 60.97 341 ALA A C 1
ATOM 2895 O O . ALA A 1 341 ? 101.878 12.054 -108.981 1.00 60.97 341 ALA A O 1
ATOM 2896 N N . THR A 1 342 ? 100.729 10.141 -108.936 1.00 62.16 342 THR A N 1
ATOM 2897 C CA . THR A 1 342 ? 100.963 9.876 -107.499 1.00 62.16 342 THR A CA 1
ATOM 2898 C C . THR A 1 342 ? 102.438 9.638 -107.166 1.00 62.16 342 THR A C 1
ATOM 2900 O O . THR A 1 342 ? 102.906 10.012 -106.088 1.00 62.16 342 THR A O 1
ATOM 2903 N N . LYS A 1 343 ? 103.209 9.085 -108.113 1.00 66.38 343 LYS A N 1
ATOM 2904 C CA . LYS A 1 343 ? 104.659 8.878 -107.956 1.00 66.38 343 LYS A CA 1
ATOM 2905 C C . LYS A 1 343 ? 105.433 10.198 -107.993 1.00 66.38 343 LYS A C 1
ATOM 2907 O O . LYS A 1 343 ? 106.400 10.338 -107.250 1.00 66.38 343 LYS A O 1
ATOM 2912 N N . LEU A 1 344 ? 104.977 11.169 -108.787 1.00 66.44 344 LEU A N 1
ATOM 2913 C CA . LEU A 1 344 ? 105.583 12.501 -108.875 1.00 66.44 344 LEU A CA 1
ATOM 2914 C C . LEU A 1 344 ? 105.331 13.315 -107.591 1.00 66.44 344 LEU A C 1
ATOM 2916 O O . LEU A 1 344 ? 106.250 13.909 -107.028 1.00 66.44 344 LEU A O 1
ATOM 2920 N N . ALA A 1 345 ? 104.101 13.274 -107.064 1.00 60.59 345 ALA A N 1
ATOM 2921 C CA . ALA A 1 345 ? 103.741 13.958 -105.819 1.00 60.59 345 ALA A CA 1
ATOM 2922 C C . ALA A 1 345 ? 104.518 13.427 -104.595 1.00 60.59 345 ALA A C 1
ATOM 2924 O O . ALA A 1 345 ? 104.905 14.198 -103.712 1.00 60.59 345 ALA A O 1
ATOM 2925 N N . ALA A 1 346 ? 104.812 12.122 -104.557 1.00 64.12 346 ALA A N 1
ATOM 2926 C CA . ALA A 1 346 ? 105.647 11.513 -103.520 1.00 64.12 346 ALA A CA 1
ATOM 2927 C C . ALA A 1 346 ? 107.105 12.000 -103.542 1.00 64.12 346 ALA A C 1
ATOM 2929 O O . ALA A 1 346 ? 107.724 12.127 -102.483 1.00 64.12 346 ALA A O 1
ATOM 2930 N N . GLU A 1 347 ? 107.648 12.301 -104.721 1.00 67.62 347 GLU A N 1
ATOM 2931 C CA . GLU A 1 347 ? 109.019 12.792 -104.881 1.00 67.62 347 GLU A CA 1
ATOM 2932 C C . GLU A 1 347 ? 109.151 14.250 -104.406 1.00 67.62 347 GLU A C 1
ATOM 2934 O O . GLU A 1 347 ? 110.055 14.568 -103.630 1.00 67.62 347 GLU A O 1
ATOM 2939 N N . VAL A 1 348 ? 108.171 15.105 -104.733 1.00 66.88 348 VAL A N 1
ATOM 2940 C CA . VAL A 1 348 ? 108.113 16.517 -104.296 1.00 66.88 348 VAL A CA 1
ATOM 2941 C C . VAL A 1 348 ? 108.003 16.655 -102.767 1.00 66.88 348 VAL A C 1
ATOM 2943 O O . VAL A 1 348 ? 108.569 17.577 -102.175 1.00 66.88 348 VAL A O 1
ATOM 2946 N N . LEU A 1 349 ? 107.328 15.722 -102.087 1.00 66.50 349 LEU A N 1
ATOM 2947 C CA . LEU A 1 349 ? 107.156 15.748 -100.627 1.00 66.50 349 LEU A CA 1
ATOM 2948 C C . LEU A 1 349 ? 108.377 15.223 -99.835 1.00 66.50 349 LEU A C 1
ATOM 2950 O O . LEU A 1 349 ? 108.429 15.410 -98.612 1.00 66.50 349 LEU A O 1
ATOM 2954 N N . ARG A 1 350 ? 109.372 14.592 -100.486 1.00 63.25 350 ARG A N 1
ATOM 2955 C CA . ARG A 1 350 ? 110.500 13.908 -99.814 1.00 63.25 350 ARG A CA 1
ATOM 2956 C C . ARG A 1 350 ? 111.696 14.816 -99.472 1.00 63.25 350 ARG A C 1
ATOM 2958 O O . ARG A 1 350 ? 112.373 14.559 -98.480 1.00 63.25 350 ARG A O 1
ATOM 2965 N N . GLU A 1 351 ? 111.943 15.894 -100.212 1.00 56.53 351 GLU A N 1
ATOM 2966 C CA . GLU A 1 351 ? 113.233 16.623 -100.210 1.00 56.53 351 GLU A CA 1
ATOM 2967 C C . GLU A 1 351 ? 113.382 17.814 -99.227 1.00 56.53 351 GLU A C 1
ATOM 2969 O O . GLU A 1 351 ? 114.074 18.779 -99.524 1.00 56.53 351 GLU A O 1
ATOM 2974 N N . MET A 1 352 ? 112.798 17.805 -98.022 1.00 47.25 352 MET A N 1
ATOM 2975 C CA . MET A 1 352 ? 113.089 18.893 -97.051 1.00 47.25 352 MET A CA 1
ATOM 2976 C C . MET A 1 352 ? 113.076 18.447 -95.582 1.00 47.25 352 MET A C 1
ATOM 2978 O O . MET A 1 352 ? 112.538 19.117 -94.704 1.00 47.25 352 MET A O 1
ATOM 2982 N N . GLY A 1 353 ? 113.600 17.245 -95.327 1.00 40.88 353 GLY A N 1
ATOM 2983 C CA . GLY A 1 353 ? 113.547 16.567 -94.029 1.00 40.88 353 GLY A CA 1
ATOM 2984 C C . GLY A 1 353 ? 114.883 16.217 -93.382 1.00 40.88 353 GLY A C 1
ATOM 2985 O O . GLY A 1 353 ? 114.862 15.492 -92.395 1.00 40.88 353 GLY A O 1
ATOM 2986 N N . SER A 1 354 ? 116.005 16.686 -93.919 1.00 33.97 354 SER A N 1
ATOM 2987 C CA . SER A 1 354 ? 117.340 16.462 -93.363 1.00 33.97 354 SER A CA 1
ATOM 2988 C C . SER A 1 354 ? 118.165 17.730 -93.545 1.00 33.97 354 SER A C 1
ATOM 2990 O O . SER A 1 354 ? 118.528 18.081 -94.666 1.00 33.97 354 SER A O 1
ATOM 2992 N N . GLY A 1 355 ? 118.424 18.437 -92.445 1.00 31.11 355 GLY A N 1
ATOM 2993 C CA . GLY A 1 355 ? 119.450 19.470 -92.409 1.00 31.11 355 GLY A CA 1
ATOM 2994 C C . GLY A 1 355 ? 120.817 18.818 -92.601 1.00 31.11 355 GLY A C 1
ATOM 2995 O O . GLY A 1 355 ? 121.186 17.923 -91.848 1.00 31.11 355 GLY A O 1
ATOM 2996 N N . GLY A 1 356 ? 121.539 19.249 -93.628 1.00 28.47 356 GLY A N 1
ATOM 2997 C CA . GLY A 1 356 ? 122.873 18.765 -93.953 1.00 28.47 356 GLY A CA 1
ATOM 2998 C C . GLY A 1 356 ? 123.380 19.476 -95.198 1.00 28.47 356 GLY A C 1
ATOM 2999 O O . GLY A 1 356 ? 122.792 19.346 -96.265 1.00 28.47 356 GLY A O 1
ATOM 3000 N N . LYS A 1 357 ? 124.428 20.282 -95.018 1.00 32.53 357 LYS A N 1
ATOM 3001 C CA . LYS A 1 357 ? 125.170 20.995 -96.060 1.00 32.53 357 LYS A CA 1
ATOM 3002 C C . LYS A 1 357 ? 125.665 20.016 -97.125 1.00 32.53 357 LYS A C 1
ATOM 3004 O O . LYS A 1 357 ? 126.467 19.160 -96.778 1.00 32.53 357 LYS A O 1
ATOM 3009 N N . GLU A 1 358 ? 125.318 20.238 -98.388 1.00 29.88 358 GLU A N 1
ATOM 3010 C CA . GLU A 1 358 ? 126.180 19.874 -99.515 1.00 29.88 358 GLU A CA 1
ATOM 3011 C C . GLU A 1 358 ? 126.106 20.929 -100.624 1.00 29.88 358 GLU A C 1
ATOM 3013 O O . GLU A 1 358 ? 125.076 21.550 -100.882 1.00 29.88 358 GLU A O 1
ATOM 3018 N N . ASN A 1 359 ? 127.284 21.140 -101.202 1.00 31.56 359 ASN A N 1
ATOM 3019 C CA . ASN A 1 359 ? 127.661 22.118 -102.210 1.00 31.56 359 ASN A CA 1
ATOM 3020 C C . ASN A 1 359 ? 127.074 21.783 -103.603 1.00 31.56 359 ASN A C 1
ATOM 3022 O O . ASN A 1 359 ? 126.664 20.648 -103.852 1.00 31.56 359 ASN A O 1
ATOM 3026 N N . PRO A 1 360 ? 127.016 22.759 -104.528 1.00 34.66 360 PRO A N 1
ATOM 3027 C CA . PRO A 1 360 ? 126.061 22.781 -105.629 1.00 34.66 360 PRO A CA 1
ATOM 3028 C C . PRO A 1 360 ? 126.599 22.034 -106.855 1.00 34.66 360 PRO A C 1
ATOM 3030 O O . PRO A 1 360 ? 127.210 22.613 -107.745 1.00 34.66 360 PRO A O 1
ATOM 3033 N N . ALA A 1 361 ? 126.377 20.725 -106.912 1.00 33.94 361 ALA A N 1
ATOM 3034 C CA . ALA A 1 361 ? 126.559 19.928 -108.121 1.00 33.94 361 ALA A CA 1
ATOM 3035 C C . ALA A 1 361 ? 125.597 18.736 -108.058 1.00 33.94 361 ALA A C 1
ATOM 3037 O O . ALA A 1 361 ? 125.610 17.995 -107.081 1.00 33.94 361 ALA A O 1
ATOM 3038 N N . LYS A 1 362 ? 124.788 18.536 -109.111 1.00 32.56 362 LYS A N 1
ATOM 3039 C CA . LYS A 1 362 ? 123.690 17.539 -109.239 1.00 32.56 362 LYS A CA 1
ATOM 3040 C C . LYS A 1 362 ? 122.301 17.966 -108.728 1.00 32.56 362 LYS A C 1
ATOM 3042 O O . LYS A 1 362 ? 121.487 17.107 -108.392 1.00 32.56 362 LYS A O 1
ATOM 3047 N N . ALA A 1 363 ? 121.999 19.267 -108.734 1.00 32.75 363 ALA A N 1
ATOM 3048 C CA . ALA A 1 363 ? 120.666 19.793 -108.409 1.00 32.75 363 ALA A CA 1
ATOM 3049 C C . ALA A 1 363 ? 119.876 20.356 -109.614 1.00 32.75 363 ALA A C 1
ATOM 3051 O O . ALA A 1 363 ? 118.672 20.555 -109.483 1.00 32.75 363 ALA A O 1
ATOM 3052 N N . GLU A 1 364 ? 120.488 20.554 -110.788 1.00 32.53 364 GLU A N 1
ATOM 3053 C CA . GLU A 1 364 ? 119.831 21.234 -111.926 1.00 32.53 364 GLU A CA 1
ATOM 3054 C C . GLU A 1 364 ? 119.285 20.316 -113.034 1.00 32.53 364 GLU A C 1
ATOM 3056 O O . GLU A 1 364 ? 118.521 20.779 -113.869 1.00 32.53 364 GLU A O 1
ATOM 3061 N N . ASP A 1 365 ? 119.545 19.004 -113.001 1.00 35.84 365 ASP A N 1
ATOM 3062 C CA . ASP A 1 365 ? 119.149 18.082 -114.090 1.00 35.84 365 ASP A CA 1
ATOM 3063 C C . ASP A 1 365 ? 118.079 17.043 -113.678 1.00 35.84 365 ASP A C 1
ATOM 3065 O O . ASP A 1 365 ? 117.917 15.973 -114.261 1.00 35.84 365 ASP A O 1
ATOM 3069 N N . ARG A 1 366 ? 117.331 17.339 -112.607 1.00 40.88 366 ARG A N 1
ATOM 3070 C CA . ARG A 1 366 ? 116.235 16.497 -112.074 1.00 40.88 366 ARG A CA 1
ATOM 3071 C C . ARG A 1 366 ? 114.948 17.292 -111.828 1.00 40.88 366 ARG A C 1
ATOM 3073 O O . ARG A 1 366 ? 114.195 17.010 -110.902 1.00 40.88 366 ARG A O 1
ATOM 3080 N N . LEU A 1 367 ? 114.726 18.333 -112.632 1.00 38.75 367 LEU A N 1
ATOM 3081 C CA . LEU A 1 367 ? 113.810 19.427 -112.296 1.00 38.75 367 LEU A CA 1
ATOM 3082 C C . LEU A 1 367 ? 113.024 20.004 -113.490 1.00 38.75 367 LEU A C 1
ATOM 3084 O O . LEU A 1 367 ? 112.606 21.154 -113.460 1.00 38.75 367 LEU A O 1
ATOM 3088 N N . ALA A 1 368 ? 112.776 19.199 -114.528 1.00 45.16 368 ALA A N 1
ATOM 3089 C CA . ALA A 1 368 ? 112.009 19.609 -115.715 1.00 45.16 368 ALA A CA 1
ATOM 3090 C C . ALA A 1 368 ? 110.524 19.183 -115.698 1.00 45.16 368 ALA A C 1
ATOM 3092 O O . ALA A 1 368 ? 109.815 19.377 -116.682 1.00 45.16 368 ALA A O 1
ATOM 3093 N N . ALA A 1 369 ? 110.049 18.623 -114.585 1.00 47.44 369 ALA A N 1
ATOM 3094 C CA . ALA A 1 369 ? 108.690 18.111 -114.410 1.00 47.44 369 ALA A CA 1
ATOM 3095 C C . ALA A 1 369 ? 107.878 19.008 -113.466 1.00 47.44 369 ALA A C 1
ATOM 3097 O O . ALA A 1 369 ? 107.303 18.523 -112.508 1.00 47.44 369 ALA A O 1
ATOM 3098 N N . LEU A 1 370 ? 107.964 20.329 -113.647 1.00 44.44 370 LEU A N 1
ATOM 3099 C CA . LEU A 1 370 ? 107.075 21.391 -113.142 1.00 44.44 370 LEU A CA 1
ATOM 3100 C C . LEU A 1 370 ? 107.589 22.671 -113.807 1.00 44.44 370 LEU A C 1
ATOM 3102 O O . LEU A 1 370 ? 108.331 23.451 -113.209 1.00 44.44 370 LEU A O 1
ATOM 3106 N N . ARG A 1 371 ? 107.299 22.826 -115.105 1.00 55.56 371 ARG A N 1
ATOM 3107 C CA . ARG A 1 371 ? 107.738 23.985 -115.893 1.00 55.56 371 ARG A CA 1
ATOM 3108 C C . ARG A 1 371 ? 107.394 25.278 -115.132 1.00 55.56 371 ARG A C 1
ATOM 3110 O O . ARG A 1 371 ? 106.228 25.574 -114.903 1.00 55.56 371 ARG A O 1
ATOM 3117 N N . ASN A 1 372 ? 108.434 26.022 -114.750 1.00 57.03 372 ASN A N 1
ATOM 3118 C CA . ASN A 1 372 ? 108.408 27.390 -114.213 1.00 57.03 372 ASN A CA 1
ATOM 3119 C C . ASN A 1 372 ? 107.847 27.609 -112.789 1.00 57.03 372 ASN A C 1
ATOM 3121 O O . ASN A 1 372 ? 107.460 28.731 -112.465 1.00 57.03 372 ASN A O 1
ATOM 3125 N N . ILE A 1 373 ? 107.835 26.600 -111.905 1.00 61.56 373 ILE A N 1
ATOM 3126 C CA . ILE A 1 373 ? 107.287 26.745 -110.537 1.00 61.56 373 ILE A CA 1
ATOM 3127 C C . ILE A 1 373 ? 108.299 26.285 -109.482 1.00 61.56 373 ILE A C 1
ATOM 3129 O O . ILE A 1 373 ? 108.852 25.191 -109.569 1.00 61.56 373 ILE A O 1
ATOM 3133 N N . SER A 1 374 ? 108.529 27.098 -108.440 1.00 66.44 374 SER A N 1
ATOM 3134 C CA . SER A 1 374 ? 109.444 26.720 -107.354 1.00 66.44 374 SER A CA 1
ATOM 3135 C C . SER A 1 374 ? 108.922 25.483 -106.597 1.00 66.44 374 SER A C 1
ATOM 3137 O O . SER A 1 374 ? 107.744 25.424 -106.226 1.00 66.44 374 SER A O 1
ATOM 3139 N N . LYS A 1 375 ? 109.795 24.498 -106.317 1.00 66.50 375 LYS A N 1
ATOM 3140 C CA . LYS A 1 375 ? 109.441 23.272 -105.562 1.00 66.50 375 LYS A CA 1
ATOM 3141 C C . LYS A 1 375 ? 108.767 23.582 -104.217 1.00 66.50 375 LYS A C 1
ATOM 3143 O O . LYS A 1 375 ? 107.870 22.856 -103.792 1.00 66.50 375 LYS A O 1
ATOM 3148 N N . ALA A 1 376 ? 109.179 24.666 -103.555 1.00 68.12 376 ALA A N 1
ATOM 3149 C CA . ALA A 1 376 ? 108.598 25.111 -102.289 1.00 68.12 376 ALA A CA 1
ATOM 3150 C C . ALA A 1 376 ? 107.131 25.547 -102.452 1.00 68.12 376 ALA A C 1
ATOM 3152 O O . ALA A 1 376 ? 106.291 25.217 -101.614 1.00 68.12 376 ALA A O 1
ATOM 3153 N N . THR A 1 377 ? 106.809 26.226 -103.556 1.00 70.62 377 THR A N 1
ATOM 3154 C CA . THR A 1 377 ? 105.443 26.648 -103.886 1.00 70.62 377 THR A CA 1
ATOM 3155 C C . THR A 1 377 ? 104.561 25.450 -104.233 1.00 70.62 377 THR A C 1
ATOM 3157 O O . THR A 1 377 ? 103.465 25.334 -103.691 1.00 70.62 377 THR A O 1
ATOM 3160 N N . ALA A 1 378 ? 105.052 24.512 -105.051 1.00 69.81 378 ALA A N 1
ATOM 3161 C CA . ALA A 1 378 ? 104.307 23.300 -105.406 1.00 69.81 378 ALA A CA 1
ATOM 3162 C C . ALA A 1 378 ? 104.012 22.416 -104.180 1.00 69.81 378 ALA A C 1
ATOM 3164 O O . ALA A 1 378 ? 102.891 21.941 -104.010 1.00 69.81 378 ALA A O 1
ATOM 3165 N N . LYS A 1 379 ? 104.980 22.264 -103.265 1.00 75.38 379 LYS A N 1
ATOM 3166 C CA . LYS A 1 379 ? 104.770 21.561 -101.991 1.00 75.38 379 LYS A CA 1
ATOM 3167 C C . LYS A 1 379 ? 103.716 22.247 -101.120 1.00 75.38 379 LYS A C 1
ATOM 3169 O O . LYS A 1 379 ? 102.859 21.562 -100.573 1.00 75.38 379 LYS A O 1
ATOM 3174 N N . ARG A 1 380 ? 103.754 23.580 -101.005 1.00 75.38 380 ARG A N 1
ATOM 3175 C CA . ARG A 1 380 ? 102.765 24.337 -100.222 1.00 75.38 380 ARG A CA 1
ATOM 3176 C C . ARG A 1 380 ? 101.356 24.162 -100.786 1.00 75.38 380 ARG A C 1
ATOM 3178 O O . ARG A 1 380 ? 100.426 23.994 -100.010 1.00 75.38 380 ARG A O 1
ATOM 3185 N N . ILE A 1 381 ? 101.212 24.161 -102.112 1.00 76.62 381 ILE A N 1
ATOM 3186 C CA . ILE A 1 381 ? 99.929 23.919 -102.784 1.00 76.62 381 ILE A CA 1
ATOM 3187 C C . ILE A 1 381 ? 99.436 22.497 -102.489 1.00 76.62 381 ILE A C 1
ATOM 3189 O O . ILE A 1 381 ? 98.296 22.334 -102.081 1.00 76.62 381 ILE A O 1
ATOM 3193 N N . LEU A 1 382 ? 100.289 21.475 -102.601 1.00 78.50 382 LEU A N 1
ATOM 3194 C CA . LEU A 1 382 ? 99.906 20.090 -102.290 1.00 78.50 382 LEU A CA 1
ATOM 3195 C C . LEU A 1 382 ? 99.552 19.876 -100.805 1.00 78.50 382 LEU A C 1
ATOM 3197 O O . LEU A 1 382 ? 98.635 19.116 -100.498 1.00 78.50 382 LEU A O 1
ATOM 3201 N N . GLU A 1 383 ? 100.241 20.551 -99.881 1.00 80.00 383 GLU A N 1
ATOM 3202 C CA . GLU A 1 383 ? 99.896 20.544 -98.451 1.00 80.00 383 GLU A CA 1
ATOM 3203 C C . GLU A 1 383 ? 98.544 21.229 -98.197 1.00 80.00 383 GLU A C 1
ATOM 3205 O O . GLU A 1 383 ? 97.690 20.642 -97.537 1.00 80.00 383 GLU A O 1
ATOM 3210 N N . LEU A 1 384 ? 98.312 22.409 -98.783 1.00 78.62 384 LEU A N 1
ATOM 3211 C CA . LEU A 1 384 ? 97.041 23.134 -98.670 1.00 78.62 384 LEU A CA 1
ATOM 3212 C C . LEU A 1 384 ? 95.876 22.352 -99.276 1.00 78.62 384 LEU A C 1
ATOM 3214 O O . LEU A 1 384 ? 94.822 22.257 -98.659 1.00 78.62 384 LEU A O 1
ATOM 3218 N N . VAL A 1 385 ? 96.069 21.736 -100.444 1.00 80.06 385 VAL A N 1
ATOM 3219 C CA . VAL A 1 385 ? 95.055 20.870 -101.054 1.00 80.06 385 VAL A CA 1
ATOM 3220 C C . VAL A 1 385 ? 94.744 19.705 -100.111 1.00 80.06 385 VAL A C 1
ATOM 3222 O O . VAL A 1 385 ? 93.580 19.464 -99.823 1.00 80.06 385 VAL A O 1
ATOM 3225 N N . SER A 1 386 ? 95.742 19.030 -99.535 1.00 79.94 386 SER A N 1
ATOM 3226 C CA . SER A 1 386 ? 95.511 17.955 -98.552 1.00 79.94 386 SER A CA 1
ATOM 3227 C C . SER A 1 386 ? 94.779 18.413 -97.275 1.00 79.94 386 SER A C 1
ATOM 3229 O O . SER A 1 386 ? 94.035 17.627 -96.670 1.00 79.94 386 SER A O 1
ATOM 3231 N N . ASP A 1 387 ? 95.026 19.638 -96.815 1.00 79.00 387 ASP A N 1
ATOM 3232 C CA . ASP A 1 387 ? 94.452 20.155 -95.571 1.00 79.00 387 ASP A CA 1
ATOM 3233 C C . ASP A 1 387 ? 93.020 20.682 -95.777 1.00 79.00 387 ASP A C 1
ATOM 3235 O O . ASP A 1 387 ? 92.127 20.292 -95.024 1.00 79.00 387 ASP A O 1
ATOM 3239 N N . GLU A 1 388 ? 92.773 21.453 -96.839 1.00 78.12 388 GLU A N 1
ATOM 3240 C CA . GLU A 1 388 ? 91.482 22.108 -97.103 1.00 78.12 388 GLU A CA 1
ATOM 3241 C C . GLU A 1 388 ? 90.482 21.216 -97.859 1.00 78.12 388 GLU A C 1
ATOM 3243 O O . GLU A 1 388 ? 89.271 21.323 -97.667 1.00 78.12 388 GLU A O 1
ATOM 3248 N N . SER A 1 389 ? 90.947 20.267 -98.683 1.00 75.75 389 SER A N 1
ATOM 3249 C CA . SER A 1 389 ? 90.053 19.373 -99.448 1.00 75.75 389 SER A CA 1
ATOM 3250 C C . SER A 1 389 ? 89.710 18.064 -98.722 1.00 75.75 389 SER A C 1
ATOM 3252 O O . SER A 1 389 ? 89.396 17.041 -99.328 1.00 75.75 389 SER A O 1
ATOM 3254 N N . GLY A 1 390 ? 89.698 18.098 -97.384 1.00 69.88 390 GLY A N 1
ATOM 3255 C CA . GLY A 1 390 ? 89.344 16.951 -96.540 1.00 69.88 390 GLY A CA 1
ATOM 3256 C C . GLY A 1 390 ? 87.916 16.422 -96.735 1.00 69.88 390 GLY A C 1
ATOM 3257 O O . GLY A 1 390 ? 87.649 15.276 -96.384 1.00 69.88 390 GLY A O 1
ATOM 3258 N N . PHE A 1 391 ? 87.014 17.214 -97.324 1.00 75.12 391 PHE A N 1
ATOM 3259 C CA . PHE A 1 391 ? 85.652 16.784 -97.662 1.00 75.12 391 PHE A CA 1
ATOM 3260 C C . PHE A 1 391 ? 85.598 15.753 -98.805 1.00 75.12 391 PHE A C 1
ATOM 3262 O O . PHE A 1 391 ? 84.607 15.038 -98.913 1.00 75.12 391 PHE A O 1
ATOM 3269 N N . LEU A 1 392 ? 86.650 15.659 -99.632 1.00 74.38 392 LEU A N 1
ATOM 3270 C CA . LEU A 1 392 ? 86.766 14.677 -100.721 1.00 74.38 392 LEU A CA 1
ATOM 3271 C C . LEU A 1 392 ? 87.283 13.310 -100.246 1.00 74.38 392 LEU A C 1
ATOM 3273 O O . LEU A 1 392 ? 87.369 12.375 -101.036 1.00 74.38 392 LEU A O 1
ATOM 3277 N N . VAL A 1 393 ? 87.640 13.182 -98.965 1.00 75.88 393 VAL A N 1
ATOM 3278 C CA . VAL A 1 393 ? 88.121 11.932 -98.369 1.00 75.88 393 VAL A CA 1
ATOM 3279 C C . VAL A 1 393 ? 86.970 11.265 -97.616 1.00 75.88 393 VAL A C 1
ATOM 3281 O O . VAL A 1 393 ? 86.324 11.893 -96.777 1.00 75.88 393 VAL A O 1
ATOM 3284 N N . GLU A 1 394 ? 86.716 9.982 -97.889 1.00 71.88 394 GLU A N 1
ATOM 3285 C CA . GLU A 1 394 ? 85.648 9.221 -97.231 1.00 71.88 394 GLU A CA 1
ATOM 3286 C C . GLU A 1 394 ? 85.777 9.265 -95.698 1.00 71.88 394 GLU A C 1
ATOM 3288 O O . GLU A 1 394 ? 86.854 9.059 -95.129 1.00 71.88 394 GLU A O 1
ATOM 3293 N N . ARG A 1 395 ? 84.655 9.512 -95.001 1.00 68.25 395 ARG A N 1
ATOM 3294 C CA . ARG A 1 395 ? 84.624 9.684 -93.533 1.00 68.25 395 ARG A CA 1
ATOM 3295 C C . ARG A 1 395 ? 85.176 8.479 -92.767 1.00 68.25 395 ARG A C 1
ATOM 3297 O O . ARG A 1 395 ? 85.713 8.656 -91.673 1.00 68.25 395 ARG A O 1
ATOM 3304 N N . GLU A 1 396 ? 85.078 7.281 -93.335 1.00 64.25 396 GLU A N 1
ATOM 3305 C CA . GLU A 1 396 ? 85.607 6.051 -92.740 1.00 64.25 396 GLU A CA 1
ATOM 3306 C C . GLU A 1 396 ? 87.147 6.001 -92.750 1.00 64.25 396 GLU A C 1
ATOM 3308 O O . GLU A 1 396 ? 87.750 5.450 -91.827 1.00 64.25 396 GLU A O 1
ATOM 3313 N N . LEU A 1 397 ? 87.800 6.675 -93.707 1.00 62.97 397 LEU A N 1
ATOM 3314 C CA . LEU A 1 397 ? 89.262 6.759 -93.817 1.00 62.97 397 LEU A CA 1
ATOM 3315 C C . LEU A 1 397 ? 89.876 7.802 -92.865 1.00 62.97 397 LEU A C 1
ATOM 3317 O O . LEU A 1 397 ? 91.052 7.704 -92.513 1.00 62.97 397 LEU A O 1
ATOM 3321 N N . LEU A 1 398 ? 89.099 8.777 -92.378 1.00 64.94 398 LEU A N 1
ATOM 3322 C CA . LEU A 1 398 ? 89.602 9.843 -91.497 1.00 64.94 398 LEU A CA 1
ATOM 3323 C C . LEU A 1 398 ? 90.020 9.342 -90.101 1.00 64.94 398 LEU A C 1
ATOM 3325 O O . LEU A 1 398 ? 90.961 9.888 -89.521 1.00 64.94 398 LEU A O 1
ATOM 3329 N N . ARG A 1 399 ? 89.372 8.291 -89.568 1.00 65.81 399 ARG A N 1
ATOM 3330 C CA . ARG A 1 399 ? 89.715 7.700 -88.255 1.00 65.81 399 ARG A CA 1
ATOM 3331 C C . ARG A 1 399 ? 91.100 7.017 -88.260 1.00 65.81 399 ARG A C 1
ATOM 3333 O O . ARG A 1 399 ? 91.906 7.353 -87.392 1.00 65.81 399 ARG A O 1
ATOM 3340 N N . PRO A 1 400 ? 91.436 6.130 -89.221 1.00 61.81 400 PRO A N 1
ATOM 3341 C CA . PRO A 1 400 ? 92.773 5.533 -89.333 1.00 61.81 400 PRO A CA 1
ATOM 3342 C C . PRO A 1 400 ? 93.883 6.530 -89.694 1.00 61.81 400 PRO A C 1
ATOM 3344 O O . PRO A 1 400 ? 95.007 6.403 -89.217 1.00 61.81 400 PRO A O 1
ATOM 3347 N N . LEU A 1 401 ? 93.596 7.555 -90.504 1.00 60.03 401 LEU A N 1
ATOM 3348 C CA . LEU A 1 401 ? 94.600 8.537 -90.947 1.00 60.03 401 LEU A CA 1
ATOM 3349 C C . LEU A 1 401 ? 95.212 9.359 -89.795 1.00 60.03 401 LEU A C 1
ATOM 3351 O O . LEU A 1 401 ? 96.317 9.894 -89.937 1.00 60.03 401 LEU A O 1
ATOM 3355 N N . GLY A 1 402 ? 94.529 9.433 -88.647 1.00 62.50 402 GLY A N 1
ATOM 3356 C CA . GLY A 1 402 ? 94.998 10.095 -87.429 1.00 62.50 402 GLY A CA 1
ATOM 3357 C C . GLY A 1 402 ? 96.226 9.445 -86.775 1.00 62.50 402 GLY A C 1
ATOM 3358 O O . GLY A 1 402 ? 97.011 10.158 -86.150 1.00 62.50 402 GLY A O 1
ATOM 3359 N N . THR A 1 403 ? 96.436 8.136 -86.961 1.00 66.75 403 THR A N 1
ATOM 3360 C CA . THR A 1 403 ? 97.546 7.370 -86.353 1.00 66.75 403 THR A CA 1
ATOM 3361 C C . THR A 1 403 ? 98.825 7.372 -87.201 1.00 66.75 403 THR A C 1
ATOM 3363 O O . THR A 1 403 ? 99.895 6.996 -86.725 1.00 66.75 403 THR A O 1
ATOM 3366 N N . LEU A 1 404 ? 98.749 7.842 -88.452 1.00 65.62 404 LEU A N 1
ATOM 3367 C CA . LEU A 1 404 ? 99.883 7.936 -89.373 1.00 65.62 404 LEU A CA 1
ATOM 3368 C C . LEU A 1 404 ? 100.648 9.261 -89.214 1.00 65.62 404 LEU A C 1
ATOM 3370 O O . LEU A 1 404 ? 100.058 10.334 -89.030 1.00 65.62 404 LEU A O 1
ATOM 3374 N N . GLY A 1 405 ? 101.977 9.195 -89.366 1.00 68.75 405 GLY A N 1
ATOM 3375 C CA . GLY A 1 405 ? 102.858 10.368 -89.383 1.00 68.75 405 GLY A CA 1
ATOM 3376 C C . GLY A 1 405 ? 102.521 11.351 -90.515 1.00 68.75 405 GLY A C 1
ATOM 3377 O O . GLY A 1 405 ? 102.118 10.941 -91.607 1.00 68.75 405 GLY A O 1
ATOM 3378 N N . ARG A 1 406 ? 102.723 12.657 -90.266 1.00 71.81 406 ARG A N 1
ATOM 3379 C CA . ARG A 1 406 ? 102.244 13.787 -91.098 1.00 71.81 406 ARG A CA 1
ATOM 3380 C C . ARG A 1 406 ? 102.445 13.603 -92.610 1.00 71.81 406 ARG A C 1
ATOM 3382 O O . ARG A 1 406 ? 101.523 13.843 -93.377 1.00 71.81 406 ARG A O 1
ATOM 3389 N N . ARG A 1 407 ? 103.612 13.119 -93.049 1.00 66.75 407 ARG A N 1
ATOM 3390 C CA . ARG A 1 407 ? 103.923 12.928 -94.482 1.00 66.75 407 ARG A CA 1
ATOM 3391 C C . ARG A 1 407 ? 103.118 11.807 -95.143 1.00 66.75 407 ARG A C 1
ATOM 3393 O O . ARG A 1 407 ? 102.627 11.983 -96.250 1.00 66.75 407 ARG A O 1
ATOM 3400 N N . LYS A 1 408 ? 102.966 10.666 -94.462 1.00 72.94 408 LYS A N 1
ATOM 3401 C CA . LYS A 1 408 ? 102.177 9.536 -94.979 1.00 72.94 408 LYS A CA 1
ATOM 3402 C C . LYS A 1 408 ? 100.694 9.897 -95.044 1.00 72.94 408 LYS A C 1
ATOM 3404 O O . LYS A 1 408 ? 100.026 9.532 -96.000 1.00 72.94 408 LYS A O 1
ATOM 3409 N N . ARG A 1 409 ? 100.212 10.686 -94.077 1.00 75.81 409 ARG A N 1
ATOM 3410 C CA . ARG A 1 409 ? 98.843 11.214 -94.069 1.00 75.81 409 ARG A CA 1
ATOM 3411 C C . ARG A 1 409 ? 98.551 12.086 -95.293 1.00 75.81 409 ARG A C 1
ATOM 3413 O O . ARG A 1 409 ? 97.526 11.883 -95.928 1.00 75.81 409 ARG A O 1
ATOM 3420 N N . ILE A 1 410 ? 99.453 13.012 -95.626 1.00 76.12 410 ILE A N 1
ATOM 3421 C CA . ILE A 1 410 ? 99.304 13.900 -96.792 1.00 76.12 410 ILE A CA 1
ATOM 3422 C C . ILE A 1 410 ? 99.267 13.088 -98.093 1.00 76.12 410 ILE A C 1
ATOM 3424 O O . ILE A 1 410 ? 98.413 13.334 -98.932 1.00 76.12 410 ILE A O 1
ATOM 3428 N N . LEU A 1 411 ? 100.130 12.080 -98.248 1.00 77.88 411 LEU A N 1
ATOM 3429 C CA . LEU A 1 411 ? 100.168 11.260 -99.465 1.00 77.88 411 LEU A CA 1
ATOM 3430 C C . LEU A 1 411 ? 98.903 10.428 -99.683 1.00 77.88 411 LEU A C 1
ATOM 3432 O O . LEU A 1 411 ? 98.377 10.425 -100.788 1.00 77.88 411 LEU A O 1
ATOM 3436 N N . VAL A 1 412 ? 98.389 9.771 -98.640 1.00 76.62 412 VAL A N 1
ATOM 3437 C CA . VAL A 1 412 ? 97.161 8.961 -98.753 1.00 76.62 412 VAL A CA 1
ATOM 3438 C C . VAL A 1 412 ? 95.938 9.847 -99.005 1.00 76.62 412 VAL A C 1
ATOM 3440 O O . VAL A 1 412 ? 95.062 9.497 -99.798 1.00 76.62 412 VAL A O 1
ATOM 3443 N N . LYS A 1 413 ? 95.895 11.030 -98.378 1.00 76.31 413 LYS A N 1
ATOM 3444 C CA . LYS A 1 413 ? 94.876 12.035 -98.686 1.00 76.31 413 LYS A CA 1
ATOM 3445 C C . LYS A 1 413 ? 94.971 12.485 -100.140 1.00 76.31 413 LYS A C 1
ATOM 3447 O O . LYS A 1 413 ? 93.961 12.456 -100.826 1.00 76.31 413 LYS A O 1
ATOM 3452 N N . LEU A 1 414 ? 96.162 12.847 -100.620 1.00 79.12 414 LEU A N 1
ATOM 3453 C CA . LEU A 1 414 ? 96.369 13.275 -102.005 1.00 79.12 414 LEU A CA 1
ATOM 3454 C C . LEU A 1 414 ? 96.041 12.174 -103.009 1.00 79.12 414 LEU A C 1
ATOM 3456 O O . LEU A 1 414 ? 95.480 12.478 -104.046 1.00 79.12 414 LEU A O 1
ATOM 3460 N N . GLU A 1 415 ? 96.320 10.910 -102.709 1.00 78.00 415 GLU A N 1
ATOM 3461 C CA . GLU A 1 415 ? 95.937 9.788 -103.571 1.00 78.00 415 GLU A CA 1
ATOM 3462 C C . GLU A 1 415 ? 94.412 9.645 -103.671 1.00 78.00 415 GLU A C 1
ATOM 3464 O O . GLU A 1 415 ? 93.878 9.497 -104.769 1.00 78.00 415 GLU A O 1
ATOM 3469 N N . SER A 1 416 ? 93.706 9.797 -102.548 1.00 77.38 416 SER A N 1
ATOM 3470 C CA . SER A 1 416 ? 92.236 9.796 -102.516 1.00 77.38 416 SER A CA 1
ATOM 3471 C C . SER A 1 416 ? 91.654 11.009 -103.253 1.00 77.38 416 SER A C 1
ATOM 3473 O O . SER A 1 416 ? 90.724 10.877 -104.044 1.00 77.38 416 SER A O 1
ATOM 3475 N N . ILE A 1 417 ? 92.240 12.192 -103.044 1.00 79.69 417 ILE A N 1
ATOM 3476 C CA . ILE A 1 417 ? 91.840 13.443 -103.700 1.00 79.69 417 ILE A CA 1
ATOM 3477 C C . ILE A 1 417 ? 92.118 13.377 -105.208 1.00 79.69 417 ILE A C 1
ATOM 3479 O O . ILE A 1 417 ? 91.267 13.762 -105.998 1.00 79.69 417 ILE A O 1
ATOM 3483 N N . PHE A 1 418 ? 93.270 12.858 -105.636 1.00 85.00 418 PHE A N 1
ATOM 3484 C CA . PHE A 1 418 ? 93.602 12.688 -107.053 1.00 85.00 418 PHE A CA 1
ATOM 3485 C C . PHE A 1 418 ? 92.704 11.655 -107.726 1.00 85.00 418 PHE A C 1
ATOM 3487 O O . PHE A 1 418 ? 92.322 11.858 -108.874 1.00 85.00 418 PHE A O 1
ATOM 3494 N N . ALA A 1 419 ? 92.315 10.590 -107.021 1.00 79.31 419 ALA A N 1
ATOM 3495 C CA . ALA A 1 419 ? 91.312 9.656 -107.517 1.00 79.31 419 ALA A CA 1
ATOM 3496 C C . ALA A 1 419 ? 89.939 10.335 -107.680 1.00 79.31 419 ALA A C 1
ATOM 3498 O O . ALA A 1 419 ? 89.301 10.164 -108.716 1.00 79.31 419 ALA A O 1
ATOM 3499 N N . ALA A 1 420 ? 89.517 11.153 -106.708 1.00 77.00 420 ALA A N 1
ATOM 3500 C CA . ALA A 1 420 ? 88.259 11.898 -106.775 1.00 77.00 420 ALA A CA 1
ATOM 3501 C C . ALA A 1 420 ? 88.253 12.972 -107.882 1.00 77.00 420 ALA A C 1
ATOM 3503 O O . ALA A 1 420 ? 87.236 13.168 -108.542 1.00 77.00 420 ALA A O 1
ATOM 3504 N N . LEU A 1 421 ? 89.388 13.643 -108.106 1.00 77.44 421 LEU A N 1
ATOM 3505 C CA . LEU A 1 421 ? 89.562 14.703 -109.108 1.00 77.44 421 LEU A CA 1
ATOM 3506 C C . LEU A 1 421 ? 90.047 14.193 -110.479 1.00 77.44 421 LEU A C 1
ATOM 3508 O O . LEU A 1 421 ? 90.274 15.003 -111.370 1.00 77.44 421 LEU A O 1
ATOM 3512 N N . GLN A 1 422 ? 90.214 12.877 -110.653 1.00 78.50 422 GLN A N 1
ATOM 3513 C CA . GLN A 1 422 ? 90.703 12.235 -111.887 1.00 78.50 422 GLN A CA 1
ATOM 3514 C C . GLN A 1 422 ? 92.086 12.716 -112.371 1.00 78.50 422 GLN A C 1
ATOM 3516 O O . GLN A 1 422 ? 92.348 12.826 -113.567 1.00 78.50 422 GLN A O 1
ATOM 3521 N N . ILE A 1 423 ? 93.008 12.975 -111.442 1.00 79.06 423 ILE A N 1
ATOM 3522 C CA . ILE A 1 423 ? 94.382 13.400 -111.744 1.00 79.06 423 ILE A CA 1
ATOM 3523 C C . ILE A 1 423 ? 95.267 12.153 -111.840 1.00 79.06 423 ILE A C 1
ATOM 3525 O O . ILE A 1 423 ? 95.652 11.562 -110.826 1.00 79.06 423 ILE A O 1
ATOM 3529 N N . HIS A 1 424 ? 95.582 11.728 -113.065 1.00 72.31 424 HIS A N 1
ATOM 3530 C CA . HIS A 1 424 ? 96.264 10.449 -113.312 1.00 72.31 424 HIS A CA 1
ATOM 3531 C C . HIS A 1 424 ? 97.645 10.596 -113.963 1.00 72.31 424 HIS A C 1
ATOM 3533 O O . HIS A 1 424 ? 98.528 9.761 -113.725 1.00 72.31 424 HIS A O 1
ATOM 3539 N N . SER A 1 425 ? 97.863 11.657 -114.739 1.00 76.38 425 SER A N 1
ATOM 3540 C CA . SER A 1 425 ? 99.105 11.911 -115.470 1.00 76.38 425 SER A CA 1
ATOM 3541 C C . SER A 1 425 ? 99.933 13.057 -114.878 1.00 76.38 425 SER A C 1
ATOM 3543 O O . SER A 1 425 ? 99.459 13.875 -114.091 1.00 76.38 425 SER A O 1
ATOM 3545 N N . GLU A 1 426 ? 101.212 13.095 -115.248 1.00 72.12 426 GLU A N 1
ATOM 3546 C CA . GLU A 1 426 ? 102.128 14.193 -114.913 1.00 72.12 426 GLU A CA 1
ATOM 3547 C C . GLU A 1 426 ? 101.610 15.550 -115.428 1.00 72.12 426 GLU A C 1
ATOM 3549 O O . GLU A 1 426 ? 101.674 16.546 -114.708 1.00 72.12 426 GLU A O 1
ATOM 3554 N N . ASP A 1 427 ? 100.999 15.565 -116.617 1.00 72.62 427 ASP A N 1
ATOM 3555 C CA . ASP A 1 427 ? 100.425 16.766 -117.232 1.00 72.62 427 ASP A CA 1
ATOM 3556 C C . ASP A 1 427 ? 99.214 17.297 -116.433 1.00 72.62 427 ASP A C 1
ATOM 3558 O O . ASP A 1 427 ? 99.086 18.508 -116.241 1.00 72.62 427 ASP A O 1
ATOM 3562 N N . ASP A 1 428 ? 98.369 16.413 -115.889 1.00 75.38 428 ASP A N 1
ATOM 3563 C CA . ASP A 1 428 ? 97.199 16.808 -115.080 1.00 75.38 428 ASP A CA 1
ATOM 3564 C C . ASP A 1 428 ? 97.630 17.474 -113.767 1.00 75.38 428 ASP A C 1
ATOM 3566 O O . ASP A 1 428 ? 97.051 18.468 -113.318 1.00 75.38 428 ASP A O 1
ATOM 3570 N N . LEU A 1 429 ? 98.698 16.949 -113.155 1.00 73.00 429 LEU A N 1
ATOM 3571 C CA . LEU A 1 429 ? 99.274 17.535 -111.951 1.00 73.00 429 LEU A CA 1
ATOM 3572 C C . LEU A 1 429 ? 99.879 18.917 -112.246 1.00 73.00 429 LEU A C 1
ATOM 3574 O O . LEU A 1 429 ? 99.789 19.814 -111.408 1.00 73.00 429 LEU A O 1
ATOM 3578 N N . HIS A 1 430 ? 100.450 19.124 -113.437 1.00 73.56 430 HIS A N 1
ATOM 3579 C CA . HIS A 1 430 ? 100.910 20.446 -113.872 1.00 73.56 430 HIS A CA 1
ATOM 3580 C C . HIS A 1 430 ? 99.770 21.442 -114.033 1.00 73.56 430 HIS A C 1
ATOM 3582 O O . HIS A 1 430 ? 99.877 22.552 -113.509 1.00 73.56 430 HIS A O 1
ATOM 3588 N N . GLN A 1 431 ? 98.671 21.043 -114.671 1.00 75.19 431 GLN A N 1
ATOM 3589 C CA . GLN A 1 431 ? 97.503 21.911 -114.834 1.00 75.19 431 GLN A CA 1
ATOM 3590 C C . GLN A 1 431 ? 96.909 22.335 -113.484 1.00 75.19 431 GLN A C 1
ATOM 3592 O O . GLN A 1 431 ? 96.566 23.505 -113.311 1.00 75.19 431 GLN A O 1
ATOM 3597 N N . LEU A 1 432 ? 96.860 21.425 -112.502 1.00 75.56 432 LEU A N 1
ATOM 3598 C CA . LEU A 1 432 ? 96.393 21.740 -111.148 1.00 75.56 432 LEU A CA 1
ATOM 3599 C C . LEU A 1 432 ? 97.245 22.837 -110.494 1.00 75.56 432 LEU A C 1
ATOM 3601 O O . LEU A 1 432 ? 96.716 23.810 -109.955 1.00 75.56 432 LEU A O 1
ATOM 3605 N N . VAL A 1 433 ? 98.572 22.691 -110.526 1.00 74.56 433 VAL A N 1
ATOM 3606 C CA . VAL A 1 433 ? 99.472 23.659 -109.883 1.00 74.56 433 VAL A CA 1
ATOM 3607 C C . VAL A 1 433 ? 99.457 24.996 -110.637 1.00 74.56 433 VAL A C 1
ATOM 3609 O O . VAL A 1 433 ? 99.464 26.051 -110.002 1.00 74.56 433 VAL A O 1
ATOM 3612 N N . GLU A 1 434 ? 99.370 24.981 -111.969 1.00 76.75 434 GLU A N 1
ATOM 3613 C CA . GLU A 1 434 ? 99.257 26.197 -112.784 1.00 76.75 434 GLU A CA 1
ATOM 3614 C C . GLU A 1 434 ? 97.950 26.964 -112.507 1.00 76.75 434 GLU A C 1
ATOM 3616 O O . GLU A 1 434 ? 97.970 28.194 -112.412 1.00 76.75 434 GLU A O 1
ATOM 3621 N N . PHE A 1 435 ? 96.829 26.261 -112.303 1.00 79.38 435 PHE A N 1
ATOM 3622 C CA . PHE A 1 435 ? 95.542 26.870 -111.958 1.00 79.38 435 PHE A CA 1
ATOM 3623 C C . PHE A 1 435 ? 95.619 27.696 -110.665 1.00 79.38 435 PHE A C 1
ATOM 3625 O O . PHE A 1 435 ? 95.248 28.871 -110.661 1.00 79.38 435 PHE A O 1
ATOM 3632 N N . PHE A 1 436 ? 96.169 27.130 -109.585 1.00 75.25 436 PHE A N 1
ATOM 3633 C CA . PHE A 1 436 ? 96.291 27.845 -108.307 1.00 75.25 436 PHE A CA 1
ATOM 3634 C C . PHE A 1 436 ? 97.212 29.069 -108.389 1.00 75.25 436 PHE A C 1
ATOM 3636 O O . PHE A 1 436 ? 96.991 30.062 -107.691 1.00 75.25 436 PHE A O 1
ATOM 3643 N N . LEU A 1 437 ? 98.227 29.037 -109.256 1.00 73.25 437 LEU A N 1
ATOM 3644 C CA . LEU A 1 437 ? 99.099 30.191 -109.475 1.00 73.25 437 LEU A CA 1
ATOM 3645 C C . LEU A 1 437 ? 98.411 31.303 -110.271 1.00 73.25 437 LEU A C 1
ATOM 3647 O O . LEU A 1 437 ? 98.559 32.471 -109.910 1.00 73.25 437 LEU A O 1
ATOM 3651 N N . LYS A 1 438 ? 97.626 30.962 -111.302 1.00 75.12 438 LYS A N 1
ATOM 3652 C CA . LYS A 1 438 ? 96.818 31.943 -112.050 1.00 75.12 438 LYS A CA 1
ATOM 3653 C C . LYS A 1 438 ? 95.747 32.584 -111.168 1.00 75.12 438 LYS A C 1
ATOM 3655 O O . LYS A 1 438 ? 95.584 33.799 -111.217 1.00 75.12 438 LYS A O 1
ATOM 3660 N N . TYR A 1 439 ? 95.092 31.798 -110.312 1.00 70.81 439 TYR A N 1
ATOM 3661 C CA . TYR A 1 439 ? 94.092 32.307 -109.370 1.00 70.81 439 TYR A CA 1
ATOM 3662 C C . TYR A 1 439 ? 94.699 33.320 -108.384 1.00 70.81 439 TYR A C 1
ATOM 3664 O O . TYR A 1 439 ? 94.173 34.417 -108.209 1.00 70.81 439 TYR A O 1
ATOM 3672 N N . LYS A 1 440 ? 95.879 33.019 -107.820 1.00 64.25 440 LYS A N 1
ATOM 3673 C CA . LYS A 1 440 ? 96.593 33.952 -106.933 1.00 64.25 440 LYS A CA 1
ATOM 3674 C C . LYS A 1 440 ? 97.004 35.251 -107.642 1.00 64.25 440 LYS A C 1
ATOM 3676 O O . LYS A 1 440 ? 96.990 36.311 -107.024 1.00 64.25 440 LYS A O 1
ATOM 3681 N N . ALA A 1 441 ? 97.373 35.187 -108.922 1.00 62.09 441 ALA A N 1
ATOM 3682 C CA . ALA A 1 441 ? 97.697 36.379 -109.705 1.00 62.09 441 ALA A CA 1
ATOM 3683 C C . ALA A 1 441 ? 96.459 37.257 -109.992 1.00 62.09 441 ALA A C 1
ATOM 3685 O O . ALA A 1 441 ? 96.594 38.474 -110.080 1.00 62.09 441 ALA A O 1
ATOM 3686 N N . GLN A 1 442 ? 95.262 36.664 -110.090 1.00 60.88 442 GLN A N 1
ATOM 3687 C CA . GLN A 1 442 ? 94.000 37.383 -110.311 1.00 60.88 442 GLN A CA 1
ATOM 3688 C C . GLN A 1 442 ? 93.430 38.029 -109.032 1.00 60.88 442 GLN A C 1
ATOM 3690 O O . GLN A 1 442 ? 92.921 39.143 -109.113 1.00 60.88 442 GLN A O 1
ATOM 3695 N N . GLU A 1 443 ? 93.581 37.418 -107.850 1.00 54.41 443 GLU A N 1
ATOM 3696 C CA . GLU A 1 443 ? 93.180 38.048 -106.572 1.00 54.41 443 GLU A CA 1
ATOM 3697 C C . GLU A 1 443 ? 94.039 39.269 -106.199 1.00 54.41 443 GLU A C 1
ATOM 3699 O O . GLU A 1 443 ? 93.529 40.232 -105.634 1.00 54.41 443 GLU A O 1
ATOM 3704 N N . VAL A 1 444 ? 95.330 39.276 -106.550 1.00 58.31 444 VAL A N 1
ATOM 3705 C CA . VAL A 1 444 ? 96.231 40.416 -106.275 1.00 58.31 444 VAL A CA 1
ATOM 3706 C C . VAL A 1 444 ? 95.996 41.586 -107.245 1.00 58.31 444 VAL A C 1
ATOM 3708 O O . VAL A 1 444 ? 96.261 42.730 -106.892 1.00 58.31 444 VAL A O 1
ATOM 3711 N N . ALA A 1 445 ? 95.449 41.326 -108.439 1.00 55.19 445 ALA A N 1
ATOM 3712 C CA . ALA A 1 445 ? 95.093 42.357 -109.420 1.00 55.19 445 ALA A CA 1
ATOM 3713 C C . ALA A 1 445 ? 93.684 42.956 -109.212 1.00 55.19 445 ALA A C 1
ATOM 3715 O O . ALA A 1 445 ? 93.405 44.033 -109.727 1.00 55.19 445 ALA A O 1
ATOM 3716 N N . GLY A 1 446 ? 92.801 42.278 -108.468 1.00 54.75 446 GLY A N 1
ATOM 3717 C CA . GLY A 1 446 ? 91.451 42.757 -108.126 1.00 54.75 446 GLY A CA 1
ATOM 3718 C C . GLY A 1 446 ? 91.326 43.407 -106.741 1.00 54.75 446 GLY A C 1
ATOM 3719 O O . GLY A 1 446 ? 90.218 43.747 -106.336 1.00 54.75 446 GLY A O 1
ATOM 3720 N N . GLY A 1 447 ? 92.438 43.542 -106.010 1.00 53.50 447 GLY A N 1
ATOM 3721 C CA . GLY A 1 447 ? 92.500 44.057 -104.636 1.00 53.50 447 GLY A CA 1
ATOM 3722 C C . GLY A 1 447 ? 93.406 45.281 -104.445 1.00 53.50 447 GLY A C 1
ATOM 3723 O O . GLY A 1 447 ? 93.932 45.457 -103.346 1.00 53.50 447 GLY A O 1
ATOM 3724 N N . GLN A 1 448 ? 93.612 46.089 -105.494 1.00 43.16 448 GLN A N 1
ATOM 3725 C CA . GLN A 1 448 ? 94.208 47.434 -105.421 1.00 43.16 448 GLN A CA 1
ATOM 3726 C C . GLN A 1 448 ? 93.188 48.506 -105.783 1.00 43.16 448 GLN A C 1
ATOM 3728 O O . GLN A 1 448 ? 92.441 48.287 -106.764 1.00 43.16 448 GLN A O 1
#

Sequence (448 aa):
LPARRLEKLEKEAKSSVARFEEITSKWASAKELRIPQELQQLLSQQQQRCALLLEEKNKLIADLQQELKNKDERYAQAVQKQSDDIHLLLERMEEQTRLMLKTYRRRLLQMEKAFELERRELLDNNRKEWEEAMQAHRAREVEHLRARMKKVEEFEKQLRQLGMQDEEEYNNMKTQLENDVQNLERQIQQVKAAYHLNREKLEYNRQVLEKRDEENTTFRSRQKRKINRLQGLLNNLRKKLTDQEKQFREETQSLAADRERIARQYEELQRRMRHFAISDAKKFREVWKMNEEEAKGLARKALDADRIIHSQQLGLPWEEPPYPFLNSVSPLQLAKARRGATKLAAEVLREMGSGGKENPAKAEDRLAALRNISKATAKRILELVSDESGFLVERELLRPLGTLGRRKRILVKLESIFAALQIHSEDDLHQLVEFFLKYKAQEVAGGQ

Organism: NCBI:txid187382

pLDDT: mean 81.46, std 16.83, range [28.47, 98.5]